Protein AF-A0A8C6KLL0-F1 (afdb_monomer)

Radius of gyration: 36.03 Å; Cα contacts (8 Å, |Δi|>4): 710; chains: 1; bounding box: 84×89×102 Å

Solvent-accessible surface area (backbone atoms only — not comparable to full-atom values): 35780 Å² total; per-residue (Å²): 128,89,76,78,50,71,66,57,52,54,33,51,51,25,44,51,51,16,51,49,31,46,74,73,66,40,34,71,58,14,37,48,30,25,48,52,27,53,49,52,52,57,55,34,52,75,70,72,46,87,74,62,57,70,59,56,31,48,35,25,40,51,34,19,53,29,27,44,74,72,69,41,28,71,64,13,36,50,29,17,50,54,20,34,72,69,35,77,81,44,52,68,22,34,50,52,25,20,53,21,26,44,77,70,68,40,37,69,65,16,38,53,29,32,52,57,41,36,74,80,42,78,80,44,62,70,50,55,51,52,38,50,53,35,34,56,76,68,68,46,83,76,70,73,77,84,73,75,87,70,91,65,88,81,83,88,79,89,77,74,91,55,62,85,50,61,89,50,40,45,77,49,68,32,28,70,82,39,41,35,76,79,52,102,60,94,80,32,52,50,79,40,84,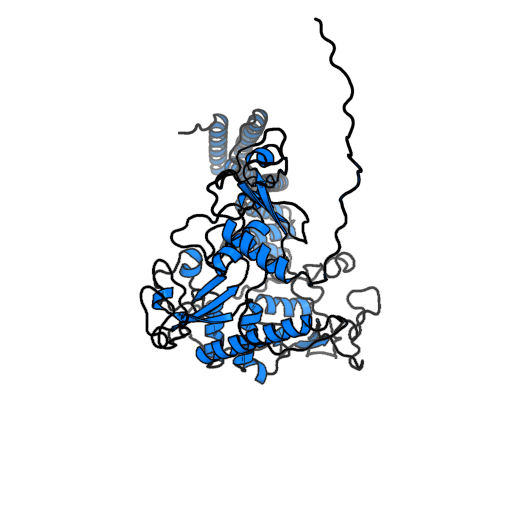86,61,89,68,92,72,76,53,79,36,46,31,38,32,57,68,76,71,77,93,54,72,77,37,80,40,77,77,79,59,92,85,59,92,70,86,67,84,77,50,70,55,87,64,73,73,80,81,51,63,94,72,49,84,48,26,89,48,71,66,35,32,58,51,47,56,36,36,76,69,70,53,41,53,81,82,61,71,80,53,52,76,72,58,75,55,33,51,58,58,55,46,52,50,52,29,66,76,65,55,36,41,47,44,69,31,29,37,68,41,50,71,35,90,77,65,36,95,20,38,68,22,89,91,48,65,61,26,26,56,39,91,89,64,70,46,56,22,83,85,35,53,33,44,30,39,38,30,74,69,100,57,82,46,79,44,75,32,78,84,83,51,94,77,48,47,93,45,74,30,71,48,33,72,75,74,57,47,92,51,63,93,74,48,46,40,23,66,43,73,66,34,37,52,49,44,51,50,32,73,74,46,65,50,49,74,66,58,49,30,54,45,34,48,54,54,51,54,50,52,56,53,48,56,53,50,64,71,62,70,60,92,71,85,78,86,86,90,78,84,92,74,80,93,75,82,85,77,81,79,54,51,75,49,64,28,32,44,68,42,44,75,74,74,37,91,23,43,64,39,98,81,55,53,26,26,68,46,96,82,48,49,69,54,45,85,90,39,45,39,44,32,39,26,42,81,88,74,72,47,82,40,79,42,76,79,74,71,93,48,102,71,73,66,98,66,69,49,71,33,64,48,41,77,76,65,76,51,62,91,53,79,89,75,56,81,41,25,88,43,72,67,36,29,53,50,49,47,50,27,58,77,69,74,47,82,49,72,65,59,56,50,53,50,48,50,53,55,56,56,71,69,51,81,91,72,81,90,77,94,76,83,94,81,78,88,87,80,87,85,81,80,89,85,86,81,81,91,82,86,90,135

Mean predicted aligned error: 23.49 Å

Organism: Nothobranchius furzeri (NCBI:txid105023)

Sequence (595 aa):
PPGISTYDLDMCNLLDEGNAFFREKEWEQAVGEYTEGLKVSCYAEGEEIQIPKALLESLYVNRAAAYHSMGKYDEGVEDCNNALVVCKESRRALYRKALCLKELSRYMEAYDCTSVCLLSNPQDKQVNELERDLAVQLKMKIRKPYVSSKVRTLFCRNTVVFNPLSSTHEFLQACSLCYPREGPGIYSYVHKPDLVHNCKQDILLCRRKAGSPSEWTRVRPIPTNTSFWGPFVLCRVTQRLYGEKCTFAYNQLEIDVWTVERKGKLNRNLLFETTASKLDPVISVIRLLEEHKGMFIFLCQECYDSKPRIISKRFSENPAICSNLDVCHNFDTNKCLAFVVRTHNINYSKVRPLSGSCHLDLCHQAIRYGCQRENSCVFAHSIIELKTWKVQRLTGISSEKIVEASLKHYNKLEQNSKKEKGNRPSSGGGGGKPKGGGGKSLDMKMKFVCAQCWRGGLISEPDKALKYCNAKARHTWTKDRRVLLVKSPERSKWVQVRPLPHAKNPPLYYDMCAQILEKRKCNYTGNCTFAHSQEEREMWMYMKNNDLRDMQQVYDMWLALTAQSRPADGATFSQPSSEEKFIAMPTDCAEVVVG

pLDDT: mean 73.84, std 19.05, range [20.67, 97.0]

Foldseek 3Di:
DPDDPPLQVQLVVLLVVLVVCVVVLVLVVSLVSLVVSVVSVVVCVVVVHDHDLVSLLSSLLSNLVSCVSVLVLVSSLVSLVVSCVSPVLPLSSLQSNLSSCVSVVVLVSSLVSLVSSCVVPVPPPSSVVSNVVSCVSVVNPPPPPPPPPPPDDDDDDDDDLDPPCPVWKDKDFFACVQFPADDPDQPRTAGNPVDDDDTPSPWMWMDTPDDDDDGTHTAAPQQPPDPDPDQAAADPDGCPPQPNNDNGDPDVVNRVQNVCVSVVSDDPVVNPDDPVCSLPLLNLLVVLCVVQVWFKDKFFQCQCPDVVRHTWHQDPVHRQWTPDPPDTDRRVVRIWIWIWHDDVDTDIDTQADQDPLADLAEDPCLVPPRDPCVNNDSYDSDPSNSSVNVSCVRNVDDSVNSNVSRVVSVVVVVVVVVVVVVPDDDDDDDDDDDDDDDDDDPQKDKDKAFQVCVVVVHGWHADPVQQFTPDPVTHGRDPVGIWMWIAHPVHRDTDTADFQQDDPDRDPFAAADPCCVPPVDDPPVPRDNHDNDPSNRVVNNVCVVVVNRDPVVVVVVVVVVVVVVDDDDDDDDDDDDDDDDDDDDDDDDDDDDDD

InterPro domains:
  IPR011990 Tetratricopeptide-like helical domain superfamily [G3DSA:1.25.40.10] (11-137)
  IPR011990 Tetratricopeptide-like helical domain superfamily [SSF48452] (14-128)
  IPR019734 Tetratricopeptide repeat [SM00028] (57-90)
  IPR019734 Tetratricopeptide repeat [SM00028] (91-124)
  IPR036855 Zinc finger, CCCH-type superfamily [SSF90229] (510-540)
  IPR039691 Zinc finger CCCH domain-containing protein A/B [PTHR14928] (165-594)

Nearest PDB structures (foldseek):
  6i57-assembly1_A  TM=9.466E-01  e=4.630E-06  Homo sapiens
  6fd7-assembly1_A  TM=9.644E-01  e=8.380E-06  Homo sapiens
  1p5q-assembly1_A  TM=9.281E-01  e=8.989E-05  Homo sapiens
  8ffw-assembly1_D  TM=7.868E-01  e=2.884E-05  Homo sapiens
  9gaw-assembly1_K  TM=8.577E-01  e=2.024E-03  Homo sapiens

Structure (mmCIF, N/CA/C/O backbone):
data_AF-A0A8C6KLL0-F1
#
_entry.id   AF-A0A8C6KLL0-F1
#
loop_
_atom_site.group_PDB
_atom_site.id
_atom_site.type_symbol
_atom_site.label_atom_id
_atom_site.label_alt_id
_atom_site.label_comp_id
_atom_site.label_asym_id
_atom_site.label_entity_id
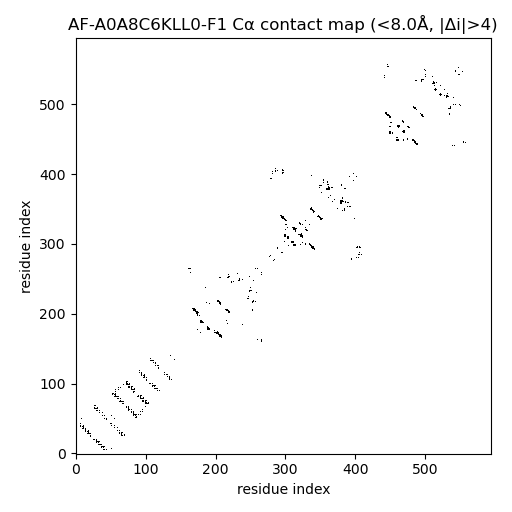_atom_site.label_seq_id
_atom_site.pdbx_PDB_ins_code
_atom_site.Cartn_x
_atom_site.Cartn_y
_atom_site.Cartn_z
_atom_site.occupancy
_atom_site.B_iso_or_equiv
_atom_site.auth_seq_id
_atom_site.auth_comp_id
_atom_site.auth_asym_id
_atom_site.auth_atom_id
_atom_site.pdbx_PDB_model_num
ATOM 1 N N . PRO A 1 1 ? -33.148 4.340 -24.793 1.00 34.62 1 PRO A N 1
ATOM 2 C CA . PRO A 1 1 ? -31.673 4.357 -24.955 1.00 34.62 1 PRO A CA 1
ATOM 3 C C . PRO A 1 1 ? -31.185 5.810 -25.023 1.00 34.62 1 PRO A C 1
ATOM 5 O O . PRO A 1 1 ? -31.678 6.538 -25.880 1.00 34.62 1 PRO A O 1
ATOM 8 N N . PRO A 1 2 ? -30.338 6.278 -24.090 1.00 39.97 2 PRO A N 1
ATOM 9 C CA . PRO A 1 2 ? -29.841 7.650 -24.147 1.00 39.97 2 PRO A CA 1
ATOM 10 C C . PRO A 1 2 ? -29.049 7.820 -25.451 1.00 39.97 2 PRO A C 1
ATOM 12 O O . PRO A 1 2 ? -28.263 6.944 -25.808 1.00 39.97 2 PRO A O 1
ATOM 15 N N . GLY A 1 3 ? -29.389 8.868 -26.200 1.00 44.56 3 GLY A N 1
ATOM 16 C CA . GLY A 1 3 ? -29.061 9.038 -27.612 1.00 44.56 3 GLY A CA 1
ATOM 17 C C . GLY A 1 3 ? -27.563 9.087 -27.889 1.00 44.56 3 GLY A C 1
ATOM 18 O O . GLY A 1 3 ? -26.850 9.892 -27.301 1.00 44.56 3 GLY A O 1
ATOM 19 N N . ILE A 1 4 ? -27.123 8.227 -28.806 1.00 54.47 4 ILE A N 1
ATOM 20 C CA . ILE A 1 4 ? -25.852 8.366 -29.521 1.00 54.47 4 ILE A CA 1
ATOM 21 C C . ILE A 1 4 ? -25.989 9.648 -30.351 1.00 54.47 4 ILE A C 1
ATOM 23 O O . ILE A 1 4 ? -26.961 9.772 -31.101 1.00 54.47 4 ILE A O 1
ATOM 27 N N . SER A 1 5 ? -25.099 10.624 -30.161 1.00 65.81 5 SER A N 1
ATOM 28 C CA . SER A 1 5 ? -25.128 11.839 -30.981 1.00 65.81 5 SER A CA 1
ATOM 29 C C . SER A 1 5 ? -24.810 11.474 -32.436 1.00 65.81 5 SER A C 1
ATOM 31 O O . SER A 1 5 ? -24.113 10.491 -32.687 1.00 65.81 5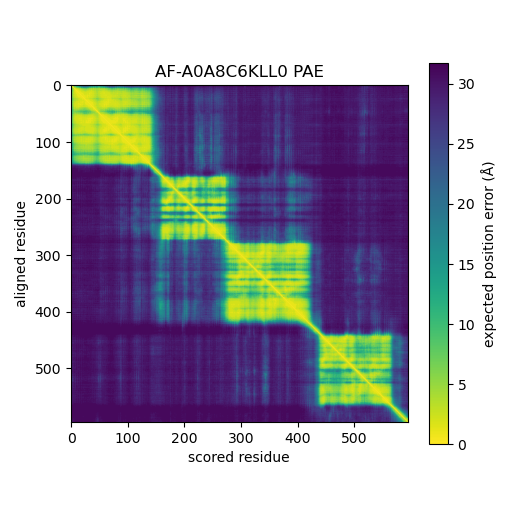 SER A O 1
ATOM 33 N N . THR A 1 6 ? -25.324 12.226 -33.411 1.00 73.50 6 THR A N 1
ATOM 34 C CA . THR A 1 6 ? -25.001 12.000 -34.835 1.00 73.50 6 THR A CA 1
ATOM 35 C C . THR A 1 6 ? -23.486 11.968 -35.055 1.00 73.50 6 THR A C 1
ATOM 37 O O . THR A 1 6 ? -22.983 11.070 -35.718 1.00 73.50 6 THR A O 1
ATOM 40 N N . TYR A 1 7 ? -22.757 12.838 -34.353 1.00 75.94 7 TYR A N 1
ATOM 41 C CA . TYR A 1 7 ? -21.296 12.903 -34.353 1.00 75.94 7 TYR A CA 1
ATOM 42 C C . TYR A 1 7 ? -20.609 11.628 -33.840 1.00 75.94 7 TYR A C 1
ATOM 44 O O . TYR A 1 7 ? -19.604 11.207 -34.409 1.00 75.94 7 TYR A O 1
ATOM 52 N N . ASP A 1 8 ? -21.140 10.978 -32.798 1.00 75.94 8 ASP A N 1
ATOM 53 C CA . ASP A 1 8 ? -20.585 9.711 -32.300 1.00 75.94 8 ASP A CA 1
ATOM 54 C C . ASP A 1 8 ? -20.729 8.591 -33.336 1.00 75.94 8 ASP A C 1
ATOM 56 O O . ASP A 1 8 ? -19.819 7.776 -33.501 1.00 75.94 8 ASP A O 1
ATOM 60 N N . LEU A 1 9 ? -21.877 8.547 -34.023 1.00 79.69 9 LEU A N 1
ATOM 61 C CA . LEU A 1 9 ? -22.156 7.559 -35.062 1.00 79.69 9 LEU A CA 1
ATOM 62 C C . LEU A 1 9 ? -21.262 7.788 -36.285 1.00 79.69 9 LEU A C 1
ATOM 64 O O . LEU A 1 9 ? -20.642 6.839 -36.763 1.00 79.69 9 LEU A O 1
ATOM 68 N N . ASP A 1 10 ? -21.135 9.038 -36.728 1.00 80.38 10 ASP A N 1
ATOM 69 C CA . ASP A 1 10 ? -20.292 9.418 -37.863 1.00 80.38 10 ASP A CA 1
ATOM 70 C C . ASP A 1 10 ? -18.816 9.097 -37.591 1.00 80.38 10 ASP A C 1
ATOM 72 O O . ASP A 1 10 ? -18.144 8.495 -38.428 1.00 80.38 10 ASP A O 1
ATOM 76 N N . MET A 1 11 ? -18.311 9.388 -36.387 1.00 82.56 11 MET A N 1
ATOM 77 C CA . MET A 1 11 ? -16.938 9.025 -36.022 1.00 82.56 11 MET A CA 1
ATOM 78 C C . MET A 1 11 ? -16.712 7.514 -35.912 1.00 82.56 11 MET A C 1
ATOM 80 O O . MET A 1 11 ? -15.612 7.045 -36.207 1.00 82.56 11 MET A O 1
ATOM 84 N N . CYS A 1 12 ? -17.708 6.744 -35.463 1.00 85.62 12 CYS A N 1
ATOM 85 C CA . CYS A 1 12 ? -17.595 5.286 -35.440 1.00 85.62 12 CYS A CA 1
ATOM 86 C C . CYS A 1 12 ? -17.553 4.715 -36.863 1.00 85.62 12 CYS A C 1
ATOM 88 O O . CYS A 1 12 ? -16.713 3.858 -37.129 1.00 85.62 12 CYS A O 1
ATOM 90 N N . ASN A 1 13 ? -18.384 5.230 -37.775 1.00 85.25 13 ASN A N 1
ATOM 91 C CA . ASN A 1 13 ? -18.370 4.827 -39.183 1.00 85.25 13 ASN A CA 1
ATOM 92 C C . ASN A 1 13 ? -17.008 5.125 -39.829 1.00 85.25 13 ASN A C 1
ATOM 94 O O . ASN A 1 13 ? -16.394 4.220 -40.382 1.00 85.25 13 ASN A O 1
ATOM 98 N N . LEU A 1 14 ? -16.478 6.342 -39.653 1.00 87.38 14 LEU A N 1
ATOM 99 C CA . LEU A 1 14 ? -15.159 6.736 -40.173 1.00 87.38 14 LEU A CA 1
ATOM 100 C C . LEU A 1 14 ? -14.014 5.904 -39.569 1.00 87.38 14 LEU A C 1
ATOM 102 O O . LEU A 1 14 ? -13.058 5.540 -40.255 1.00 87.38 14 LEU A O 1
ATOM 106 N N . LEU A 1 15 ? -14.102 5.552 -38.279 1.00 89.75 15 LEU A N 1
ATOM 107 C CA . LEU A 1 15 ? -13.145 4.639 -37.648 1.00 89.75 15 LEU A CA 1
ATOM 108 C C . LEU A 1 15 ? -13.206 3.240 -38.283 1.00 89.75 15 LEU A C 1
ATOM 110 O O . LEU A 1 15 ? -12.159 2.629 -38.506 1.00 89.75 15 LEU A O 1
ATOM 114 N N . ASP A 1 16 ? -14.402 2.723 -38.558 1.00 90.94 16 ASP A N 1
ATOM 115 C CA . ASP A 1 16 ? -14.604 1.396 -39.144 1.00 90.94 16 ASP A CA 1
ATOM 116 C C . ASP A 1 16 ? -14.202 1.333 -40.625 1.00 90.94 16 ASP A C 1
ATOM 118 O O . ASP A 1 16 ? -13.564 0.359 -41.038 1.00 90.94 16 ASP A O 1
ATOM 122 N N . GLU A 1 17 ? -14.483 2.382 -41.397 1.00 87.69 17 GLU A N 1
ATOM 123 C CA . GLU A 1 17 ? -14.027 2.560 -42.781 1.00 87.69 17 GLU A CA 1
ATOM 124 C C . GLU A 1 17 ? -12.499 2.651 -42.842 1.00 87.69 17 GLU A C 1
ATOM 126 O O . GLU A 1 17 ? -11.854 1.875 -43.554 1.00 87.69 17 GLU A O 1
ATOM 131 N N . GLY A 1 18 ? -11.883 3.474 -41.986 1.00 92.75 18 GLY A N 1
ATOM 132 C CA . GLY A 1 18 ? -10.427 3.526 -41.855 1.00 92.75 18 GLY A CA 1
ATOM 133 C C . GLY A 1 18 ? -9.816 2.171 -41.467 1.00 92.75 18 GLY A C 1
ATOM 134 O O . GLY A 1 18 ? -8.772 1.777 -41.995 1.00 92.75 18 GLY A O 1
ATOM 135 N N . ASN A 1 19 ? -10.479 1.400 -40.594 1.00 92.81 19 ASN A N 1
ATOM 136 C CA . ASN A 1 19 ? -10.054 0.040 -40.239 1.00 92.81 19 ASN A CA 1
ATOM 137 C C . ASN A 1 19 ? -10.198 -0.946 -41.413 1.00 92.81 19 ASN A C 1
ATOM 139 O O . ASN A 1 19 ? -9.437 -1.918 -41.494 1.00 92.81 19 ASN A O 1
ATOM 143 N N . ALA A 1 20 ? -11.178 -0.752 -42.300 1.00 92.94 20 ALA A N 1
ATOM 144 C CA . ALA A 1 20 ? -11.345 -1.544 -43.516 1.00 92.94 20 ALA A CA 1
ATOM 145 C C . ALA A 1 20 ? -10.190 -1.286 -44.492 1.00 92.94 20 ALA A C 1
ATOM 147 O O . ALA A 1 20 ? -9.456 -2.230 -44.793 1.00 92.94 20 ALA A O 1
ATOM 148 N N . PHE A 1 21 ? -9.924 -0.022 -44.834 1.00 92.50 21 PHE A N 1
ATOM 149 C CA . PHE A 1 21 ? -8.791 0.358 -45.688 1.00 92.50 21 PHE A CA 1
ATOM 150 C C . PHE A 1 21 ? -7.442 -0.083 -45.106 1.00 92.50 21 PHE A C 1
ATOM 152 O O . PHE A 1 21 ? -6.579 -0.601 -45.815 1.00 92.50 21 PHE A O 1
ATOM 159 N N . PHE A 1 22 ? -7.272 0.008 -43.781 1.00 93.31 22 PHE A N 1
ATOM 160 C CA . PHE A 1 22 ? -6.070 -0.490 -43.108 1.00 93.31 22 PHE A CA 1
ATOM 161 C C . PHE A 1 22 ? -5.890 -2.010 -43.288 1.00 93.31 22 PHE A C 1
ATOM 163 O O . PHE A 1 22 ? -4.772 -2.493 -43.462 1.00 93.31 22 PHE A O 1
ATOM 170 N N . ARG A 1 23 ? -6.970 -2.801 -43.273 1.00 94.56 23 ARG A N 1
ATOM 171 C CA . ARG A 1 23 ? -6.887 -4.253 -43.534 1.00 94.56 23 ARG A CA 1
ATOM 172 C C . ARG A 1 23 ? -6.550 -4.563 -44.991 1.00 94.56 23 ARG A C 1
ATOM 174 O O . ARG A 1 23 ? -5.856 -5.548 -45.244 1.00 94.56 23 ARG A O 1
ATOM 181 N N . GLU A 1 24 ? -6.992 -3.716 -45.912 1.00 94.12 24 GLU A N 1
ATOM 182 C CA . GLU A 1 24 ? -6.698 -3.801 -47.348 1.00 94.12 24 GLU A CA 1
ATOM 183 C C . GLU A 1 24 ? -5.297 -3.278 -47.708 1.00 94.12 24 GLU A C 1
ATOM 185 O O . GLU A 1 24 ? -4.835 -3.473 -48.829 1.00 94.12 24 GLU A O 1
ATOM 190 N N . LYS A 1 25 ? -4.563 -2.739 -46.721 1.00 92.88 25 LYS A N 1
ATOM 191 C CA . LYS A 1 25 ? -3.233 -2.117 -46.857 1.00 92.88 25 LYS A CA 1
ATOM 192 C C . LYS A 1 25 ? -3.238 -0.811 -47.653 1.00 92.88 25 LYS A C 1
ATOM 194 O O . LYS A 1 25 ? -2.180 -0.362 -48.091 1.00 92.88 25 LYS A O 1
ATOM 199 N N . GLU A 1 26 ? -4.399 -0.183 -47.795 1.00 94.94 26 GLU A N 1
ATOM 200 C CA . GLU A 1 26 ? -4.554 1.151 -48.375 1.00 94.94 26 GLU A CA 1
ATOM 201 C C . GLU A 1 26 ? -4.342 2.204 -47.277 1.00 94.94 26 GLU A C 1
ATOM 203 O O . GLU A 1 26 ? -5.275 2.812 -46.749 1.00 94.94 26 GLU A O 1
ATOM 208 N N . TRP A 1 27 ? -3.084 2.366 -46.853 1.00 94.06 27 TRP A N 1
ATOM 209 C CA . TRP A 1 27 ? -2.729 3.160 -45.671 1.00 94.06 27 TRP A CA 1
ATOM 210 C C . TRP A 1 27 ? -3.065 4.644 -45.827 1.00 94.06 27 TRP A C 1
ATOM 212 O O . TRP A 1 27 ? -3.508 5.272 -44.869 1.00 94.06 27 TRP A O 1
ATOM 222 N N . GLU A 1 28 ? -2.884 5.200 -47.024 1.00 93.50 28 GLU A N 1
ATOM 223 C CA . GLU A 1 28 ? -3.185 6.594 -47.346 1.00 93.50 28 GLU A CA 1
ATOM 224 C C . GLU A 1 28 ? -4.678 6.903 -47.189 1.00 93.50 28 GLU A C 1
ATOM 226 O O . GLU A 1 28 ? -5.030 7.924 -46.597 1.00 93.50 28 GLU A O 1
ATOM 231 N N . GLN A 1 29 ? -5.548 6.009 -47.669 1.00 91.94 29 GLN A N 1
ATOM 232 C CA . GLN A 1 29 ? -6.998 6.153 -47.526 1.00 91.94 29 GLN A CA 1
ATOM 233 C C . GLN A 1 29 ? -7.420 5.972 -46.066 1.00 91.94 29 GLN A C 1
ATOM 235 O O . GLN A 1 29 ? -8.162 6.794 -45.538 1.00 91.94 29 GLN A O 1
ATOM 240 N N . ALA A 1 30 ? -6.840 4.992 -45.362 1.00 93.50 30 ALA A N 1
ATOM 241 C CA . ALA A 1 30 ? -7.069 4.814 -43.928 1.00 93.50 30 ALA A CA 1
ATOM 242 C C . ALA A 1 30 ? -6.701 6.071 -43.115 1.00 93.50 30 ALA A C 1
ATOM 244 O O . ALA A 1 30 ? -7.446 6.477 -42.225 1.00 93.50 30 ALA A O 1
ATOM 245 N N . VAL A 1 31 ? -5.571 6.722 -43.427 1.00 95.44 31 VAL A N 1
ATOM 246 C CA . VAL A 1 31 ? -5.186 8.005 -42.811 1.00 95.44 31 VAL A CA 1
ATOM 247 C C . VAL A 1 31 ? -6.208 9.098 -43.117 1.00 95.44 31 VAL A C 1
ATOM 249 O O . VAL A 1 31 ? -6.498 9.897 -42.221 1.00 95.44 31 VAL A O 1
ATOM 252 N N . GLY A 1 32 ? -6.739 9.137 -44.343 1.00 92.50 32 GLY A N 1
ATOM 253 C CA . GLY A 1 32 ? -7.820 10.036 -44.747 1.00 92.50 32 GLY A CA 1
ATOM 254 C C . GLY A 1 32 ? -9.030 9.902 -43.828 1.00 92.50 32 GLY A C 1
ATOM 255 O O . GLY A 1 32 ? -9.365 10.862 -43.134 1.00 92.50 32 GLY A O 1
ATOM 256 N N . GLU A 1 33 ? -9.583 8.694 -43.716 1.00 93.12 33 GLU A N 1
ATOM 257 C CA . GLU A 1 33 ? -10.785 8.440 -42.908 1.00 93.12 33 GLU A CA 1
ATOM 258 C C . GLU A 1 33 ? -10.572 8.715 -41.415 1.00 93.12 33 GLU A C 1
ATOM 260 O O . GLU A 1 33 ? -11.382 9.383 -40.769 1.00 93.12 33 GLU A O 1
ATOM 265 N N . TYR A 1 34 ? -9.431 8.303 -40.846 1.00 94.81 34 TYR A N 1
ATOM 266 C CA . TYR A 1 34 ? -9.127 8.639 -39.451 1.00 94.81 34 TYR A CA 1
ATOM 267 C C . TYR A 1 34 ? -8.969 10.148 -39.232 1.00 94.81 34 TYR A C 1
ATOM 269 O O . TYR A 1 34 ? -9.280 10.656 -38.155 1.00 94.81 34 TYR A O 1
ATOM 277 N N . THR A 1 35 ? -8.464 10.877 -40.229 1.00 94.00 35 THR A N 1
ATOM 278 C CA . THR A 1 35 ? -8.311 12.334 -40.155 1.00 94.00 35 THR A CA 1
ATOM 279 C C . THR A 1 35 ? -9.654 13.040 -40.242 1.00 94.00 35 THR A C 1
ATOM 281 O O . THR A 1 35 ? -9.870 13.979 -39.478 1.00 94.00 35 THR A O 1
ATOM 284 N N . GLU A 1 36 ? -10.560 12.580 -41.105 1.00 90.88 36 GLU A N 1
ATOM 285 C CA . GLU A 1 36 ? -11.937 13.080 -41.141 1.00 90.88 36 GLU A CA 1
ATOM 286 C C . GLU A 1 36 ? -12.654 12.798 -39.819 1.00 90.88 36 GLU A C 1
ATOM 288 O O . GLU A 1 36 ? -13.226 13.718 -39.235 1.00 90.88 36 GLU A O 1
ATOM 293 N N . GLY A 1 37 ? -12.500 11.596 -39.249 1.00 89.94 37 GLY A N 1
ATOM 294 C CA . GLY A 1 37 ? -13.023 11.283 -37.916 1.00 89.94 37 GLY A CA 1
ATOM 295 C C . GLY A 1 37 ? -12.502 12.251 -36.848 1.00 89.94 37 GLY A C 1
ATOM 296 O O . GLY A 1 37 ? -13.265 12.792 -36.054 1.00 89.94 37 GLY A O 1
ATOM 297 N N . LEU A 1 38 ? -11.208 12.572 -36.863 1.00 90.38 38 LEU A N 1
ATOM 298 C CA . LEU A 1 38 ? -10.641 13.554 -35.934 1.00 90.38 38 LEU A CA 1
ATOM 299 C C . LEU A 1 38 ? -11.160 14.981 -36.170 1.00 90.38 38 LEU A C 1
ATOM 301 O O . LEU A 1 38 ? -11.371 15.707 -35.199 1.00 90.38 38 LEU A O 1
ATOM 305 N N . LYS A 1 39 ? -11.431 15.391 -37.414 1.00 88.75 39 LYS A N 1
ATOM 306 C CA . LYS A 1 39 ? -12.063 16.692 -37.701 1.00 88.75 39 LYS A CA 1
ATOM 307 C C . LYS A 1 39 ? -13.488 16.762 -37.156 1.00 88.75 39 LYS A C 1
ATOM 309 O O . LYS A 1 39 ? -13.843 17.780 -36.568 1.00 88.75 39 LYS A O 1
ATOM 314 N N . VAL A 1 40 ? -14.268 15.682 -37.276 1.00 85.25 40 VAL A N 1
ATOM 315 C CA . VAL A 1 40 ? -15.610 15.570 -36.672 1.00 85.25 40 VAL A CA 1
ATOM 316 C C . VAL A 1 40 ? -15.551 15.830 -35.165 1.00 85.25 40 VAL A C 1
ATOM 318 O O . VAL A 1 40 ? -16.389 16.566 -34.643 1.00 85.25 40 VAL A O 1
ATOM 321 N N . SER A 1 41 ? -14.513 15.341 -34.474 1.00 82.56 41 SER A N 1
ATOM 322 C CA . SER A 1 41 ? -14.321 15.641 -33.047 1.00 82.56 41 SER A CA 1
ATOM 323 C C . SER A 1 41 ? -14.105 17.137 -32.760 1.00 82.56 41 SER A C 1
ATOM 325 O O . SER A 1 41 ? -14.663 17.652 -31.795 1.00 82.56 41 SER A O 1
ATOM 327 N N . CYS A 1 42 ? -13.384 17.864 -33.622 1.00 80.25 42 CYS A N 1
ATOM 328 C CA . CYS A 1 42 ? -13.185 19.311 -33.482 1.00 80.25 42 CYS A CA 1
ATOM 329 C C . CYS A 1 42 ? -14.476 20.110 -33.720 1.00 80.25 42 CYS A C 1
ATOM 331 O O . CYS A 1 42 ? -14.704 21.118 -33.053 1.00 80.25 42 CYS A O 1
ATOM 333 N N . TYR A 1 43 ? -15.331 19.665 -34.648 1.00 81.25 43 TYR A N 1
ATOM 334 C CA . TYR A 1 43 ? -16.648 20.274 -34.855 1.00 81.25 43 TYR A CA 1
ATOM 335 C C . TYR A 1 43 ? -17.565 20.043 -33.646 1.00 81.25 43 TYR A C 1
ATOM 337 O O . TYR A 1 43 ? -18.200 20.985 -33.177 1.00 81.25 43 TYR A O 1
ATOM 345 N N . ALA A 1 44 ? -17.558 18.831 -33.081 1.00 78.94 44 ALA A N 1
ATOM 346 C CA . ALA A 1 44 ? -18.323 18.501 -31.880 1.00 78.94 44 ALA A CA 1
ATOM 347 C C . ALA A 1 44 ? -17.875 19.307 -30.644 1.00 78.94 44 ALA A C 1
ATOM 349 O O . ALA A 1 44 ? -18.721 19.758 -29.871 1.00 78.94 44 ALA A O 1
ATOM 350 N N . GLU A 1 45 ? -16.568 19.553 -30.475 1.00 74.56 45 GLU A N 1
ATOM 351 C CA . GLU A 1 45 ? -16.053 20.442 -29.420 1.00 74.56 45 GLU A CA 1
ATOM 352 C C . GLU A 1 45 ? -16.577 21.881 -29.561 1.00 74.56 45 GLU A C 1
ATOM 354 O O . GLU A 1 45 ? -16.899 22.513 -28.554 1.00 74.56 45 GLU A O 1
ATOM 359 N N . GLY A 1 46 ? -16.708 22.382 -30.795 1.00 75.56 46 GLY A N 1
ATOM 360 C CA . GLY A 1 46 ? -17.270 23.706 -31.087 1.00 75.56 46 GLY A CA 1
ATOM 361 C C . GLY A 1 46 ? -18.757 23.847 -30.741 1.00 75.56 46 GLY A C 1
ATOM 362 O O . GLY A 1 46 ? -19.213 24.952 -30.455 1.00 75.56 46 GLY A O 1
ATOM 363 N N . GLU A 1 47 ? -19.493 22.736 -30.711 1.00 78.75 47 GLU A N 1
ATOM 364 C CA . GLU A 1 47 ? -20.902 22.668 -30.298 1.00 78.75 47 GLU A CA 1
ATOM 365 C C . GLU A 1 47 ? -21.078 22.242 -28.824 1.00 78.75 47 GLU A C 1
ATOM 367 O O . GLU A 1 47 ? -22.187 21.933 -28.392 1.00 78.75 47 GLU A O 1
ATOM 372 N N . GLU A 1 48 ? -19.991 22.225 -28.038 1.00 74.75 48 GLU A N 1
ATOM 373 C CA . GLU A 1 48 ? -19.940 21.778 -26.632 1.00 74.75 48 GLU A CA 1
ATOM 374 C C . GLU A 1 48 ? -20.380 20.313 -26.407 1.00 74.75 48 GLU A C 1
ATOM 376 O O . GLU A 1 48 ? -20.709 19.899 -25.288 1.00 74.75 48 GLU A O 1
ATOM 381 N N . ILE A 1 49 ? -20.333 19.484 -27.453 1.00 76.50 49 ILE A N 1
ATOM 382 C CA . ILE A 1 49 ? -20.711 18.071 -27.399 1.00 76.50 49 ILE A CA 1
ATOM 383 C C . ILE A 1 49 ? -19.522 17.239 -26.910 1.00 76.50 49 ILE A C 1
ATOM 385 O O . ILE A 1 49 ? -18.416 17.282 -27.446 1.00 76.50 49 ILE A O 1
ATOM 389 N N . GLN A 1 50 ? -19.748 16.454 -25.856 1.00 74.25 50 GLN A N 1
ATOM 390 C CA . GLN A 1 50 ? -18.710 15.627 -25.244 1.00 74.25 50 GLN A CA 1
ATOM 391 C C . GLN A 1 50 ? -18.555 14.292 -25.974 1.00 74.25 50 GLN A C 1
ATOM 393 O O . GLN A 1 50 ? -19.364 13.383 -25.799 1.00 74.25 50 GLN A O 1
ATOM 398 N N . ILE A 1 51 ? -17.460 14.157 -26.716 1.00 77.75 51 ILE A N 1
ATOM 399 C CA . ILE A 1 51 ? -17.101 12.928 -27.421 1.00 77.75 51 ILE A CA 1
ATOM 400 C C . ILE A 1 51 ? -16.424 11.908 -26.480 1.00 77.75 51 ILE A C 1
ATOM 402 O O . ILE A 1 51 ? -15.575 12.271 -25.652 1.00 77.75 51 ILE A O 1
ATOM 406 N N . PRO A 1 52 ? -16.723 10.601 -26.604 1.00 84.19 52 PRO A N 1
ATOM 407 C CA . PRO A 1 52 ? -16.048 9.560 -25.841 1.00 84.19 52 PRO A CA 1
ATOM 408 C C . PRO A 1 52 ? -14.528 9.535 -26.069 1.00 84.19 52 PRO A C 1
ATOM 410 O O . PRO A 1 52 ? -14.031 9.224 -27.150 1.00 84.19 52 PRO A O 1
ATOM 413 N N . LYS A 1 53 ? -13.759 9.737 -24.993 1.00 85.31 53 LYS A N 1
ATOM 414 C CA . LYS A 1 53 ? -12.280 9.700 -25.009 1.00 85.31 53 LYS A CA 1
ATOM 415 C C . LYS A 1 53 ? -11.684 8.404 -25.572 1.00 85.31 53 LYS A C 1
ATOM 417 O O . LYS A 1 53 ? -10.597 8.426 -26.135 1.00 85.31 53 LYS A O 1
ATOM 422 N N . ALA A 1 54 ? -12.377 7.276 -25.410 1.00 85.69 54 ALA A N 1
ATOM 423 C CA . ALA A 1 54 ? -11.944 5.982 -25.941 1.00 85.69 54 ALA A CA 1
ATOM 424 C C . ALA A 1 54 ? -12.009 5.919 -27.479 1.00 85.69 54 ALA A C 1
ATOM 426 O O . ALA A 1 54 ? -11.173 5.265 -28.103 1.00 85.69 54 ALA A O 1
ATOM 427 N N . LEU A 1 55 ? -12.980 6.615 -28.079 1.00 86.38 55 LEU A N 1
ATOM 428 C CA . LEU A 1 55 ? -13.138 6.698 -29.528 1.00 86.38 55 LEU A CA 1
ATOM 429 C C . LEU A 1 55 ? -12.039 7.583 -30.128 1.00 86.38 55 LEU A C 1
ATOM 431 O O . LEU A 1 55 ? -11.349 7.172 -31.058 1.00 86.38 55 LEU A O 1
ATOM 435 N N . LEU A 1 56 ? -11.790 8.733 -29.494 1.00 88.06 56 LEU A N 1
ATOM 436 C CA . LEU A 1 56 ? -10.703 9.644 -29.850 1.00 88.06 56 LEU A CA 1
ATOM 437 C C . LEU A 1 56 ? -9.316 8.978 -29.724 1.00 88.06 56 LEU A C 1
ATOM 439 O O . LEU A 1 56 ? -8.482 9.095 -30.618 1.00 88.06 56 LEU A O 1
ATOM 443 N N . GLU A 1 57 ? -9.083 8.208 -28.654 1.00 93.62 57 GLU A N 1
ATOM 444 C CA . GLU A 1 57 ? -7.864 7.398 -28.492 1.00 93.62 57 GLU A CA 1
ATOM 445 C C . GLU A 1 57 ? -7.681 6.384 -29.626 1.00 93.62 57 GLU A C 1
ATOM 447 O O . GLU A 1 57 ? -6.570 6.231 -30.134 1.00 93.62 57 GLU A O 1
ATOM 452 N N . SER A 1 58 ? -8.759 5.716 -30.044 1.00 93.44 58 SER A N 1
ATOM 453 C CA . SER A 1 58 ? -8.694 4.699 -31.094 1.00 93.44 58 SER A CA 1
ATOM 454 C C . SER A 1 58 ? -8.377 5.295 -32.464 1.00 93.44 58 SER A C 1
ATOM 456 O O . SER A 1 58 ? -7.554 4.718 -33.173 1.00 93.44 58 SER A O 1
ATOM 458 N N . LEU A 1 59 ? -8.947 6.458 -32.802 1.00 92.88 59 LEU A N 1
ATOM 459 C CA . LEU A 1 59 ? -8.630 7.191 -34.035 1.00 92.88 59 LEU A CA 1
ATOM 460 C C . LEU A 1 59 ? -7.142 7.564 -34.098 1.00 92.88 59 LEU A C 1
ATOM 462 O O . LEU A 1 59 ? -6.462 7.208 -35.060 1.00 92.88 59 LEU A O 1
ATOM 466 N N . TYR A 1 60 ? -6.602 8.189 -33.046 1.00 95.75 60 TYR A N 1
ATOM 467 C CA . TYR A 1 60 ? -5.179 8.548 -32.997 1.00 95.75 60 TYR A CA 1
ATOM 468 C C . TYR A 1 60 ? -4.253 7.323 -33.065 1.00 95.75 60 TYR A C 1
ATOM 470 O O . TYR A 1 60 ? -3.280 7.313 -33.816 1.00 95.75 60 TYR A O 1
ATOM 478 N N . VAL A 1 61 ? -4.547 6.257 -32.312 1.00 96.50 61 VAL A N 1
ATOM 479 C CA . VAL A 1 61 ? -3.717 5.038 -32.299 1.00 96.50 61 VAL A CA 1
ATOM 480 C C . VAL A 1 61 ? -3.730 4.317 -33.646 1.00 96.50 61 VAL A C 1
ATOM 482 O O . VAL A 1 61 ? -2.697 3.786 -34.069 1.00 96.50 61 VAL A O 1
ATOM 485 N N . ASN A 1 62 ? -4.884 4.261 -34.310 1.00 95.75 62 ASN A N 1
ATOM 486 C CA . ASN A 1 62 ? -5.017 3.579 -35.591 1.00 95.75 62 ASN A CA 1
ATOM 487 C C . ASN A 1 62 ? -4.398 4.403 -36.729 1.00 95.75 62 ASN A C 1
ATOM 489 O O . ASN A 1 62 ? -3.698 3.832 -37.568 1.00 95.75 62 ASN A O 1
ATOM 493 N N . ARG A 1 63 ? -4.523 5.737 -36.695 1.00 96.81 63 ARG A N 1
ATOM 494 C CA . ARG A 1 63 ? -3.816 6.626 -37.628 1.00 96.81 63 ARG A CA 1
ATOM 495 C C . ARG A 1 63 ? -2.300 6.559 -37.453 1.00 96.81 63 ARG A C 1
ATOM 497 O O . ARG A 1 63 ? -1.589 6.401 -38.442 1.00 96.81 63 ARG A O 1
ATOM 504 N N . ALA A 1 64 ? -1.804 6.508 -36.214 1.00 97.00 64 ALA A N 1
ATOM 505 C CA . ALA A 1 64 ? -0.386 6.265 -35.940 1.00 97.00 64 ALA A CA 1
ATOM 506 C C . ALA A 1 64 ? 0.111 4.920 -36.505 1.00 97.00 64 ALA A C 1
ATOM 508 O O . ALA A 1 64 ? 1.242 4.820 -36.979 1.00 97.00 64 ALA A O 1
ATOM 509 N N . ALA A 1 65 ? -0.723 3.874 -36.482 1.00 96.62 65 ALA A N 1
ATOM 510 C CA . ALA A 1 65 ? -0.381 2.584 -37.080 1.00 96.62 65 ALA A CA 1
ATOM 511 C C . ALA A 1 65 ? -0.312 2.649 -38.618 1.00 96.62 65 ALA A C 1
ATOM 513 O O . ALA A 1 65 ? 0.550 1.999 -39.219 1.00 96.62 65 ALA A O 1
ATOM 514 N N . ALA A 1 66 ? -1.186 3.435 -39.252 1.00 96.69 66 ALA A N 1
ATOM 515 C CA . ALA A 1 66 ? -1.143 3.681 -40.693 1.00 96.69 66 ALA A CA 1
ATOM 516 C C . ALA A 1 66 ? 0.110 4.482 -41.075 1.00 96.69 66 ALA A C 1
ATOM 518 O O . ALA A 1 66 ? 0.867 4.049 -41.942 1.00 96.69 66 ALA A O 1
ATOM 519 N N . TYR A 1 67 ? 0.425 5.549 -40.335 1.00 96.94 67 TYR A N 1
ATOM 520 C CA . TYR A 1 67 ? 1.654 6.322 -40.524 1.00 96.94 67 TYR A CA 1
ATOM 521 C C . TYR A 1 67 ? 2.927 5.490 -40.357 1.00 96.94 67 TYR A C 1
ATOM 523 O O . TYR A 1 67 ? 3.829 5.579 -41.189 1.00 96.94 67 TYR A O 1
ATOM 531 N N . HIS A 1 68 ? 2.977 4.613 -39.350 1.00 96.38 68 HIS A N 1
ATOM 532 C CA . HIS A 1 68 ? 4.074 3.656 -39.202 1.00 96.38 68 HIS A CA 1
ATOM 533 C C . HIS A 1 68 ? 4.220 2.759 -40.442 1.00 96.38 68 HIS A C 1
ATOM 535 O O . HIS A 1 68 ? 5.333 2.489 -40.881 1.00 96.38 68 HIS A O 1
ATOM 541 N N . SER A 1 69 ? 3.110 2.291 -41.018 1.00 95.00 69 SER A N 1
ATOM 542 C CA . SER A 1 69 ? 3.123 1.421 -42.206 1.00 95.00 69 SER A CA 1
ATOM 543 C C . SER A 1 69 ? 3.558 2.159 -43.480 1.00 95.00 69 SER A C 1
ATOM 545 O O . SER A 1 69 ? 4.112 1.539 -44.382 1.00 95.00 69 SER A O 1
ATOM 547 N N . MET A 1 70 ? 3.378 3.482 -43.520 1.00 94.44 70 MET A N 1
ATOM 548 C CA . MET A 1 70 ? 3.832 4.373 -44.598 1.00 94.44 70 MET A CA 1
ATOM 549 C C . MET A 1 70 ? 5.275 4.879 -44.420 1.00 94.44 70 MET A C 1
ATOM 551 O O . MET A 1 70 ? 5.778 5.605 -45.275 1.00 94.44 70 MET A O 1
ATOM 555 N N . GLY A 1 71 ? 5.939 4.565 -43.302 1.00 93.44 71 GLY A N 1
ATOM 556 C CA . GLY A 1 71 ? 7.267 5.099 -42.972 1.00 93.44 71 GLY A CA 1
ATOM 557 C C . GLY A 1 71 ? 7.275 6.549 -42.461 1.00 93.44 71 GLY A C 1
ATOM 558 O O . GLY A 1 71 ? 8.340 7.144 -42.313 1.00 93.44 71 GLY A O 1
ATOM 559 N N . LYS A 1 72 ? 6.101 7.122 -42.173 1.00 95.50 72 LYS A N 1
ATOM 560 C CA . LYS A 1 72 ? 5.911 8.477 -41.628 1.00 95.50 72 LYS A CA 1
ATOM 561 C C . LYS A 1 72 ? 5.961 8.459 -40.100 1.00 95.50 72 LYS A C 1
ATOM 563 O O . LYS A 1 72 ? 4.951 8.572 -39.407 1.00 95.50 72 LYS A O 1
ATOM 568 N N . TYR A 1 73 ? 7.136 8.170 -39.553 1.00 95.69 73 TYR A N 1
ATOM 569 C CA . TYR A 1 73 ? 7.261 7.842 -38.132 1.00 95.69 73 TYR A CA 1
ATOM 570 C C . TYR A 1 73 ? 7.095 9.045 -37.198 1.00 95.69 73 TYR A C 1
ATOM 572 O O . TYR A 1 73 ? 6.591 8.868 -36.089 1.00 95.69 73 TYR A O 1
ATOM 580 N N . ASP A 1 74 ? 7.491 10.249 -37.617 1.00 94.62 74 ASP A N 1
ATOM 581 C CA . ASP A 1 74 ? 7.353 11.461 -36.800 1.00 94.62 74 ASP A CA 1
ATOM 582 C C . ASP A 1 74 ? 5.874 11.819 -36.586 1.00 94.62 74 ASP A C 1
ATOM 584 O O . ASP A 1 74 ? 5.450 12.060 -35.453 1.00 94.62 74 ASP A O 1
ATOM 588 N N . GLU A 1 75 ? 5.060 11.736 -37.640 1.00 95.00 75 GLU A N 1
ATOM 589 C CA . GLU A 1 75 ? 3.606 11.909 -37.571 1.00 95.00 75 GLU A CA 1
ATOM 590 C C . GLU A 1 75 ? 2.951 10.834 -36.690 1.00 95.00 75 GLU A C 1
ATOM 592 O O . GLU A 1 75 ? 2.070 11.132 -35.881 1.00 95.00 75 GLU A O 1
ATOM 597 N N . GLY A 1 76 ? 3.433 9.588 -36.769 1.00 95.56 76 GLY A N 1
ATOM 598 C CA . GLY A 1 76 ? 2.981 8.501 -35.898 1.00 95.56 76 GLY A CA 1
ATOM 599 C C . GLY A 1 76 ? 3.303 8.726 -34.413 1.00 95.56 76 GLY A C 1
ATOM 600 O O . GLY A 1 76 ? 2.486 8.400 -33.546 1.00 95.56 76 GLY A O 1
ATOM 601 N N . VAL A 1 77 ? 4.466 9.306 -34.091 1.00 95.94 77 VAL A N 1
ATOM 602 C CA . VAL A 1 77 ? 4.825 9.681 -32.710 1.00 95.94 77 VAL A CA 1
ATOM 603 C C . VAL A 1 77 ? 3.909 10.781 -32.188 1.00 95.94 77 VAL A C 1
ATOM 605 O O . VAL A 1 77 ? 3.484 10.707 -31.031 1.00 95.94 77 VAL A O 1
ATOM 608 N N . GLU A 1 78 ? 3.591 11.769 -33.021 1.00 95.50 78 GLU A N 1
ATOM 609 C CA . GLU A 1 78 ? 2.729 12.882 -32.635 1.00 95.50 78 GLU A CA 1
ATOM 610 C C . GLU A 1 78 ? 1.291 12.430 -32.369 1.00 95.50 78 GLU A C 1
ATOM 612 O O . GLU A 1 78 ? 0.719 12.751 -31.326 1.00 95.50 78 GLU A O 1
ATOM 617 N N . ASP A 1 79 ? 0.739 11.566 -33.220 1.00 95.69 79 ASP A N 1
ATOM 618 C CA . ASP A 1 79 ? -0.569 10.954 -32.970 1.00 95.69 79 ASP A CA 1
ATOM 619 C C . ASP A 1 79 ? -0.589 10.121 -31.685 1.00 95.69 79 ASP A C 1
ATOM 621 O O . ASP A 1 79 ? -1.545 10.179 -30.909 1.00 95.69 79 ASP A O 1
ATOM 625 N N . CYS A 1 80 ? 0.493 9.398 -31.385 1.00 95.31 80 CYS A N 1
ATOM 626 C CA . CYS A 1 80 ? 0.593 8.694 -30.112 1.00 95.31 80 CYS A CA 1
ATOM 627 C C . CYS A 1 80 ? 0.689 9.652 -28.912 1.00 95.31 80 CYS A C 1
ATOM 629 O O . CYS A 1 80 ? 0.169 9.328 -27.844 1.00 95.31 80 CYS A O 1
ATOM 631 N N . ASN A 1 81 ? 1.333 10.817 -29.048 1.00 93.56 81 ASN A N 1
ATOM 632 C CA . ASN A 1 81 ? 1.343 11.842 -27.998 1.00 93.56 81 ASN A CA 1
ATOM 633 C C . ASN A 1 81 ? -0.067 12.379 -27.750 1.00 93.56 81 ASN A C 1
ATOM 635 O O . ASN A 1 81 ? -0.494 12.436 -26.596 1.00 93.56 81 ASN A O 1
ATOM 639 N N . ASN A 1 82 ? -0.806 12.690 -28.816 1.00 92.88 82 ASN A N 1
ATOM 640 C CA . ASN A 1 82 ? -2.190 13.154 -28.734 1.00 92.88 82 ASN A CA 1
ATOM 641 C C . ASN A 1 82 ? -3.098 12.105 -28.075 1.00 92.88 82 ASN A C 1
ATOM 643 O O . ASN A 1 82 ? -3.830 12.421 -27.134 1.00 92.88 82 ASN A O 1
ATOM 647 N N . ALA A 1 83 ? -2.953 10.826 -28.439 1.00 91.94 83 ALA A N 1
ATOM 648 C CA . ALA A 1 83 ? -3.647 9.727 -27.765 1.00 91.94 83 ALA A CA 1
ATOM 649 C C . ALA A 1 83 ? -3.342 9.664 -26.254 1.00 91.94 83 ALA A C 1
ATOM 651 O O . ALA A 1 83 ? -4.232 9.374 -25.453 1.00 91.94 83 ALA A O 1
ATOM 652 N N . LEU A 1 84 ? -2.104 9.963 -25.839 1.00 89.56 84 LEU A N 1
ATOM 653 C CA . LEU A 1 84 ? -1.688 9.967 -24.430 1.00 89.56 84 LEU A CA 1
ATOM 654 C C . LEU A 1 84 ? -2.141 11.215 -23.659 1.00 89.56 84 LEU A C 1
ATOM 656 O O . LEU A 1 84 ? -2.305 11.145 -22.439 1.00 89.56 84 LEU A O 1
ATOM 660 N N . VAL A 1 85 ? -2.389 12.339 -24.333 1.00 90.19 85 VAL A N 1
ATOM 661 C CA . VAL A 1 85 ? -3.043 13.508 -23.720 1.00 90.19 85 VAL A CA 1
ATOM 662 C C . VAL A 1 85 ? -4.486 13.162 -23.345 1.00 90.19 85 VAL A C 1
ATOM 664 O O . VAL A 1 85 ? -4.922 13.457 -22.228 1.00 90.19 85 VAL A O 1
ATOM 667 N N . VAL A 1 86 ? -5.197 12.471 -24.242 1.00 84.50 86 VAL A N 1
ATOM 668 C CA . VAL A 1 86 ? -6.585 12.026 -24.040 1.00 84.50 86 VAL A CA 1
ATOM 669 C C . VAL A 1 86 ? -6.663 10.893 -23.006 1.00 84.50 86 VAL A C 1
ATOM 671 O O . VAL A 1 86 ? -7.461 10.954 -22.065 1.00 84.50 86 VAL A O 1
ATOM 674 N N . CYS A 1 87 ? -5.793 9.888 -23.143 1.00 84.62 87 CYS A N 1
ATOM 675 C CA . CYS A 1 87 ? -5.736 8.676 -22.329 1.00 84.62 87 CYS A CA 1
ATOM 676 C C . CYS A 1 87 ? -4.300 8.404 -21.844 1.00 84.62 87 CYS A C 1
ATOM 678 O O . CYS A 1 87 ? -3.558 7.624 -22.441 1.00 84.62 87 CYS A O 1
ATOM 680 N N . LYS A 1 88 ? -3.934 8.998 -20.697 1.00 77.94 88 LYS A N 1
ATOM 681 C CA . LYS A 1 88 ? -2.570 8.970 -20.115 1.00 77.94 88 LYS A CA 1
ATOM 682 C C . LYS A 1 88 ? -1.953 7.584 -19.918 1.00 77.94 88 LYS A C 1
ATOM 684 O O . LYS A 1 88 ? -0.734 7.461 -19.912 1.00 77.94 88 LYS A O 1
ATOM 689 N N . GLU A 1 89 ? -2.776 6.554 -19.745 1.00 77.56 89 GLU A N 1
ATOM 690 C CA . GLU A 1 89 ? -2.334 5.172 -19.516 1.00 77.56 89 GLU A CA 1
ATOM 691 C C . GLU A 1 89 ? -2.637 4.248 -20.712 1.00 77.56 89 GLU A C 1
ATOM 693 O O . GLU A 1 89 ? -2.689 3.024 -20.557 1.00 77.56 89 GLU A O 1
ATOM 698 N N . SER A 1 90 ? -2.848 4.798 -21.920 1.00 85.50 90 SER A N 1
ATOM 699 C CA . SER A 1 90 ? -3.074 3.965 -23.108 1.00 85.50 90 SER A CA 1
ATOM 700 C C . SER A 1 90 ? -1.828 3.146 -23.456 1.00 85.50 90 SER A C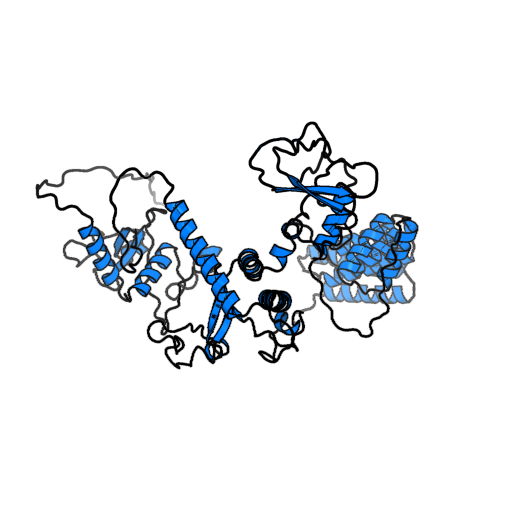 1
ATOM 702 O O . SER A 1 90 ? -0.832 3.634 -23.996 1.00 85.50 90 SER A O 1
ATOM 704 N N . ARG A 1 91 ? -1.922 1.839 -23.198 1.00 88.50 91 ARG A N 1
ATOM 705 C CA . ARG A 1 91 ? -0.894 0.860 -23.571 1.00 88.50 91 ARG A CA 1
ATOM 706 C C . ARG A 1 91 ? -0.732 0.752 -25.088 1.00 88.50 91 ARG A C 1
ATOM 708 O O . ARG A 1 91 ? 0.382 0.553 -25.564 1.00 88.50 91 ARG A O 1
ATOM 715 N N . ARG A 1 92 ? -1.832 0.881 -25.844 1.00 91.31 92 ARG A N 1
ATOM 716 C CA . ARG A 1 92 ? -1.812 0.819 -27.313 1.00 91.31 92 ARG A CA 1
ATOM 717 C C . ARG A 1 92 ? -1.001 1.984 -27.879 1.00 91.31 92 ARG A C 1
ATOM 719 O O . ARG A 1 92 ? -0.105 1.745 -28.684 1.00 91.31 92 ARG A O 1
ATOM 726 N N . ALA A 1 93 ? -1.246 3.202 -27.392 1.00 92.00 93 ALA A N 1
ATOM 727 C CA . ALA A 1 93 ? -0.510 4.397 -27.799 1.00 92.00 93 ALA A CA 1
ATOM 728 C C . ALA A 1 93 ? 0.977 4.327 -27.416 1.00 92.00 93 ALA A C 1
ATOM 730 O O . ALA A 1 93 ? 1.836 4.561 -28.260 1.00 92.00 93 ALA A O 1
ATOM 731 N N . LEU A 1 94 ? 1.306 3.928 -26.180 1.00 90.50 94 LEU A N 1
ATOM 732 C CA . LEU A 1 94 ? 2.701 3.775 -25.738 1.00 90.50 94 LEU A CA 1
ATOM 733 C C . LEU A 1 94 ? 3.474 2.736 -26.565 1.00 90.50 94 LEU A C 1
ATOM 735 O O . LEU A 1 94 ? 4.626 2.967 -26.931 1.00 90.50 94 LEU A O 1
ATOM 739 N N . TYR A 1 95 ? 2.847 1.601 -26.884 1.00 93.56 95 TYR A N 1
ATOM 740 C CA . TYR A 1 95 ? 3.470 0.569 -27.711 1.00 93.56 95 TYR A CA 1
ATOM 741 C C . TYR A 1 95 ? 3.682 1.039 -29.157 1.00 93.56 95 TYR A C 1
ATOM 743 O O . TYR A 1 95 ? 4.769 0.859 -29.705 1.00 93.56 95 TYR A O 1
ATOM 751 N N . ARG A 1 96 ? 2.684 1.694 -29.767 1.00 94.69 96 ARG A N 1
ATOM 752 C CA . ARG A 1 96 ? 2.803 2.258 -31.125 1.00 94.69 96 ARG A CA 1
ATOM 753 C C . ARG A 1 96 ? 3.849 3.369 -31.203 1.00 94.69 96 ARG A C 1
ATOM 755 O O . ARG A 1 96 ? 4.649 3.374 -32.137 1.00 94.69 96 ARG A O 1
ATOM 762 N N . LYS A 1 97 ? 3.926 4.227 -30.183 1.00 95.31 97 LYS A N 1
ATOM 763 C CA . LYS A 1 97 ? 4.973 5.247 -30.049 1.00 95.31 97 LYS A CA 1
ATOM 764 C C . LYS A 1 97 ? 6.363 4.622 -30.003 1.00 95.31 97 LYS A C 1
ATOM 766 O O . LYS A 1 97 ? 7.262 5.088 -30.692 1.00 95.31 97 LYS A O 1
ATOM 771 N N . ALA A 1 98 ? 6.534 3.554 -29.219 1.00 94.12 98 ALA A N 1
ATOM 772 C CA . ALA A 1 98 ? 7.809 2.849 -29.115 1.00 94.12 98 ALA A CA 1
ATOM 773 C C . ALA A 1 98 ? 8.265 2.261 -30.461 1.00 94.12 98 ALA A C 1
ATOM 775 O O . ALA A 1 98 ? 9.453 2.315 -30.767 1.00 94.12 98 ALA A O 1
ATOM 776 N N . LEU A 1 99 ? 7.334 1.741 -31.269 1.00 95.31 99 LEU A N 1
ATOM 777 C CA . LEU A 1 99 ? 7.632 1.250 -32.617 1.00 95.31 99 LEU A CA 1
ATOM 778 C C . LEU A 1 99 ? 8.098 2.383 -33.542 1.00 95.31 99 LEU A C 1
ATOM 780 O O . LEU A 1 99 ? 9.168 2.277 -34.126 1.00 95.31 99 LEU A O 1
ATOM 784 N N . CYS A 1 100 ? 7.373 3.504 -33.599 1.00 95.50 100 CYS A N 1
ATOM 785 C CA . CYS A 1 100 ? 7.769 4.643 -34.438 1.00 95.50 100 CYS A CA 1
ATOM 786 C C . CYS A 1 100 ? 9.127 5.235 -34.007 1.00 95.50 100 CYS A C 1
ATOM 788 O O . CYS A 1 100 ? 9.988 5.512 -34.836 1.00 95.50 100 CYS A O 1
ATOM 790 N N . LEU A 1 101 ? 9.363 5.371 -32.696 1.00 94.38 101 LEU A N 1
ATOM 791 C CA . LEU A 1 101 ? 10.635 5.868 -32.153 1.00 94.38 101 LEU A CA 1
ATOM 792 C C . LEU A 1 101 ? 11.814 4.928 -32.424 1.00 94.38 101 LEU A C 1
ATOM 794 O O . LEU A 1 101 ? 12.944 5.398 -32.569 1.00 94.38 101 LEU A O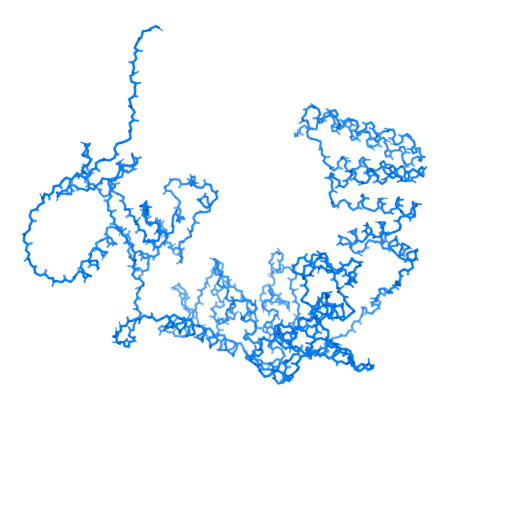 1
ATOM 798 N N . LYS A 1 102 ? 11.567 3.614 -32.476 1.00 94.62 102 LYS A N 1
ATOM 799 C CA . LYS A 1 102 ? 12.583 2.628 -32.852 1.00 94.62 102 LYS A CA 1
ATOM 800 C C . LYS A 1 102 ? 13.059 2.876 -34.283 1.00 94.62 102 LYS A C 1
ATOM 802 O O . LYS A 1 102 ? 14.267 2.945 -34.494 1.00 94.62 102 LYS A O 1
ATOM 807 N N . GLU A 1 103 ? 12.136 3.051 -35.226 1.00 95.19 103 GLU A N 1
ATOM 808 C CA . GLU A 1 103 ? 12.469 3.297 -36.637 1.00 95.19 103 GLU A CA 1
ATOM 809 C C . GLU A 1 103 ? 13.173 4.653 -36.836 1.00 95.19 103 GLU A C 1
ATOM 811 O O . GLU A 1 103 ? 14.101 4.768 -37.633 1.00 95.19 103 GLU A O 1
ATOM 816 N N . LEU A 1 104 ? 12.852 5.654 -36.007 1.00 93.50 104 LEU A N 1
ATOM 817 C CA . LEU A 1 104 ? 13.568 6.940 -35.942 1.00 93.50 104 LEU A CA 1
ATOM 818 C C . LEU A 1 104 ? 14.944 6.869 -35.251 1.00 93.50 104 LEU A C 1
ATOM 820 O O . LEU A 1 104 ? 15.574 7.899 -35.013 1.00 93.50 104 LEU A O 1
ATOM 824 N N . SER A 1 105 ? 15.422 5.680 -34.868 1.00 91.69 105 SER A N 1
ATOM 825 C CA . SER A 1 105 ? 16.665 5.485 -34.102 1.00 91.69 105 SER A CA 1
ATOM 826 C C . SER A 1 105 ? 16.712 6.203 -32.741 1.00 91.69 105 SER A C 1
ATOM 828 O O . SER A 1 105 ? 17.772 6.332 -32.120 1.00 91.69 105 SER A O 1
ATOM 830 N N . ARG A 1 106 ? 15.561 6.625 -32.207 1.00 90.12 106 ARG A N 1
ATOM 831 C CA . ARG A 1 106 ? 15.410 7.234 -30.873 1.00 90.12 106 ARG A CA 1
ATOM 832 C C . ARG A 1 106 ? 15.216 6.143 -29.818 1.00 90.12 106 ARG A C 1
ATOM 834 O O . ARG A 1 106 ? 14.236 6.112 -29.072 1.00 90.12 106 ARG A O 1
ATOM 841 N N . TYR A 1 107 ? 16.182 5.226 -29.748 1.00 85.88 107 TYR A N 1
ATOM 842 C CA . TYR A 1 107 ? 16.068 3.967 -29.003 1.00 85.88 107 TYR A CA 1
ATOM 843 C C . TYR A 1 107 ? 15.824 4.140 -27.496 1.00 85.88 107 TYR A C 1
ATOM 845 O O . TYR A 1 107 ? 15.121 3.330 -26.898 1.00 85.88 107 TYR A O 1
ATOM 853 N N . MET A 1 108 ? 16.377 5.187 -26.872 1.00 78.38 108 MET A N 1
ATOM 854 C CA . MET A 1 108 ? 16.201 5.439 -25.433 1.00 78.38 108 MET A CA 1
ATOM 855 C C . MET A 1 108 ? 14.749 5.810 -25.102 1.00 78.38 108 MET A C 1
ATOM 857 O O . MET A 1 108 ? 14.162 5.254 -24.180 1.00 78.38 108 MET A O 1
ATOM 861 N N . GLU A 1 109 ? 14.140 6.688 -25.899 1.00 82.06 109 GLU A N 1
ATOM 862 C CA . GLU A 1 109 ? 12.745 7.094 -25.709 1.00 82.06 109 GLU A CA 1
ATOM 863 C C . GLU A 1 109 ? 11.777 5.945 -26.023 1.00 82.06 109 GLU A C 1
ATOM 865 O O . GLU A 1 109 ? 10.774 5.762 -25.329 1.00 82.06 109 GLU A O 1
ATOM 870 N N . ALA A 1 110 ? 12.102 5.126 -27.031 1.00 83.12 110 ALA A N 1
ATOM 871 C CA . ALA A 1 110 ? 11.371 3.896 -27.317 1.00 83.12 110 ALA A CA 1
ATOM 872 C C . ALA A 1 110 ? 11.429 2.918 -26.128 1.00 83.12 110 ALA A C 1
ATOM 874 O O . ALA A 1 110 ? 10.406 2.348 -25.739 1.00 83.12 110 ALA A O 1
ATOM 875 N N . TYR A 1 111 ? 12.606 2.761 -25.510 1.00 81.00 111 TYR A N 1
ATOM 876 C CA . TYR A 1 111 ? 12.812 1.873 -24.365 1.00 81.00 111 TYR A CA 1
ATOM 877 C C . TYR A 1 111 ? 11.994 2.325 -23.148 1.00 81.00 111 TYR A C 1
ATOM 879 O O . TYR A 1 111 ? 11.325 1.507 -22.506 1.00 81.00 111 TYR A O 1
ATOM 887 N N . ASP A 1 112 ? 11.958 3.629 -22.876 1.00 80.00 112 ASP A N 1
ATOM 888 C CA . ASP A 1 112 ? 11.137 4.197 -21.804 1.00 80.00 112 ASP A CA 1
ATOM 889 C C . ASP A 1 112 ? 9.641 3.932 -22.045 1.00 80.00 112 ASP A C 1
ATOM 891 O O . ASP A 1 112 ? 8.937 3.488 -21.134 1.00 80.00 112 ASP A O 1
ATOM 895 N N . CYS A 1 113 ? 9.161 4.089 -23.285 1.00 78.44 113 CYS A N 1
ATOM 896 C CA . CYS A 1 113 ? 7.775 3.769 -23.648 1.00 78.44 113 CYS A CA 1
ATOM 897 C C . CYS A 1 113 ? 7.444 2.281 -23.409 1.00 78.44 113 CYS A C 1
ATOM 899 O O . CYS A 1 113 ? 6.410 1.968 -22.811 1.00 78.44 113 CYS A O 1
ATOM 901 N N . THR A 1 114 ? 8.332 1.354 -23.800 1.00 75.75 114 THR A N 1
ATOM 902 C CA . THR A 1 114 ? 8.138 -0.087 -23.530 1.00 75.75 114 THR A CA 1
ATOM 903 C C . THR A 1 114 ? 8.164 -0.423 -22.040 1.00 75.75 114 THR A C 1
ATOM 905 O O . THR A 1 114 ? 7.360 -1.235 -21.579 1.00 75.75 114 THR A O 1
ATOM 908 N N . SER A 1 115 ? 9.014 0.254 -21.265 1.00 74.88 115 SER A N 1
ATOM 909 C CA . SER A 1 115 ? 9.099 0.075 -19.815 1.00 74.88 115 SER A CA 1
ATOM 910 C C . SER A 1 115 ? 7.781 0.446 -19.138 1.00 74.88 115 SER A C 1
ATOM 912 O O . SER A 1 115 ? 7.287 -0.305 -18.297 1.00 74.88 115 SER A O 1
ATOM 914 N N . VAL A 1 116 ? 7.164 1.564 -19.540 1.00 72.94 116 VAL A N 1
ATOM 915 C CA . VAL A 1 116 ? 5.853 1.986 -19.018 1.00 72.94 116 VAL A CA 1
ATOM 916 C C . VAL A 1 116 ? 4.754 0.985 -19.398 1.00 72.94 116 VAL A C 1
ATOM 918 O O . VAL A 1 116 ? 3.955 0.618 -18.538 1.00 72.94 116 VAL A O 1
ATOM 921 N N . CYS A 1 117 ? 4.749 0.453 -20.627 1.00 70.81 117 CYS A N 1
ATOM 922 C CA . CYS A 1 117 ? 3.812 -0.607 -21.030 1.00 70.81 117 CYS A CA 1
ATOM 923 C C . CYS A 1 117 ? 3.904 -1.866 -20.145 1.00 70.81 117 CYS A C 1
ATOM 925 O O . CYS A 1 117 ? 2.876 -2.433 -19.758 1.00 70.81 117 CYS A O 1
ATOM 927 N N . LEU A 1 118 ? 5.124 -2.297 -19.806 1.00 71.19 118 LEU A N 1
ATOM 928 C CA . LEU A 1 118 ? 5.372 -3.501 -19.003 1.00 71.19 118 LEU A CA 1
ATOM 929 C C . LEU A 1 118 ? 5.051 -3.317 -17.515 1.00 71.19 118 LEU A C 1
ATOM 931 O O . LEU A 1 118 ? 4.761 -4.305 -16.839 1.00 71.19 118 LEU A O 1
ATOM 935 N N . LEU A 1 119 ? 5.036 -2.081 -16.997 1.00 67.50 119 LEU A N 1
ATOM 936 C CA . LEU A 1 119 ? 4.563 -1.803 -15.633 1.00 67.50 119 LEU A CA 1
ATOM 937 C C . LEU A 1 119 ? 3.082 -2.171 -15.462 1.00 67.50 119 LEU A C 1
ATOM 939 O O . LEU A 1 119 ? 2.696 -2.689 -14.414 1.00 67.50 119 LEU A O 1
ATOM 943 N N . SER A 1 120 ? 2.265 -1.938 -16.491 1.00 65.06 120 SER A N 1
ATOM 944 C CA . SER A 1 120 ? 0.830 -2.243 -16.470 1.00 65.06 120 SER A CA 1
ATOM 945 C C . SER A 1 120 ? 0.522 -3.701 -16.826 1.00 65.06 120 SER A C 1
ATOM 947 O O . SER A 1 120 ? -0.442 -4.263 -16.306 1.00 65.06 120 SER A O 1
ATOM 949 N N . ASN A 1 121 ? 1.308 -4.328 -17.710 1.00 63.91 121 ASN A N 1
ATOM 950 C CA . ASN A 1 121 ? 1.184 -5.750 -18.044 1.00 63.91 121 ASN A CA 1
ATOM 951 C C . ASN A 1 121 ? 2.561 -6.411 -18.248 1.00 63.91 121 ASN A C 1
ATOM 953 O O . ASN A 1 121 ? 3.076 -6.433 -19.368 1.00 63.91 121 ASN A O 1
ATOM 957 N N . PRO A 1 122 ? 3.134 -7.024 -17.198 1.00 66.44 122 PRO A N 1
ATOM 958 C CA . PRO A 1 122 ? 4.480 -7.600 -17.259 1.00 66.44 122 PRO A CA 1
ATOM 959 C C . PRO A 1 122 ? 4.632 -8.808 -18.197 1.00 66.44 122 PRO A C 1
ATOM 961 O O . PRO A 1 122 ? 5.752 -9.196 -18.524 1.00 66.44 122 PRO A O 1
ATOM 964 N N . GLN A 1 123 ? 3.528 -9.444 -18.604 1.00 68.81 123 GLN A N 1
ATOM 965 C CA . GLN A 1 123 ? 3.541 -10.675 -19.407 1.00 68.81 123 GLN A CA 1
ATOM 966 C C . GLN A 1 123 ? 3.315 -10.436 -20.908 1.00 68.81 123 GLN A C 1
ATOM 968 O O . GLN A 1 123 ? 3.174 -11.397 -21.664 1.00 68.81 123 GLN A O 1
ATOM 973 N N . ASP A 1 124 ? 3.282 -9.179 -21.355 1.00 77.19 124 ASP A N 1
ATOM 974 C CA . ASP A 1 124 ? 3.059 -8.847 -22.761 1.00 77.19 124 ASP A CA 1
ATOM 975 C C . ASP A 1 124 ? 4.255 -9.273 -23.629 1.00 77.19 124 ASP A C 1
ATOM 977 O O . ASP A 1 124 ? 5.343 -8.699 -23.544 1.00 77.19 124 ASP A O 1
ATOM 981 N N . LYS A 1 125 ? 4.078 -10.327 -24.434 1.00 85.06 125 LYS A N 1
ATOM 982 C CA . LYS A 1 125 ? 5.162 -10.917 -25.235 1.00 85.06 125 LYS A CA 1
ATOM 983 C C . LYS A 1 125 ? 5.720 -9.932 -26.262 1.00 85.06 125 LYS A C 1
ATOM 985 O O . LYS A 1 125 ? 6.937 -9.829 -26.376 1.00 85.06 125 LYS A O 1
ATOM 990 N N . GLN A 1 126 ? 4.848 -9.185 -26.940 1.00 86.69 126 GLN A N 1
ATOM 991 C CA . GLN A 1 126 ? 5.233 -8.263 -28.010 1.00 86.69 126 GLN A CA 1
ATOM 992 C C . GLN A 1 126 ? 6.045 -7.084 -27.465 1.00 86.69 126 GLN A C 1
ATOM 994 O O . GLN A 1 126 ? 7.065 -6.704 -28.039 1.00 86.69 126 GLN A O 1
ATOM 999 N N . VAL A 1 127 ? 5.636 -6.533 -26.317 1.00 84.94 127 VAL A N 1
ATOM 1000 C CA . VAL A 1 127 ? 6.365 -5.432 -25.668 1.00 84.94 127 VAL A CA 1
ATOM 1001 C C . VAL A 1 127 ? 7.704 -5.914 -25.104 1.00 84.94 127 VAL A C 1
ATOM 1003 O O . VAL A 1 127 ? 8.711 -5.234 -25.265 1.00 84.94 127 VAL A O 1
ATOM 1006 N N . ASN A 1 128 ? 7.743 -7.104 -24.494 1.00 80.69 128 ASN A N 1
ATOM 1007 C CA . ASN A 1 128 ? 8.982 -7.703 -23.985 1.00 80.69 128 ASN A CA 1
ATOM 1008 C C . ASN A 1 128 ? 9.997 -8.006 -25.106 1.00 80.69 128 ASN A C 1
ATOM 1010 O O . ASN A 1 128 ? 11.205 -7.953 -24.883 1.00 80.69 128 ASN A O 1
ATOM 1014 N N . GLU A 1 129 ? 9.535 -8.391 -26.296 1.00 88.94 129 GLU A N 1
ATOM 1015 C CA . GLU A 1 129 ? 10.400 -8.592 -27.465 1.00 88.94 129 GLU A CA 1
ATOM 1016 C C . GLU A 1 129 ? 10.980 -7.270 -27.967 1.00 88.94 129 GLU A C 1
ATOM 1018 O O . GLU A 1 129 ? 12.196 -7.180 -28.145 1.00 88.94 129 GLU A O 1
ATOM 1023 N N . LEU A 1 130 ? 10.142 -6.238 -28.093 1.00 87.44 130 LEU A N 1
ATOM 1024 C CA . LEU A 1 130 ? 10.575 -4.897 -28.482 1.00 87.44 130 LEU A CA 1
ATOM 1025 C C . LEU A 1 130 ? 11.570 -4.297 -27.475 1.00 87.44 130 LEU A C 1
ATOM 1027 O O . LEU A 1 130 ? 12.606 -3.778 -27.877 1.00 87.44 130 LEU A O 1
ATOM 1031 N N . GLU A 1 131 ? 11.308 -4.420 -26.171 1.00 85.12 131 GLU A N 1
ATOM 1032 C CA . GLU A 1 131 ? 12.211 -3.938 -25.116 1.00 85.12 131 GLU A CA 1
ATOM 1033 C C . GLU A 1 131 ? 13.602 -4.593 -25.219 1.00 85.12 131 GLU A C 1
ATOM 1035 O O . GLU A 1 131 ? 14.628 -3.918 -25.102 1.00 85.12 131 GLU A O 1
ATOM 1040 N N . ARG A 1 132 ? 13.657 -5.911 -25.466 1.00 82.44 132 ARG A N 1
ATOM 1041 C CA . ARG A 1 132 ? 14.929 -6.632 -25.627 1.00 82.44 132 ARG A CA 1
ATOM 1042 C C . ARG A 1 132 ? 15.705 -6.151 -26.844 1.00 82.44 132 ARG A C 1
ATOM 1044 O O . ARG A 1 132 ? 16.910 -5.957 -26.723 1.00 82.44 132 ARG A O 1
ATOM 1051 N N . ASP A 1 133 ? 15.038 -5.970 -27.979 1.00 88.19 133 ASP A N 1
ATOM 1052 C CA . ASP A 1 133 ? 15.667 -5.463 -29.202 1.00 88.19 133 ASP A CA 1
ATOM 1053 C C . ASP A 1 133 ? 16.250 -4.056 -28.982 1.00 88.19 133 ASP A C 1
ATOM 1055 O O . ASP A 1 133 ? 17.437 -3.815 -29.210 1.00 88.19 133 ASP A O 1
ATOM 1059 N N . LEU A 1 134 ? 15.467 -3.158 -28.378 1.00 86.50 134 LEU A N 1
ATOM 1060 C CA . LEU A 1 134 ? 15.914 -1.813 -28.004 1.00 86.50 134 LEU A CA 1
ATOM 1061 C C . LEU A 1 134 ? 17.111 -1.838 -27.040 1.00 86.50 134 LEU A C 1
ATOM 1063 O O . LEU A 1 134 ? 18.060 -1.069 -27.199 1.00 86.50 134 LEU A O 1
ATOM 1067 N N . ALA A 1 135 ? 17.117 -2.750 -26.066 1.00 80.38 135 ALA A N 1
ATOM 1068 C CA . ALA A 1 135 ? 18.230 -2.902 -25.133 1.00 80.38 135 ALA A CA 1
ATOM 1069 C C . ALA A 1 135 ? 19.521 -3.401 -25.812 1.00 80.38 135 ALA A C 1
ATOM 1071 O O . ALA A 1 135 ? 20.615 -2.992 -25.404 1.00 80.38 135 ALA A O 1
ATOM 1072 N N . VAL A 1 136 ? 19.412 -4.244 -26.851 1.00 85.12 136 VAL A N 1
ATOM 1073 C CA . VAL A 1 136 ? 20.555 -4.652 -27.687 1.00 85.12 136 VAL A CA 1
ATOM 1074 C C . VAL A 1 136 ? 21.109 -3.445 -28.442 1.00 85.12 136 VAL A C 1
ATOM 1076 O O . VAL A 1 136 ? 22.314 -3.192 -28.364 1.00 85.12 136 VAL A O 1
ATOM 1079 N N . GLN A 1 137 ? 20.245 -2.665 -29.102 1.00 83.56 137 GLN A N 1
ATOM 1080 C CA . GLN A 1 137 ? 20.644 -1.465 -29.854 1.00 83.56 137 GLN A CA 1
ATOM 1081 C C . GLN A 1 137 ? 21.330 -0.421 -28.962 1.00 83.56 137 GLN A C 1
ATOM 1083 O O . GLN A 1 137 ? 22.356 0.155 -29.326 1.00 83.56 137 GLN A O 1
ATOM 1088 N N . LEU A 1 138 ? 20.840 -0.243 -27.733 1.00 82.56 138 LEU A N 1
ATOM 1089 C CA . LEU A 1 138 ? 21.421 0.671 -26.743 1.00 82.56 138 LEU A CA 1
ATOM 1090 C C . LEU A 1 138 ? 22.716 0.150 -26.091 1.00 82.56 138 LEU A C 1
ATOM 1092 O O . LEU A 1 138 ? 23.256 0.804 -25.194 1.00 82.56 138 LEU A O 1
ATOM 1096 N N . LYS A 1 139 ? 23.219 -1.029 -26.496 1.00 79.25 139 LYS A N 1
ATOM 1097 C CA . LYS A 1 139 ? 24.370 -1.724 -25.881 1.00 79.25 139 LYS A CA 1
ATOM 1098 C C . LYS A 1 139 ? 24.231 -1.849 -24.361 1.00 79.25 139 LYS A C 1
ATOM 1100 O O . LYS A 1 139 ? 25.219 -1.909 -23.620 1.00 79.25 139 LYS A O 1
ATOM 1105 N N . MET A 1 140 ? 22.994 -1.887 -23.875 1.00 68.06 140 MET A N 1
ATOM 1106 C CA . MET A 1 140 ? 22.719 -2.106 -22.469 1.00 68.06 140 MET A CA 1
ATOM 1107 C C . MET A 1 140 ? 23.053 -3.563 -22.191 1.00 68.06 140 MET A C 1
ATOM 1109 O O . MET A 1 140 ? 22.645 -4.463 -22.922 1.00 68.06 140 MET A O 1
ATOM 1113 N N . LYS A 1 141 ? 23.833 -3.826 -21.138 1.00 48.84 141 LYS A N 1
ATOM 1114 C CA . LYS A 1 141 ? 24.074 -5.202 -20.698 1.00 48.84 141 LYS A CA 1
ATOM 1115 C C . LYS A 1 141 ? 22.733 -5.775 -20.249 1.00 48.84 141 LYS A C 1
ATOM 1117 O O . LYS A 1 141 ? 22.356 -5.592 -19.092 1.00 48.84 141 LYS A O 1
ATOM 1122 N N . ILE A 1 142 ? 22.027 -6.453 -21.154 1.00 41.12 142 ILE A N 1
ATOM 1123 C CA . ILE A 1 142 ? 20.835 -7.230 -20.836 1.00 41.12 142 ILE A CA 1
ATOM 1124 C C . ILE A 1 142 ? 21.300 -8.293 -19.849 1.00 41.12 142 ILE A C 1
ATOM 1126 O O . ILE A 1 142 ? 21.864 -9.327 -20.212 1.00 41.12 142 ILE A O 1
ATOM 1130 N N . ARG A 1 143 ? 21.114 -8.029 -18.555 1.00 35.00 143 ARG A N 1
ATOM 1131 C CA . ARG A 1 143 ? 21.153 -9.098 -17.569 1.00 35.00 143 ARG A CA 1
ATOM 1132 C C . ARG A 1 143 ? 19.966 -9.969 -17.928 1.00 35.00 143 ARG A C 1
ATOM 1134 O O . ARG A 1 143 ? 18.833 -9.517 -17.785 1.00 35.00 143 ARG A O 1
ATOM 1141 N N . LYS A 1 144 ? 20.236 -11.175 -18.443 1.00 25.97 144 LYS A N 1
ATOM 1142 C CA . LYS A 1 144 ? 19.201 -12.183 -18.693 1.00 25.97 144 LYS A CA 1
ATOM 1143 C C . LYS A 1 144 ? 18.240 -12.155 -17.500 1.00 25.97 144 LYS A C 1
ATOM 1145 O O . LYS A 1 144 ? 18.731 -12.273 -16.368 1.00 25.97 144 LYS A O 1
ATOM 1150 N N . PRO A 1 145 ? 16.922 -11.975 -17.694 1.00 29.06 145 PRO A N 1
ATOM 1151 C CA . PRO A 1 145 ? 16.005 -12.243 -16.607 1.00 29.06 145 PRO A CA 1
ATOM 1152 C C . PRO A 1 145 ? 16.297 -13.675 -16.177 1.00 29.06 145 PRO A C 1
ATOM 1154 O O . PRO A 1 145 ? 16.371 -14.584 -17.007 1.00 29.06 145 PRO A O 1
ATOM 1157 N N . TYR A 1 146 ? 16.562 -13.865 -14.889 1.00 28.97 146 TYR A N 1
ATOM 1158 C CA . TYR A 1 146 ? 16.607 -15.199 -14.327 1.00 28.97 146 TYR A CA 1
ATOM 1159 C C . TYR A 1 146 ? 15.190 -15.761 -14.455 1.00 28.97 146 TYR A C 1
ATOM 1161 O O . TYR A 1 146 ? 14.348 -15.559 -13.583 1.00 28.97 146 TYR A O 1
ATOM 1169 N N . VAL A 1 147 ? 14.899 -16.410 -15.580 1.00 32.53 147 VAL A N 1
ATOM 1170 C CA . VAL A 1 147 ? 13.740 -17.282 -15.706 1.00 32.53 147 VAL A CA 1
ATOM 1171 C C . VAL A 1 147 ? 14.117 -18.525 -14.917 1.00 32.53 147 VAL A C 1
ATOM 1173 O O . VAL A 1 147 ? 14.860 -19.381 -15.392 1.00 32.53 147 VAL A O 1
ATOM 1176 N N . SER A 1 148 ? 13.658 -18.593 -13.667 1.00 30.77 148 SER A N 1
ATOM 1177 C CA . SER A 1 148 ? 13.671 -19.844 -12.918 1.00 30.77 148 SER A CA 1
ATOM 1178 C C . SER A 1 148 ? 12.710 -20.805 -13.614 1.00 30.77 148 SER A C 1
ATOM 1180 O O . SER A 1 148 ? 11.510 -20.804 -13.356 1.00 30.77 148 SER A O 1
ATOM 1182 N N . SER A 1 149 ? 13.236 -21.629 -14.514 1.00 30.92 149 SER A N 1
ATOM 1183 C CA . SER A 1 149 ? 12.524 -22.739 -15.151 1.00 30.92 149 SER A CA 1
ATOM 1184 C C . SER A 1 149 ? 12.462 -23.991 -14.265 1.00 30.92 149 SER A C 1
ATOM 1186 O O . SER A 1 149 ? 12.259 -25.099 -14.752 1.00 30.92 149 SER A O 1
ATOM 1188 N N . LYS A 1 150 ? 12.560 -23.841 -12.940 1.00 32.16 150 LYS A N 1
ATOM 1189 C CA . LYS A 1 150 ? 12.162 -24.887 -11.989 1.00 32.16 150 LYS A CA 1
ATOM 1190 C C . LYS A 1 150 ? 11.061 -24.376 -11.070 1.00 32.16 150 LYS A C 1
ATOM 1192 O O . LYS A 1 150 ? 11.241 -24.207 -9.870 1.00 32.16 150 LYS A O 1
ATOM 1197 N N . VAL A 1 151 ? 9.874 -24.209 -11.648 1.00 42.81 151 VAL A N 1
ATOM 1198 C CA . VAL A 1 151 ? 8.634 -24.483 -10.917 1.00 42.81 151 VAL A CA 1
ATOM 1199 C C . VAL A 1 151 ? 8.435 -25.995 -10.947 1.00 42.81 151 VAL A C 1
ATOM 1201 O O . VAL A 1 151 ? 7.755 -26.545 -11.805 1.00 42.81 151 VAL A O 1
ATOM 1204 N N . ARG A 1 152 ? 9.090 -26.683 -10.016 1.00 28.34 152 ARG A N 1
ATOM 1205 C CA . ARG A 1 152 ? 8.594 -27.941 -9.464 1.00 28.34 152 ARG A CA 1
ATOM 1206 C C . ARG A 1 152 ? 9.294 -28.164 -8.137 1.00 28.34 152 ARG A C 1
ATOM 1208 O O . ARG A 1 152 ? 10.509 -28.307 -8.106 1.00 28.34 152 ARG A O 1
ATOM 1215 N N . THR A 1 153 ? 8.472 -28.116 -7.090 1.00 34.50 153 THR A N 1
ATOM 1216 C CA . THR A 1 153 ? 8.656 -28.797 -5.806 1.00 34.50 153 THR A CA 1
ATOM 1217 C C . THR A 1 153 ? 10.032 -28.643 -5.159 1.00 34.50 153 THR A C 1
ATOM 1219 O O . THR A 1 153 ? 10.980 -29.300 -5.556 1.00 34.50 153 THR A O 1
ATOM 1222 N N . LEU A 1 154 ? 10.102 -27.862 -4.077 1.00 30.97 154 LEU A N 1
ATOM 1223 C CA . LEU A 1 154 ? 10.574 -28.353 -2.777 1.00 30.97 154 LEU A CA 1
ATOM 1224 C C . LEU A 1 154 ? 10.265 -27.328 -1.675 1.00 30.97 154 LEU A C 1
ATOM 1226 O O . LEU A 1 154 ? 10.484 -26.125 -1.801 1.00 30.97 154 LEU A O 1
ATOM 1230 N N . PHE A 1 155 ? 9.700 -27.862 -0.602 1.00 29.05 155 PHE A N 1
ATOM 1231 C CA . PHE A 1 155 ? 9.346 -27.203 0.641 1.00 29.05 155 PHE A CA 1
ATOM 1232 C C . PHE A 1 155 ? 10.566 -26.623 1.382 1.00 29.05 155 PHE A C 1
ATOM 1234 O O . PHE A 1 155 ? 11.637 -27.216 1.411 1.00 29.05 155 PHE A O 1
ATOM 1241 N N . CYS A 1 156 ? 10.312 -25.494 2.050 1.00 32.50 156 CYS A N 1
ATOM 1242 C CA . CYS A 1 156 ? 10.681 -25.153 3.429 1.00 32.50 156 CYS A CA 1
ATOM 1243 C C . CYS A 1 156 ? 12.069 -25.564 3.965 1.00 32.50 156 CYS A C 1
ATOM 1245 O O . CYS A 1 156 ? 12.291 -26.727 4.287 1.00 32.50 156 CYS A O 1
ATOM 1247 N N . ARG A 1 157 ? 12.915 -24.568 4.278 1.00 28.81 157 ARG A N 1
ATOM 1248 C CA . ARG A 1 157 ? 13.768 -24.552 5.485 1.00 28.81 157 ARG A CA 1
ATOM 1249 C C . ARG A 1 157 ? 14.242 -23.124 5.798 1.00 28.81 157 ARG A C 1
ATOM 1251 O O . ARG A 1 157 ? 14.761 -22.436 4.930 1.00 28.81 157 ARG A O 1
ATOM 1258 N N . ASN A 1 158 ? 13.984 -22.705 7.039 1.00 39.34 158 ASN A N 1
ATOM 1259 C CA . ASN A 1 158 ? 14.557 -21.594 7.810 1.00 39.34 158 ASN A CA 1
ATOM 1260 C C . ASN A 1 158 ? 15.437 -20.582 7.056 1.00 39.34 158 ASN A C 1
ATOM 1262 O O . ASN A 1 158 ? 16.604 -20.851 6.789 1.00 39.34 158 ASN A O 1
ATOM 1266 N N . THR A 1 159 ? 14.952 -19.353 6.879 1.00 34.97 159 THR A N 1
ATOM 1267 C CA . THR A 1 159 ? 15.843 -18.207 6.659 1.00 34.97 159 THR A CA 1
ATOM 1268 C C . THR A 1 159 ? 15.700 -17.231 7.813 1.00 34.97 159 THR A C 1
ATOM 1270 O O . THR A 1 159 ? 14.806 -16.386 7.835 1.00 34.97 159 THR A O 1
ATOM 1273 N N . VAL A 1 160 ? 16.621 -17.363 8.768 1.00 41.50 160 VAL A N 1
ATOM 1274 C CA . VAL A 1 160 ? 17.111 -16.250 9.587 1.00 41.50 160 VAL A CA 1
ATOM 1275 C C . VAL A 1 160 ? 17.315 -15.048 8.656 1.00 41.50 160 VAL A C 1
ATOM 1277 O O . VAL A 1 160 ? 17.826 -15.224 7.548 1.00 41.50 160 VAL A O 1
ATOM 1280 N N . VAL A 1 161 ? 16.899 -13.842 9.062 1.00 44.94 161 VAL A N 1
ATOM 1281 C CA . VAL A 1 161 ? 17.150 -12.607 8.297 1.00 44.94 161 VAL A CA 1
ATOM 1282 C C . VAL A 1 161 ? 18.657 -12.337 8.297 1.00 44.94 161 VAL A C 1
ATOM 1284 O O . VAL A 1 161 ? 19.201 -11.619 9.138 1.00 44.94 161 VAL A O 1
ATOM 1287 N N . PHE A 1 162 ? 19.351 -13.000 7.381 1.00 56.56 162 PHE A N 1
ATOM 1288 C CA . PHE A 1 162 ? 20.767 -12.834 7.129 1.00 56.56 162 PHE A CA 1
ATOM 1289 C C . PHE A 1 162 ? 20.940 -11.599 6.255 1.00 56.56 162 PHE A C 1
ATOM 1291 O O . PHE A 1 162 ? 20.246 -11.466 5.250 1.00 56.56 162 PHE A O 1
ATOM 1298 N N . ASN A 1 163 ? 21.850 -10.697 6.632 1.00 70.12 163 ASN A N 1
ATOM 1299 C CA . ASN A 1 163 ? 22.233 -9.580 5.775 1.00 70.12 163 ASN A CA 1
ATOM 1300 C C . ASN A 1 163 ? 22.873 -10.164 4.499 1.00 70.12 163 ASN A C 1
ATOM 1302 O O . ASN A 1 163 ? 23.998 -10.671 4.583 1.00 70.12 163 ASN A O 1
ATOM 1306 N N . PRO A 1 164 ? 22.217 -10.090 3.323 1.00 75.19 164 PRO A N 1
ATOM 1307 C CA . PRO A 1 164 ? 22.723 -10.711 2.098 1.00 75.19 164 PRO A CA 1
ATOM 1308 C C . PRO A 1 164 ? 24.011 -10.057 1.589 1.00 75.19 164 PRO A C 1
ATOM 1310 O O . PRO A 1 164 ? 24.707 -10.634 0.760 1.00 75.19 164 PRO A O 1
ATOM 1313 N N . LEU A 1 165 ? 24.323 -8.855 2.081 1.00 82.38 165 LEU A N 1
ATOM 1314 C CA . LEU A 1 165 ? 25.524 -8.102 1.749 1.00 82.38 165 LEU A CA 1
ATOM 1315 C C . LEU A 1 165 ? 26.651 -8.307 2.772 1.00 82.38 165 LEU A C 1
ATOM 1317 O O . LEU A 1 165 ? 27.735 -7.781 2.571 1.00 82.38 165 LEU A O 1
ATOM 1321 N N . SER A 1 166 ? 26.450 -9.083 3.842 1.00 78.44 166 SER A N 1
ATOM 1322 C CA . SER A 1 166 ? 27.445 -9.246 4.921 1.00 78.44 166 SER A CA 1
ATOM 1323 C C . SER A 1 166 ? 28.792 -9.823 4.470 1.00 78.44 166 SER A C 1
ATOM 1325 O O . SER A 1 166 ? 29.813 -9.535 5.093 1.00 78.44 166 SER A O 1
ATOM 1327 N N . SER A 1 167 ? 28.822 -10.612 3.394 1.00 77.56 167 SER A N 1
ATOM 1328 C CA . SER A 1 167 ? 30.054 -11.167 2.821 1.00 77.56 167 SER A CA 1
ATOM 1329 C C . SER A 1 167 ? 30.835 -10.165 1.965 1.00 77.56 167 SER A C 1
ATOM 1331 O O . SER A 1 167 ? 32.032 -10.334 1.772 1.00 77.56 167 SER A O 1
ATOM 1333 N N . THR A 1 168 ? 30.181 -9.115 1.463 1.00 81.12 168 THR A N 1
ATOM 1334 C CA . THR A 1 168 ? 30.746 -8.186 0.466 1.00 81.12 168 THR A CA 1
ATOM 1335 C C . THR A 1 168 ? 30.873 -6.752 0.975 1.00 81.12 168 THR A C 1
ATOM 1337 O O . THR A 1 168 ? 31.746 -6.013 0.521 1.00 81.12 168 THR A O 1
ATOM 1340 N N . HIS A 1 169 ? 30.035 -6.366 1.933 1.00 84.88 169 HIS A N 1
ATOM 1341 C CA . HIS A 1 169 ? 29.899 -5.011 2.442 1.00 84.88 169 HIS A CA 1
ATOM 1342 C C . HIS A 1 169 ? 30.046 -4.982 3.961 1.00 84.88 169 HIS A C 1
ATOM 1344 O O . HIS A 1 169 ? 29.644 -5.903 4.678 1.00 84.88 169 HIS A O 1
ATOM 1350 N N . GLU A 1 170 ? 30.611 -3.886 4.442 1.00 86.56 170 GLU A N 1
ATOM 1351 C CA . GLU A 1 170 ? 30.680 -3.523 5.847 1.00 86.56 170 GLU A CA 1
ATOM 1352 C C . GLU A 1 170 ? 29.817 -2.281 6.079 1.00 86.56 170 GLU A C 1
ATOM 1354 O O . GLU A 1 170 ? 29.729 -1.406 5.214 1.00 86.56 170 GLU A O 1
ATOM 1359 N N . PHE A 1 171 ? 29.151 -2.232 7.230 1.00 86.75 171 PHE A N 1
ATOM 1360 C CA . PHE A 1 171 ? 28.207 -1.179 7.585 1.00 86.75 171 PHE A CA 1
ATOM 1361 C C . PHE A 1 171 ? 28.620 -0.542 8.905 1.00 86.75 171 PHE A C 1
ATOM 1363 O O . PHE A 1 171 ? 29.109 -1.236 9.794 1.00 86.75 171 PHE A O 1
ATOM 1370 N N . LEU A 1 172 ? 28.369 0.757 9.039 1.00 85.50 172 LEU A N 1
ATOM 1371 C CA . LEU A 1 172 ? 28.613 1.522 10.259 1.00 85.50 172 LEU A CA 1
ATOM 1372 C C . LEU A 1 172 ? 27.522 2.588 10.432 1.00 85.50 172 LEU A C 1
ATOM 1374 O O . LEU A 1 172 ? 27.002 3.102 9.440 1.00 85.50 172 LEU A O 1
ATOM 1378 N N . GLN A 1 173 ? 27.167 2.919 11.675 1.00 84.75 173 GLN A N 1
ATOM 1379 C CA . GLN A 1 173 ? 26.304 4.065 11.976 1.00 84.75 173 GLN A CA 1
ATOM 1380 C C . GLN A 1 173 ? 27.142 5.263 12.414 1.00 84.75 173 GLN A C 1
ATOM 1382 O O . GLN A 1 173 ? 28.070 5.124 13.205 1.00 84.75 173 GLN A O 1
ATOM 1387 N N . ALA A 1 174 ? 26.773 6.442 11.928 1.00 85.62 174 ALA A N 1
ATOM 1388 C CA . ALA A 1 174 ? 27.385 7.715 12.280 1.00 85.62 174 ALA A CA 1
ATOM 1389 C C . ALA A 1 174 ? 26.305 8.784 12.507 1.00 85.62 174 ALA A C 1
ATOM 1391 O O . ALA A 1 174 ? 25.112 8.523 12.358 1.00 85.62 174 ALA A O 1
ATOM 1392 N N . CYS A 1 175 ? 26.724 9.996 12.856 1.00 84.06 175 CYS A N 1
ATOM 1393 C CA . CYS A 1 175 ? 25.874 11.181 12.868 1.00 84.06 175 CYS A CA 1
ATOM 1394 C C . CYS A 1 175 ? 26.618 12.363 12.242 1.00 84.06 175 CYS A C 1
ATOM 1396 O O . CYS A 1 175 ? 27.794 12.256 11.895 1.00 84.06 175 CYS A O 1
ATOM 1398 N N . SER A 1 176 ? 25.959 13.513 12.123 1.00 84.62 176 SER A N 1
ATOM 1399 C CA . SER A 1 176 ? 26.565 14.716 11.539 1.00 84.62 176 SER A CA 1
ATOM 1400 C C . SER A 1 176 ? 27.825 15.213 12.267 1.00 84.62 176 SER A C 1
ATOM 1402 O O . SER A 1 176 ? 28.594 15.961 11.674 1.00 84.62 176 SER A O 1
ATOM 1404 N N . LEU A 1 177 ? 28.039 14.822 13.533 1.00 81.38 177 LEU A N 1
ATOM 1405 C CA . LEU A 1 177 ? 29.214 15.214 14.323 1.00 81.38 177 LEU A CA 1
ATOM 1406 C C . LEU A 1 177 ? 30.451 14.365 14.001 1.00 81.38 177 LEU A C 1
ATOM 1408 O O . LEU A 1 177 ? 31.527 14.921 13.817 1.00 81.38 177 LEU A O 1
ATOM 1412 N N . CYS A 1 178 ? 30.308 13.039 13.896 1.00 85.44 178 CYS A N 1
ATOM 1413 C CA . CYS A 1 178 ? 31.411 12.131 13.541 1.00 85.44 178 CYS A CA 1
ATOM 1414 C C . CYS A 1 178 ? 31.525 11.843 12.039 1.00 85.44 178 CYS A C 1
ATOM 1416 O O . CYS A 1 178 ? 32.435 11.138 11.612 1.00 85.44 178 CYS A O 1
ATOM 1418 N N . TYR A 1 179 ? 30.628 12.398 11.228 1.00 85.50 179 TYR A N 1
ATOM 1419 C CA . TYR A 1 179 ? 30.724 12.401 9.772 1.00 85.50 179 TYR A CA 1
ATOM 1420 C C . TYR A 1 179 ? 30.427 13.809 9.217 1.00 85.50 179 TYR A C 1
ATOM 1422 O O . TYR A 1 179 ? 29.409 14.007 8.542 1.00 85.50 179 TYR A O 1
ATOM 1430 N N . PRO A 1 180 ? 31.249 14.823 9.564 1.00 79.06 180 PRO A N 1
ATOM 1431 C CA . PRO A 1 180 ? 31.059 16.197 9.113 1.00 79.06 180 PRO A CA 1
ATOM 1432 C C . PRO A 1 180 ? 31.395 16.371 7.628 1.00 79.06 180 PRO A C 1
ATOM 1434 O O . PRO A 1 180 ? 32.143 15.594 7.035 1.00 79.06 180 PRO A O 1
ATOM 1437 N N . ARG A 1 181 ? 30.849 17.435 7.036 1.00 78.12 181 ARG A N 1
ATOM 1438 C CA . ARG A 1 181 ? 31.114 17.850 5.654 1.00 78.12 181 ARG A CA 1
ATOM 1439 C C . ARG A 1 181 ? 32.238 18.890 5.631 1.00 78.12 181 ARG A C 1
ATOM 1441 O O . ARG A 1 181 ? 32.075 19.950 6.223 1.00 78.12 181 ARG A O 1
ATOM 1448 N N . GLU A 1 182 ? 33.324 18.624 4.913 1.00 72.44 182 GLU A N 1
ATOM 1449 C CA . GLU A 1 182 ? 34.523 19.478 4.838 1.00 72.44 182 GLU A CA 1
ATOM 1450 C C . GLU A 1 182 ? 34.669 20.246 3.504 1.00 72.44 182 GLU A C 1
ATOM 1452 O O . GLU A 1 182 ? 35.644 20.962 3.309 1.00 72.44 182 GLU A O 1
ATOM 1457 N N . GLY A 1 183 ? 33.697 20.182 2.579 1.00 62.31 183 GLY A N 1
ATOM 1458 C CA . GLY A 1 183 ? 33.785 20.947 1.321 1.00 62.31 183 GLY A CA 1
ATOM 1459 C C . GLY A 1 183 ? 32.550 20.929 0.403 1.00 62.31 183 GLY A C 1
ATOM 1460 O O . GLY A 1 183 ? 31.548 20.266 0.702 1.00 62.31 183 GLY A O 1
ATOM 1461 N N . PRO A 1 184 ? 32.590 21.637 -0.744 1.00 48.06 184 PRO A N 1
ATOM 1462 C CA . PRO A 1 184 ? 31.487 21.711 -1.703 1.00 48.06 184 PRO A CA 1
ATOM 1463 C C . PRO A 1 184 ? 31.428 20.482 -2.637 1.00 48.06 184 PRO A C 1
ATOM 1465 O O . PRO A 1 184 ? 31.875 20.517 -3.780 1.00 48.06 184 PRO A O 1
ATOM 1468 N N . GLY A 1 185 ? 30.809 19.397 -2.165 1.00 52.97 185 GLY A N 1
ATOM 1469 C CA . GLY A 1 185 ? 30.533 18.160 -2.920 1.00 52.97 185 GLY A CA 1
ATOM 1470 C C . GLY A 1 185 ? 29.635 17.196 -2.128 1.00 52.97 185 GLY A C 1
ATOM 1471 O O . GLY A 1 185 ? 29.299 17.506 -0.984 1.00 52.97 185 GLY A O 1
ATOM 1472 N N . ILE A 1 186 ? 29.199 16.070 -2.717 1.00 51.75 186 ILE A N 1
ATOM 1473 C CA . ILE A 1 186 ? 28.476 14.988 -1.998 1.00 51.75 186 ILE A CA 1
ATOM 1474 C C . ILE A 1 186 ? 29.455 14.001 -1.332 1.00 51.75 186 ILE A C 1
ATOM 1476 O O . ILE A 1 186 ? 29.087 13.351 -0.361 1.00 51.75 186 ILE A O 1
ATOM 1480 N N . TYR A 1 187 ? 30.710 13.942 -1.791 1.00 56.41 187 TYR A N 1
ATOM 1481 C CA . TYR A 1 187 ? 31.768 13.084 -1.231 1.00 56.41 187 TYR A CA 1
ATOM 1482 C C . TYR A 1 187 ? 32.760 13.835 -0.334 1.00 56.41 187 TYR A C 1
ATOM 1484 O O . TYR A 1 187 ? 33.821 13.320 -0.025 1.00 56.41 187 TYR A O 1
ATOM 1492 N N . SER A 1 188 ? 32.441 15.057 0.091 1.00 59.75 188 SER A N 1
ATOM 1493 C CA . SER A 1 188 ? 33.323 15.863 0.945 1.00 59.75 188 SER A CA 1
ATOM 1494 C C . SER A 1 188 ? 33.165 15.548 2.435 1.00 59.75 188 SER A C 1
ATOM 1496 O O . SER A 1 188 ? 33.340 16.427 3.272 1.00 59.75 188 SER A O 1
ATOM 1498 N N . TYR A 1 189 ? 32.753 14.331 2.776 1.00 73.31 189 TYR A N 1
ATOM 1499 C CA . TYR A 1 189 ? 32.514 13.936 4.157 1.00 73.31 189 TYR A CA 1
ATOM 1500 C C . TYR A 1 189 ? 33.679 13.110 4.677 1.00 73.31 189 TYR A C 1
ATOM 1502 O O . TYR A 1 189 ? 34.142 12.198 3.996 1.00 73.31 189 TYR A O 1
ATOM 1510 N N . VAL A 1 190 ? 34.101 13.393 5.905 1.00 77.88 190 VAL A N 1
ATOM 1511 C CA . VAL A 1 190 ? 35.209 12.689 6.553 1.00 77.88 190 VAL A CA 1
ATOM 1512 C C . VAL A 1 190 ? 34.682 12.005 7.800 1.00 77.88 190 VAL A C 1
ATOM 1514 O O . VAL A 1 190 ? 34.069 12.641 8.652 1.00 77.88 190 VAL A O 1
ATOM 1517 N N . HIS A 1 191 ? 34.909 10.699 7.920 1.00 80.31 191 HIS A N 1
ATOM 1518 C CA . HIS A 1 191 ? 34.563 9.972 9.135 1.00 80.31 191 HIS A CA 1
ATOM 1519 C C . HIS A 1 191 ? 35.624 10.217 10.211 1.00 80.31 191 HIS A C 1
ATOM 1521 O O . HIS A 1 191 ? 36.792 9.899 10.005 1.00 80.31 191 HIS A O 1
ATOM 1527 N N . LYS A 1 192 ? 35.207 10.765 11.356 1.00 81.62 192 LYS A N 1
ATOM 1528 C CA . LYS A 1 192 ? 36.037 11.040 12.537 1.00 81.62 192 LYS A CA 1
ATOM 1529 C C . LYS A 1 192 ? 35.655 10.058 13.658 1.00 81.62 192 LYS A C 1
ATOM 1531 O O . LYS A 1 192 ? 34.859 10.426 14.525 1.00 81.62 192 LYS A O 1
ATOM 1536 N N . PRO A 1 193 ? 36.148 8.802 13.620 1.00 71.38 193 PRO A N 1
ATOM 1537 C CA . PRO A 1 193 ? 35.762 7.755 14.572 1.00 71.38 193 PRO A CA 1
ATOM 1538 C C . PRO A 1 193 ? 36.177 8.069 16.013 1.00 71.38 193 PRO A C 1
ATOM 1540 O O . PRO A 1 193 ? 35.464 7.700 16.940 1.00 71.38 193 PRO A O 1
ATOM 1543 N N . ASP A 1 194 ? 37.283 8.791 16.195 1.00 75.69 194 ASP A N 1
ATOM 1544 C CA . ASP A 1 194 ? 37.874 9.070 17.510 1.00 75.69 194 ASP A CA 1
ATOM 1545 C C . ASP A 1 194 ? 37.213 10.257 18.238 1.00 75.69 194 ASP A C 1
ATOM 1547 O O . ASP A 1 194 ? 37.643 10.673 19.314 1.00 75.69 194 ASP A O 1
ATOM 1551 N N . LEU A 1 195 ? 36.144 10.825 17.666 1.00 79.12 195 LEU A N 1
ATOM 1552 C CA . LEU A 1 195 ? 35.398 11.921 18.273 1.00 79.12 195 LEU A CA 1
ATOM 1553 C C . LEU A 1 195 ? 34.498 11.406 19.407 1.00 79.12 195 LEU A C 1
ATOM 1555 O O . LEU A 1 195 ? 33.437 10.823 19.164 1.00 79.12 195 LEU A O 1
ATOM 1559 N N . VAL A 1 196 ? 34.868 11.696 20.653 1.00 77.81 196 VAL A N 1
ATOM 1560 C CA . VAL A 1 196 ? 34.070 11.346 21.838 1.00 77.81 196 VAL A CA 1
ATOM 1561 C C . VAL A 1 196 ? 32.808 12.212 21.913 1.00 77.81 196 VAL A C 1
ATOM 1563 O O . VAL A 1 196 ? 32.872 13.407 22.192 1.00 77.81 196 VAL A O 1
ATOM 1566 N N . HIS A 1 197 ? 31.643 11.611 21.658 1.00 78.44 197 HIS A N 1
ATOM 1567 C CA . HIS A 1 197 ? 30.334 12.261 21.771 1.00 78.44 197 HIS A CA 1
ATOM 1568 C C . HIS A 1 197 ? 29.205 11.223 21.888 1.00 78.44 197 HIS A C 1
ATOM 1570 O O . HIS A 1 197 ? 29.363 10.061 21.513 1.00 78.44 197 HIS A O 1
ATOM 1576 N N . ASN A 1 198 ? 28.025 11.657 22.337 1.00 75.81 198 ASN A N 1
ATOM 1577 C CA . ASN A 1 198 ? 26.815 10.834 22.280 1.00 75.81 198 ASN A CA 1
ATOM 1578 C C . ASN A 1 198 ? 26.273 10.807 20.841 1.00 75.81 198 ASN A C 1
ATOM 1580 O O . ASN A 1 198 ? 25.584 11.732 20.403 1.00 75.81 198 ASN A O 1
ATOM 1584 N N . CYS A 1 199 ? 26.623 9.761 20.092 1.00 75.06 199 CYS A N 1
ATOM 1585 C CA . CYS A 1 199 ? 26.283 9.630 18.676 1.00 75.06 199 CYS A CA 1
ATOM 1586 C C . CYS A 1 199 ? 24.795 9.327 18.459 1.00 75.06 199 CYS A C 1
ATOM 1588 O O . CYS A 1 199 ? 24.250 8.396 19.047 1.00 75.06 199 CYS A O 1
ATOM 1590 N N . LYS A 1 200 ? 24.148 10.072 17.552 1.00 75.38 200 LYS A N 1
ATOM 1591 C CA . LYS A 1 200 ? 22.737 9.857 17.178 1.00 75.38 200 LYS A CA 1
ATOM 1592 C C . LYS A 1 200 ? 22.504 8.644 16.273 1.00 75.38 200 LYS A C 1
ATOM 1594 O O . LYS A 1 200 ? 21.365 8.202 16.167 1.00 75.38 200 LYS A O 1
ATOM 1599 N N . GLN A 1 201 ? 23.556 8.116 15.638 1.00 80.75 201 GLN A N 1
ATOM 1600 C CA . GLN A 1 201 ? 23.512 6.912 14.791 1.00 80.75 201 GLN A CA 1
ATOM 1601 C C . GLN A 1 201 ? 22.476 6.965 13.640 1.00 80.75 201 GLN A C 1
ATOM 1603 O O . GLN A 1 201 ? 21.984 5.934 13.175 1.00 80.75 201 GLN A O 1
ATOM 1608 N N . ASP A 1 202 ? 22.150 8.168 13.166 1.00 78.81 202 ASP A N 1
ATOM 1609 C CA . ASP A 1 202 ? 21.113 8.473 12.175 1.00 78.81 202 ASP A CA 1
ATOM 1610 C C . ASP A 1 202 ? 21.612 8.445 10.716 1.00 78.81 202 ASP A C 1
ATOM 1612 O O . ASP A 1 202 ? 20.818 8.527 9.775 1.00 78.81 202 ASP A O 1
ATOM 1616 N N . ILE A 1 203 ? 22.921 8.279 10.504 1.00 84.31 203 ILE A N 1
ATOM 1617 C CA . ILE A 1 203 ? 23.557 8.167 9.188 1.00 84.31 203 ILE A CA 1
ATOM 1618 C C . ILE A 1 203 ? 24.088 6.743 8.990 1.00 84.31 203 ILE A C 1
ATOM 1620 O O . ILE A 1 203 ? 24.898 6.262 9.777 1.00 84.31 203 ILE A O 1
ATOM 1624 N N . LEU A 1 204 ? 23.673 6.081 7.903 1.00 87.62 204 LEU A N 1
ATOM 1625 C CA . LEU A 1 204 ? 24.208 4.777 7.501 1.00 87.62 204 LEU A CA 1
ATOM 1626 C C . LEU A 1 204 ? 25.423 4.959 6.586 1.00 87.62 204 LEU A C 1
ATOM 1628 O O . LEU A 1 204 ? 25.303 5.540 5.504 1.00 87.62 204 LEU A O 1
ATOM 1632 N N . LEU A 1 205 ? 26.567 4.426 7.000 1.00 87.38 205 LEU A N 1
ATOM 1633 C CA . LEU A 1 205 ? 27.790 4.349 6.209 1.00 87.38 205 LEU A CA 1
ATOM 1634 C C . LEU A 1 205 ? 28.002 2.915 5.715 1.00 87.38 205 LEU A C 1
ATOM 1636 O O . LEU A 1 205 ? 27.694 1.945 6.412 1.00 87.38 205 LEU A O 1
ATOM 1640 N N . CYS A 1 206 ? 28.528 2.781 4.501 1.00 88.06 206 CYS A N 1
ATOM 1641 C CA . CYS A 1 206 ? 28.839 1.502 3.881 1.00 88.06 206 CYS A CA 1
ATOM 1642 C C . CYS A 1 206 ? 30.182 1.570 3.148 1.00 88.06 206 CYS A C 1
ATOM 1644 O O . CYS A 1 206 ? 30.531 2.603 2.572 1.00 88.06 206 CYS A O 1
ATOM 1646 N N . ARG A 1 207 ? 30.919 0.457 3.150 1.00 86.88 207 ARG A N 1
ATOM 1647 C CA . ARG A 1 207 ? 32.110 0.241 2.317 1.00 86.88 207 ARG A CA 1
ATOM 1648 C C . ARG A 1 207 ? 32.194 -1.216 1.860 1.00 86.88 207 ARG A C 1
ATOM 1650 O O . ARG A 1 207 ? 31.541 -2.090 2.431 1.00 86.88 207 ARG A O 1
ATOM 1657 N N . ARG A 1 208 ? 33.000 -1.495 0.834 1.00 85.44 208 ARG A N 1
ATOM 1658 C CA . ARG A 1 208 ? 33.275 -2.869 0.379 1.00 85.44 208 ARG A CA 1
ATOM 1659 C C . ARG A 1 208 ? 34.370 -3.508 1.224 1.00 85.44 208 ARG A C 1
ATOM 1661 O O . ARG A 1 208 ? 35.318 -2.837 1.613 1.00 85.44 208 ARG A O 1
ATOM 1668 N N . LYS A 1 209 ? 34.235 -4.812 1.476 1.00 82.62 209 LYS A N 1
ATOM 1669 C CA . LYS A 1 209 ? 35.232 -5.614 2.207 1.00 82.62 209 LYS A CA 1
ATOM 1670 C C . LYS A 1 209 ? 36.424 -6.041 1.345 1.00 82.62 209 LYS A C 1
ATOM 1672 O O . LYS A 1 209 ? 37.472 -6.358 1.888 1.00 82.62 209 LYS A O 1
ATOM 1677 N N . ALA A 1 210 ? 36.252 -6.094 0.023 1.00 68.94 210 ALA A N 1
ATOM 1678 C CA . ALA A 1 210 ? 37.276 -6.545 -0.917 1.00 68.94 210 ALA A CA 1
ATOM 1679 C C . ALA A 1 210 ? 37.925 -5.354 -1.643 1.00 68.94 210 ALA A C 1
ATOM 1681 O O . ALA A 1 210 ? 37.211 -4.554 -2.251 1.00 68.94 210 ALA A O 1
ATOM 1682 N N . GLY A 1 211 ? 39.260 -5.282 -1.606 1.00 61.88 211 GLY A N 1
ATOM 1683 C CA . GLY A 1 211 ? 40.075 -4.201 -2.178 1.00 61.88 211 GLY A CA 1
ATOM 1684 C C . GLY A 1 211 ? 40.829 -3.398 -1.113 1.00 61.88 211 GLY A C 1
ATOM 1685 O O . GLY A 1 211 ? 40.659 -3.641 0.081 1.00 61.88 211 GLY A O 1
ATOM 1686 N N . SER A 1 212 ? 41.671 -2.451 -1.545 1.00 50.88 212 SER A N 1
ATOM 1687 C CA . SER A 1 212 ? 42.286 -1.449 -0.661 1.00 50.88 212 SER A CA 1
ATOM 1688 C C . SER A 1 212 ? 41.222 -0.790 0.233 1.00 50.88 212 SER A C 1
ATOM 1690 O O . SER A 1 212 ? 40.063 -0.685 -0.192 1.00 50.88 212 SER A O 1
ATOM 1692 N N . PRO A 1 213 ? 41.570 -0.379 1.471 1.00 58.28 213 PRO A N 1
ATOM 1693 C CA . PRO A 1 213 ? 40.604 0.158 2.425 1.00 58.28 213 PRO A CA 1
ATOM 1694 C C . PRO A 1 213 ? 39.816 1.301 1.783 1.00 58.28 213 PRO A C 1
ATOM 1696 O O . PRO A 1 213 ? 40.339 2.381 1.531 1.00 58.28 213 PRO A O 1
ATOM 1699 N N . SER A 1 214 ? 38.556 1.014 1.460 1.00 65.06 214 SER A N 1
ATOM 1700 C CA . SER A 1 214 ? 37.666 1.967 0.809 1.00 65.06 214 SER A CA 1
ATOM 1701 C C . SER A 1 214 ? 37.112 2.933 1.849 1.00 65.06 214 SER A C 1
ATOM 1703 O O . SER A 1 214 ? 36.769 2.523 2.964 1.00 65.06 214 SER A O 1
ATOM 1705 N N . GLU A 1 215 ? 37.000 4.206 1.479 1.00 77.06 215 GLU A N 1
ATOM 1706 C CA . GLU A 1 215 ? 36.445 5.239 2.350 1.00 77.06 215 GLU A CA 1
ATOM 1707 C C . GLU A 1 215 ? 34.982 4.951 2.716 1.00 77.06 215 GLU A C 1
ATOM 1709 O O . GLU A 1 215 ? 34.192 4.419 1.925 1.00 77.06 215 GLU A O 1
ATOM 1714 N N . TRP A 1 216 ? 34.608 5.316 3.944 1.00 84.94 216 TRP A N 1
ATOM 1715 C CA . TRP A 1 216 ? 33.231 5.199 4.407 1.00 84.94 216 TRP A CA 1
ATOM 1716 C C . TRP A 1 216 ? 32.325 6.125 3.609 1.00 84.94 216 TRP A C 1
ATOM 1718 O O . TRP A 1 216 ? 32.451 7.348 3.671 1.00 84.94 216 TRP A O 1
ATOM 1728 N N . THR A 1 217 ? 31.367 5.537 2.898 1.00 85.19 217 THR A N 1
ATOM 1729 C CA . THR A 1 217 ? 30.446 6.280 2.042 1.00 85.19 217 THR A CA 1
ATOM 1730 C C . THR A 1 217 ? 29.043 6.262 2.631 1.00 85.19 217 THR A C 1
ATOM 1732 O O . THR A 1 217 ? 28.519 5.206 2.991 1.00 85.19 217 THR A O 1
ATOM 1735 N N . ARG A 1 218 ? 28.402 7.430 2.707 1.00 86.50 218 ARG A N 1
ATOM 1736 C CA . ARG A 1 218 ? 27.003 7.548 3.139 1.00 86.50 218 ARG A CA 1
ATOM 1737 C C . ARG A 1 218 ? 26.052 6.852 2.162 1.00 86.50 218 ARG A C 1
ATOM 1739 O O . ARG A 1 218 ? 26.134 7.051 0.952 1.00 86.50 218 ARG A O 1
ATOM 1746 N N . VAL A 1 219 ? 25.107 6.091 2.714 1.00 87.50 219 VAL A N 1
ATOM 1747 C CA . VAL A 1 219 ? 24.015 5.432 1.988 1.00 87.50 219 VAL A CA 1
ATOM 1748 C C . VAL A 1 219 ? 22.675 5.999 2.454 1.00 87.50 219 VAL A C 1
ATOM 1750 O O . VAL A 1 219 ? 22.181 5.687 3.545 1.00 87.50 219 VAL A O 1
ATOM 1753 N N . ARG A 1 220 ? 22.051 6.841 1.626 1.00 85.56 220 ARG A N 1
ATOM 1754 C CA . ARG A 1 220 ? 20.757 7.469 1.955 1.00 85.56 220 ARG A CA 1
ATOM 1755 C C . ARG A 1 220 ? 19.624 6.441 2.048 1.00 85.56 220 ARG A C 1
ATOM 1757 O O . ARG A 1 220 ? 19.778 5.348 1.512 1.00 85.56 220 ARG A O 1
ATOM 1764 N N . PRO A 1 221 ? 18.502 6.727 2.730 1.00 81.44 221 PRO A N 1
ATOM 1765 C CA . PRO A 1 221 ? 17.276 5.926 2.633 1.00 81.44 221 PRO A CA 1
ATOM 1766 C C . PRO A 1 221 ? 16.704 5.907 1.213 1.00 81.44 221 PRO A C 1
ATOM 1768 O O . PRO A 1 221 ? 16.922 6.856 0.460 1.00 81.44 221 PRO A O 1
ATOM 1771 N N . ILE A 1 222 ? 15.943 4.861 0.862 1.00 75.50 222 ILE A N 1
ATOM 1772 C CA . ILE A 1 222 ? 15.164 4.860 -0.386 1.00 75.50 222 ILE A CA 1
ATOM 1773 C C . ILE A 1 222 ? 14.193 6.055 -0.337 1.00 75.50 222 ILE A C 1
ATOM 1775 O O . ILE A 1 222 ? 13.420 6.159 0.620 1.00 75.50 222 ILE A O 1
ATOM 1779 N N . PRO A 1 223 ? 14.205 6.954 -1.336 1.00 70.06 223 PRO A N 1
ATOM 1780 C CA . PRO A 1 223 ? 13.320 8.114 -1.364 1.00 70.06 223 PRO A CA 1
ATOM 1781 C C . PRO A 1 223 ? 11.839 7.705 -1.323 1.00 70.06 223 PRO A C 1
ATOM 1783 O O . PRO A 1 223 ? 11.387 6.871 -2.112 1.00 70.06 223 PRO A O 1
ATOM 1786 N N . THR A 1 224 ? 11.076 8.314 -0.409 1.00 52.28 224 THR A N 1
ATOM 1787 C CA . THR A 1 224 ? 9.692 7.940 -0.042 1.00 52.28 224 THR A CA 1
ATOM 1788 C C . THR A 1 224 ? 8.647 8.172 -1.137 1.00 52.28 224 THR A C 1
ATOM 1790 O O . THR A 1 224 ? 7.507 7.751 -0.981 1.00 52.28 224 THR A O 1
ATOM 1793 N N . ASN A 1 225 ? 9.027 8.793 -2.256 1.00 48.69 225 ASN A N 1
ATOM 1794 C CA . ASN A 1 225 ? 8.133 9.146 -3.361 1.00 48.69 225 ASN A CA 1
ATOM 1795 C C . ASN A 1 225 ? 8.456 8.378 -4.657 1.00 48.69 225 ASN A C 1
ATOM 1797 O O . ASN A 1 225 ? 8.396 8.929 -5.753 1.00 48.69 225 ASN A O 1
ATOM 1801 N N . THR A 1 226 ? 8.884 7.117 -4.535 1.00 47.81 226 THR A N 1
ATOM 1802 C CA . THR A 1 226 ? 9.223 6.274 -5.689 1.00 47.81 226 THR A CA 1
ATOM 1803 C C . THR A 1 226 ? 8.164 5.190 -5.893 1.00 47.81 226 THR A C 1
ATOM 1805 O O . THR A 1 226 ? 8.250 4.096 -5.351 1.00 47.81 226 THR A O 1
ATOM 1808 N N . SER A 1 227 ? 7.168 5.473 -6.737 1.00 42.75 227 SER A N 1
ATOM 1809 C CA . SER A 1 227 ? 6.270 4.466 -7.339 1.00 42.75 227 SER A CA 1
ATOM 1810 C C . SER A 1 227 ? 6.988 3.562 -8.363 1.00 42.75 227 SER A C 1
ATOM 1812 O O . SER A 1 227 ? 6.391 2.660 -8.942 1.00 42.75 227 SER A O 1
ATOM 1814 N N . PHE A 1 228 ? 8.289 3.787 -8.570 1.00 46.81 228 PHE A N 1
ATOM 1815 C CA . PHE A 1 228 ? 9.177 3.070 -9.477 1.00 46.81 228 PHE A CA 1
ATOM 1816 C C . PHE A 1 228 ? 9.640 1.721 -8.903 1.00 46.81 228 PHE A C 1
ATOM 1818 O O . PHE A 1 228 ? 10.332 1.666 -7.884 1.00 46.81 228 PHE A O 1
ATOM 1825 N N . TRP A 1 229 ? 9.334 0.632 -9.609 1.00 51.12 229 TRP A N 1
ATOM 1826 C CA . TRP A 1 229 ? 9.722 -0.738 -9.243 1.00 51.12 229 TRP A CA 1
ATOM 1827 C C . TRP A 1 229 ? 10.937 -1.285 -10.023 1.00 51.12 229 TRP A C 1
ATOM 1829 O O . TRP A 1 229 ? 11.391 -2.393 -9.735 1.00 51.12 229 TRP A O 1
ATOM 1839 N N . GLY A 1 230 ? 11.512 -0.510 -10.954 1.00 54.16 230 GLY A N 1
ATOM 1840 C CA . GLY A 1 230 ? 12.665 -0.903 -11.785 1.00 54.16 230 GLY A CA 1
ATOM 1841 C C . GLY A 1 230 ? 14.029 -0.838 -11.072 1.00 54.16 230 GLY A C 1
ATOM 1842 O O . GLY A 1 230 ? 14.112 -0.375 -9.936 1.00 54.16 230 GLY A O 1
ATOM 1843 N N . PRO A 1 231 ? 15.132 -1.310 -11.681 1.00 63.25 231 PRO A N 1
ATOM 1844 C CA . PRO A 1 231 ? 16.445 -1.319 -11.034 1.00 63.25 231 PRO A CA 1
ATOM 1845 C C . PRO A 1 231 ? 16.908 0.098 -10.676 1.00 63.25 231 PRO A C 1
ATOM 1847 O O . PRO A 1 231 ? 16.705 1.040 -11.437 1.00 63.25 231 PRO A O 1
ATOM 1850 N N . PHE A 1 232 ? 17.551 0.257 -9.519 1.00 73.69 232 PHE A N 1
ATOM 1851 C CA . PHE A 1 232 ? 18.154 1.537 -9.159 1.00 73.69 232 PHE A CA 1
ATOM 1852 C C . PHE A 1 232 ? 19.324 1.847 -10.096 1.00 73.69 232 PHE A C 1
ATOM 1854 O O . PHE A 1 232 ? 20.175 0.989 -10.337 1.00 73.69 232 PHE A O 1
ATOM 1861 N N . VAL A 1 233 ? 19.363 3.075 -10.606 1.00 76.00 233 VAL A N 1
ATOM 1862 C CA . VAL A 1 233 ? 20.404 3.557 -11.519 1.00 76.00 233 VAL A CA 1
ATOM 1863 C C . VAL A 1 233 ? 21.125 4.767 -10.932 1.00 76.00 233 VAL A C 1
ATOM 1865 O O . VAL A 1 233 ? 20.595 5.463 -10.060 1.00 76.00 233 VAL A O 1
ATOM 1868 N N . LEU A 1 234 ? 22.351 4.991 -11.410 1.00 77.06 234 LEU A N 1
ATOM 1869 C CA . LEU A 1 234 ? 23.180 6.114 -10.988 1.00 77.06 234 LEU A CA 1
ATOM 1870 C C . LEU A 1 234 ? 22.609 7.439 -11.505 1.00 77.06 234 LEU A C 1
ATOM 1872 O O . LEU A 1 234 ? 22.215 7.549 -12.667 1.00 77.06 234 LEU A O 1
ATOM 1876 N N . CYS A 1 235 ? 22.611 8.455 -10.647 1.00 71.62 235 CYS A N 1
ATOM 1877 C CA . CYS A 1 235 ? 22.275 9.825 -11.003 1.00 71.62 235 CYS A CA 1
ATOM 1878 C C . CYS A 1 235 ? 23.267 10.346 -12.054 1.00 71.62 235 CYS A C 1
ATOM 1880 O O . CYS A 1 235 ? 24.464 10.416 -11.783 1.00 71.62 235 CYS A O 1
ATOM 1882 N N . ARG A 1 236 ? 22.770 10.730 -13.238 1.00 61.03 236 ARG A N 1
ATOM 1883 C CA . ARG A 1 236 ? 23.589 11.269 -14.345 1.00 61.03 236 ARG A CA 1
ATOM 1884 C C . ARG A 1 236 ? 23.706 12.798 -14.350 1.00 61.03 236 ARG A C 1
ATOM 1886 O O . ARG A 1 236 ? 24.519 13.338 -15.089 1.00 61.03 236 ARG A O 1
ATOM 1893 N N . VAL A 1 237 ? 22.907 13.495 -13.540 1.00 51.41 237 VAL A N 1
ATOM 1894 C CA . VAL A 1 237 ? 22.929 14.963 -13.433 1.00 51.41 237 VAL A CA 1
ATOM 1895 C C . VAL A 1 237 ? 23.942 15.391 -12.373 1.00 51.41 237 VAL A C 1
ATOM 1897 O O . VAL A 1 237 ? 24.085 14.719 -11.346 1.00 51.41 237 VAL A O 1
ATOM 1900 N N . THR A 1 238 ? 24.632 16.513 -12.608 1.00 47.50 238 THR A N 1
ATOM 1901 C CA . THR A 1 238 ? 25.557 17.117 -11.644 1.00 47.50 238 THR A CA 1
ATOM 1902 C C . THR A 1 238 ? 24.876 17.247 -10.282 1.00 47.50 238 THR A C 1
ATOM 1904 O O . THR A 1 238 ? 23.876 17.939 -10.092 1.00 47.50 238 THR A O 1
ATOM 1907 N N . GLN A 1 239 ? 25.455 16.548 -9.310 1.00 49.84 239 GLN A N 1
ATOM 1908 C CA . GLN A 1 239 ? 24.994 16.332 -7.936 1.00 49.84 239 GLN A CA 1
ATOM 1909 C C . GLN A 1 239 ? 24.634 17.610 -7.136 1.00 49.84 239 GLN A C 1
ATOM 1911 O O . GLN A 1 239 ? 24.102 17.526 -6.031 1.00 49.84 239 GLN A O 1
ATOM 1916 N N . ARG A 1 240 ? 24.905 18.802 -7.683 1.00 45.75 240 ARG A N 1
ATOM 1917 C CA . ARG A 1 240 ? 24.624 20.111 -7.077 1.00 45.75 240 ARG A CA 1
ATOM 1918 C C . ARG A 1 240 ? 23.157 20.549 -7.172 1.00 45.75 240 ARG A C 1
ATOM 1920 O O . ARG A 1 240 ? 22.734 21.318 -6.320 1.00 45.75 240 ARG A O 1
ATOM 1927 N N . LEU A 1 241 ? 22.384 20.064 -8.150 1.00 42.91 241 LEU A N 1
ATOM 1928 C CA . LEU A 1 241 ? 21.027 20.575 -8.419 1.00 42.91 241 LEU A CA 1
ATOM 1929 C C . LEU A 1 241 ? 19.925 20.006 -7.504 1.00 42.91 241 LEU A C 1
ATOM 1931 O O . LEU A 1 241 ? 18.978 20.719 -7.192 1.00 42.91 241 LEU A O 1
ATOM 1935 N N . TYR A 1 242 ? 20.041 18.752 -7.046 1.00 50.81 242 TYR A N 1
ATOM 1936 C CA . TYR A 1 242 ? 18.943 18.058 -6.338 1.00 50.81 242 TYR A CA 1
ATOM 1937 C C . TYR A 1 242 ? 19.233 17.681 -4.872 1.00 50.81 242 TYR A C 1
ATOM 1939 O O . TYR A 1 242 ? 18.302 17.365 -4.126 1.00 50.81 242 TYR A O 1
ATOM 1947 N N . GLY A 1 243 ? 20.494 17.726 -4.421 1.00 64.50 243 GLY A N 1
ATOM 1948 C CA . GLY A 1 243 ? 20.864 17.521 -3.011 1.00 64.50 243 GLY A CA 1
ATOM 1949 C C . GLY A 1 243 ? 20.329 16.215 -2.399 1.00 64.50 243 GLY A C 1
ATOM 1950 O O . GLY A 1 243 ? 20.455 15.141 -2.980 1.00 64.50 243 GLY A O 1
ATOM 1951 N N . GLU A 1 244 ? 19.712 16.269 -1.217 1.00 64.25 244 GLU A N 1
ATOM 1952 C CA . GLU A 1 244 ? 19.160 15.069 -0.558 1.00 64.25 244 GLU A CA 1
ATOM 1953 C C . GLU A 1 244 ? 17.873 14.528 -1.211 1.00 64.25 244 GLU A C 1
ATOM 1955 O O . GLU A 1 244 ? 17.476 13.398 -0.930 1.00 64.25 244 GLU A O 1
ATOM 1960 N N . LYS A 1 245 ? 17.248 15.291 -2.119 1.00 62.00 245 LYS A N 1
ATOM 1961 C CA . LYS A 1 245 ? 15.950 14.966 -2.738 1.00 62.00 245 LYS A CA 1
ATOM 1962 C C . LYS A 1 245 ? 16.060 14.162 -4.038 1.00 62.00 245 LYS A C 1
ATOM 1964 O O . LYS A 1 245 ? 15.038 13.844 -4.639 1.00 62.00 245 LYS A O 1
ATOM 1969 N N . CYS A 1 246 ? 17.272 13.832 -4.488 1.00 69.12 246 CYS A N 1
ATOM 1970 C CA . CYS A 1 246 ? 17.457 13.043 -5.703 1.00 69.12 246 CYS A CA 1
ATOM 1971 C C . CYS A 1 246 ? 16.911 11.618 -5.532 1.00 69.12 246 CYS A C 1
ATOM 1973 O O . CYS A 1 246 ? 17.278 10.914 -4.586 1.00 69.12 246 CYS A O 1
ATOM 1975 N N . THR A 1 247 ? 16.064 11.194 -6.470 1.00 67.94 247 THR A N 1
ATOM 1976 C CA . THR A 1 247 ? 15.456 9.856 -6.508 1.00 67.94 247 THR A CA 1
ATOM 1977 C C . THR A 1 247 ? 16.392 8.776 -7.057 1.00 67.94 247 THR A C 1
ATOM 1979 O O . THR A 1 247 ? 16.130 7.587 -6.879 1.00 67.94 247 THR A O 1
ATOM 1982 N N . PHE A 1 248 ? 17.499 9.178 -7.684 1.00 73.25 248 PHE A N 1
ATOM 1983 C CA . PHE A 1 248 ? 18.534 8.296 -8.221 1.00 73.25 248 PHE A CA 1
ATOM 1984 C C . PHE A 1 248 ? 19.656 8.059 -7.205 1.00 73.25 248 PHE A C 1
ATOM 1986 O O . PHE A 1 248 ? 19.902 8.885 -6.320 1.00 73.25 248 PHE A O 1
ATOM 1993 N N . ALA A 1 249 ? 20.346 6.927 -7.337 1.00 76.81 249 ALA A N 1
ATOM 1994 C CA . ALA A 1 249 ? 21.462 6.576 -6.466 1.00 76.81 249 ALA A CA 1
ATOM 1995 C C . ALA A 1 249 ? 22.720 7.365 -6.858 1.00 76.81 249 ALA A C 1
ATOM 1997 O O . ALA A 1 249 ? 22.998 7.555 -8.039 1.00 76.81 249 ALA A O 1
ATOM 1998 N N . TYR A 1 250 ? 23.514 7.807 -5.890 1.00 75.31 250 TYR A N 1
ATOM 1999 C CA . TYR A 1 250 ? 24.749 8.544 -6.165 1.00 75.31 250 TYR A CA 1
ATOM 2000 C C . TYR A 1 250 ? 25.951 7.642 -6.407 1.00 75.31 250 TYR A C 1
ATOM 2002 O O . TYR A 1 250 ? 26.914 8.058 -7.039 1.00 75.31 250 TYR A O 1
ATOM 2010 N N . ASN A 1 251 ? 25.918 6.409 -5.917 1.00 79.25 251 ASN A N 1
ATOM 2011 C CA . ASN A 1 251 ? 27.020 5.469 -6.055 1.00 79.25 251 ASN A CA 1
ATOM 2012 C C . ASN A 1 251 ? 26.504 4.024 -6.098 1.00 79.25 251 ASN A C 1
ATOM 2014 O O . ASN A 1 251 ? 25.328 3.746 -5.852 1.00 79.25 251 ASN A O 1
ATOM 2018 N N . GLN A 1 252 ? 27.406 3.094 -6.412 1.00 81.69 252 GLN A N 1
ATOM 2019 C CA . GLN A 1 252 ? 27.068 1.677 -6.507 1.00 81.69 252 GLN A CA 1
ATOM 2020 C C . GLN A 1 252 ? 26.652 1.076 -5.152 1.00 81.69 252 GLN A C 1
ATOM 2022 O O . GLN A 1 252 ? 25.830 0.169 -5.131 1.00 81.69 252 GLN A O 1
ATOM 2027 N N . LEU A 1 253 ? 27.154 1.603 -4.029 1.00 84.94 253 LEU A N 1
ATOM 2028 C CA . LEU A 1 253 ? 26.798 1.130 -2.685 1.00 84.94 253 LEU A CA 1
ATOM 2029 C C . LEU A 1 253 ? 25.336 1.454 -2.347 1.00 84.94 253 LEU A C 1
ATOM 2031 O O . LEU A 1 253 ? 24.636 0.610 -1.794 1.00 84.94 253 LEU A O 1
ATOM 2035 N N . GLU A 1 254 ? 24.844 2.635 -2.735 1.00 86.50 254 GLU A N 1
ATOM 2036 C CA . GLU A 1 254 ? 23.424 2.991 -2.630 1.00 86.50 254 GLU A CA 1
ATOM 2037 C C . GLU A 1 254 ? 22.564 2.033 -3.460 1.00 86.50 254 GLU A C 1
ATOM 2039 O O . GLU A 1 254 ? 21.585 1.507 -2.941 1.00 86.50 254 GLU A O 1
ATOM 2044 N N . ILE A 1 255 ? 22.955 1.727 -4.703 1.00 80.38 255 ILE A N 1
ATOM 2045 C CA . ILE A 1 255 ? 22.238 0.755 -5.548 1.00 80.38 255 ILE A CA 1
ATOM 2046 C C . ILE A 1 255 ? 22.201 -0.623 -4.885 1.00 80.38 255 ILE A C 1
ATOM 2048 O O . ILE A 1 255 ? 21.133 -1.238 -4.812 1.00 80.38 255 ILE A O 1
ATOM 2052 N N . ASP A 1 256 ? 23.347 -1.107 -4.406 1.00 84.25 256 ASP A N 1
ATOM 2053 C CA . ASP A 1 256 ? 23.490 -2.435 -3.811 1.00 84.25 256 ASP A CA 1
ATOM 2054 C C . ASP A 1 256 ? 22.595 -2.557 -2.562 1.00 84.25 256 ASP A C 1
ATOM 2056 O O . ASP A 1 256 ? 21.808 -3.501 -2.450 1.00 84.25 256 ASP A O 1
ATOM 2060 N N . VAL A 1 257 ? 22.622 -1.559 -1.672 1.00 83.56 257 VAL A N 1
ATOM 2061 C CA . VAL A 1 257 ? 21.804 -1.521 -0.448 1.00 83.56 257 VAL A CA 1
ATOM 2062 C C . VAL A 1 257 ? 20.319 -1.343 -0.766 1.00 83.56 257 VAL A C 1
ATOM 2064 O O . VAL A 1 257 ? 19.504 -2.162 -0.336 1.00 83.56 257 VAL A O 1
ATOM 2067 N N . TRP A 1 258 ? 19.947 -0.342 -1.569 1.00 83.62 258 TRP A N 1
ATOM 2068 C CA . TRP A 1 258 ? 18.549 -0.061 -1.918 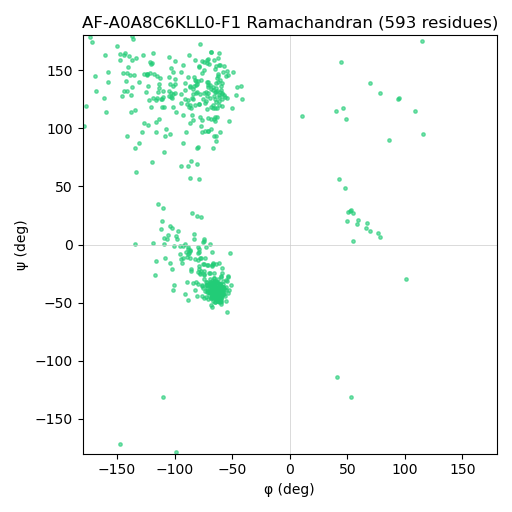1.00 83.62 258 TRP A CA 1
ATOM 2069 C C . TRP A 1 258 ? 17.883 -1.245 -2.618 1.00 83.62 258 TRP A C 1
ATOM 2071 O O . TRP A 1 258 ? 16.720 -1.558 -2.358 1.00 83.62 258 TRP A O 1
ATOM 2081 N N . THR A 1 259 ? 18.621 -1.956 -3.476 1.00 79.06 259 THR A N 1
ATOM 2082 C CA . THR A 1 259 ? 18.114 -3.145 -4.175 1.00 79.06 259 THR A CA 1
ATOM 2083 C C . THR A 1 259 ? 17.704 -4.243 -3.198 1.00 79.06 259 THR A C 1
ATOM 2085 O O . THR A 1 259 ? 16.687 -4.910 -3.403 1.00 79.06 259 THR A O 1
ATOM 2088 N N . VAL A 1 260 ? 18.489 -4.465 -2.144 1.00 79.50 260 VAL A N 1
ATOM 2089 C CA . VAL A 1 260 ? 18.207 -5.512 -1.153 1.00 79.50 260 VAL A CA 1
ATOM 2090 C C . VAL A 1 260 ? 17.132 -5.054 -0.158 1.00 79.50 260 VAL A C 1
ATOM 2092 O O . VAL A 1 260 ? 16.289 -5.865 0.238 1.00 79.50 260 VAL A O 1
ATOM 2095 N N . GLU A 1 261 ? 17.094 -3.762 0.173 1.00 78.81 261 GLU A N 1
ATOM 2096 C CA . GLU A 1 261 ? 16.041 -3.140 0.989 1.00 78.81 261 GLU A CA 1
ATOM 2097 C C . GLU A 1 261 ? 14.670 -3.214 0.321 1.00 78.81 261 GLU A C 1
ATOM 2099 O O . GLU A 1 261 ? 13.714 -3.687 0.934 1.00 78.81 261 GLU A O 1
ATOM 2104 N N . ARG A 1 262 ? 14.570 -2.855 -0.966 1.00 74.25 262 ARG A N 1
ATOM 2105 C CA . ARG A 1 262 ? 13.314 -2.954 -1.727 1.00 74.25 262 ARG A CA 1
ATOM 2106 C C . ARG A 1 262 ? 12.800 -4.393 -1.814 1.00 74.25 262 ARG A C 1
ATOM 2108 O O . ARG A 1 262 ? 11.598 -4.622 -1.789 1.00 74.25 262 ARG A O 1
ATOM 2115 N N . LYS A 1 263 ? 13.702 -5.378 -1.876 1.00 71.75 263 LYS A N 1
ATOM 2116 C CA . LYS A 1 263 ? 13.354 -6.812 -1.850 1.00 71.75 263 LYS A CA 1
ATOM 2117 C C . LYS A 1 263 ? 12.899 -7.301 -0.467 1.00 71.75 263 LYS A C 1
ATOM 2119 O O . LYS A 1 263 ? 12.620 -8.489 -0.321 1.00 71.75 263 LYS A O 1
ATOM 2124 N N . GLY A 1 264 ? 12.895 -6.436 0.550 1.00 65.31 264 GLY A N 1
ATOM 2125 C CA . GLY A 1 264 ? 12.569 -6.784 1.934 1.00 65.31 264 GLY A CA 1
ATOM 2126 C C . GLY A 1 264 ? 13.588 -7.721 2.589 1.00 65.31 264 GLY A C 1
ATOM 2127 O O . GLY A 1 264 ? 13.291 -8.323 3.617 1.00 65.31 264 GLY A O 1
ATOM 2128 N N . LYS A 1 265 ? 14.776 -7.883 1.987 1.00 70.62 265 LYS A N 1
ATOM 2129 C CA . LYS A 1 265 ? 15.828 -8.795 2.469 1.00 70.62 265 LYS A CA 1
ATOM 2130 C C . LYS A 1 265 ? 16.839 -8.106 3.384 1.00 70.62 265 LYS A C 1
ATOM 2132 O O . LYS A 1 265 ? 17.594 -8.786 4.070 1.00 70.62 265 LYS A O 1
ATOM 2137 N N . LEU A 1 266 ? 16.861 -6.776 3.387 1.00 75.31 266 LEU A N 1
ATOM 2138 C CA . LEU A 1 266 ? 17.681 -5.963 4.276 1.00 75.31 266 LEU A CA 1
ATOM 2139 C C . LEU A 1 266 ? 16.780 -4.985 5.019 1.00 75.31 266 LEU A C 1
ATOM 2141 O O . LEU A 1 266 ? 15.965 -4.301 4.408 1.00 75.31 266 LEU A O 1
ATOM 2145 N N . ASN A 1 267 ? 16.942 -4.913 6.334 1.00 70.88 267 ASN A N 1
ATOM 2146 C CA . ASN A 1 267 ? 16.319 -3.893 7.163 1.00 70.88 267 ASN A CA 1
ATOM 2147 C C . ASN A 1 267 ? 17.445 -3.165 7.898 1.00 70.88 267 ASN A C 1
ATOM 2149 O O . ASN A 1 267 ? 18.247 -3.814 8.571 1.00 70.88 267 ASN A O 1
ATOM 2153 N N . ARG A 1 268 ? 17.513 -1.836 7.761 1.00 76.75 268 ARG A N 1
ATOM 2154 C CA . ARG A 1 268 ? 18.581 -1.017 8.358 1.00 76.75 268 ARG A CA 1
ATOM 2155 C C . ARG A 1 268 ? 18.670 -1.185 9.868 1.00 76.75 268 ARG A C 1
ATOM 2157 O O . ARG A 1 268 ? 19.766 -1.286 10.401 1.00 76.75 268 ARG A O 1
ATOM 2164 N N . ASN A 1 269 ? 17.525 -1.322 10.531 1.00 67.19 269 ASN A N 1
ATOM 2165 C CA . ASN A 1 269 ? 17.456 -1.501 11.979 1.00 67.19 269 ASN A CA 1
ATOM 2166 C C . ASN A 1 269 ? 17.997 -2.881 12.399 1.00 67.19 269 ASN A C 1
ATOM 2168 O O . ASN A 1 269 ? 18.467 -3.047 13.513 1.00 67.19 269 ASN A O 1
ATOM 2172 N N . LEU A 1 270 ? 17.975 -3.870 11.494 1.00 66.19 270 LEU A N 1
ATOM 2173 C CA . LEU A 1 270 ? 18.495 -5.229 11.706 1.00 66.19 270 LEU A CA 1
ATOM 2174 C C . LEU A 1 270 ? 19.989 -5.396 11.386 1.00 66.19 270 LEU A C 1
ATOM 2176 O O . LEU A 1 270 ? 20.528 -6.488 11.605 1.00 66.19 270 LEU A O 1
ATOM 2180 N N . LEU A 1 271 ? 20.648 -4.384 10.811 1.00 70.25 271 LEU A N 1
ATOM 2181 C CA . LEU A 1 271 ? 22.048 -4.478 10.375 1.00 70.25 271 LEU A CA 1
ATOM 2182 C C . LEU A 1 271 ? 23.022 -4.586 11.550 1.00 70.25 271 LEU A C 1
ATOM 2184 O O . LEU A 1 271 ? 24.006 -5.315 11.448 1.00 70.25 271 LEU A O 1
ATOM 2188 N N . PHE A 1 272 ? 22.712 -3.896 12.646 1.00 67.12 272 PHE A N 1
ATOM 2189 C CA . PHE A 1 272 ? 23.585 -3.736 13.811 1.00 67.12 272 PHE A CA 1
ATOM 2190 C C . PHE A 1 272 ? 23.087 -4.510 15.041 1.00 67.12 272 PHE A C 1
ATOM 2192 O O . PHE A 1 272 ? 23.728 -4.497 16.087 1.00 67.12 272 PHE A O 1
ATOM 2199 N N . GLU A 1 273 ? 21.959 -5.219 14.916 1.00 56.88 273 GLU A N 1
ATOM 2200 C CA . GLU A 1 273 ? 21.460 -6.118 15.956 1.00 56.88 273 GLU A CA 1
ATOM 2201 C C . GLU A 1 273 ? 22.322 -7.388 16.013 1.00 56.88 273 GLU A C 1
ATOM 2203 O O . GLU A 1 273 ? 22.417 -8.142 15.036 1.00 56.88 273 GLU A O 1
ATOM 2208 N N . THR A 1 274 ? 22.914 -7.651 17.178 1.00 53.06 274 THR A N 1
ATOM 2209 C CA . THR A 1 274 ? 23.573 -8.918 17.511 1.00 53.06 274 THR A CA 1
ATOM 2210 C C . THR A 1 274 ? 22.615 -10.091 17.274 1.00 53.06 274 THR A C 1
ATOM 2212 O O . THR A 1 274 ? 21.405 -9.980 17.473 1.00 53.06 274 THR A O 1
ATOM 2215 N N . THR A 1 275 ? 23.130 -11.248 16.848 1.00 48.84 275 THR A N 1
ATOM 2216 C CA . THR A 1 275 ? 22.335 -12.476 16.618 1.00 48.84 275 THR A CA 1
ATOM 2217 C C . THR A 1 275 ? 21.495 -12.885 17.835 1.00 48.84 275 THR A C 1
ATOM 2219 O O . THR A 1 275 ? 20.411 -13.435 17.655 1.00 48.84 275 THR A O 1
ATOM 2222 N N . ALA A 1 276 ? 21.938 -12.535 19.047 1.00 45.81 276 ALA A N 1
ATOM 2223 C CA . ALA A 1 276 ? 21.181 -12.678 20.290 1.00 45.81 276 ALA A CA 1
ATOM 2224 C C . ALA A 1 276 ? 19.892 -11.825 20.325 1.00 45.81 276 ALA A C 1
ATOM 2226 O O . ALA A 1 276 ? 18.844 -12.315 20.729 1.00 45.81 276 ALA A O 1
ATOM 2227 N N . SER A 1 277 ? 19.931 -10.586 19.825 1.00 50.44 277 SER A N 1
ATOM 2228 C CA . SER A 1 277 ? 18.786 -9.661 19.798 1.00 50.44 277 SER A CA 1
ATOM 2229 C C . SER A 1 277 ? 17.745 -10.021 18.729 1.00 50.44 277 SER A C 1
ATOM 2231 O O . SER A 1 277 ? 16.565 -9.721 18.890 1.00 50.44 277 SER A O 1
ATOM 2233 N N . LYS A 1 278 ? 18.158 -10.701 17.645 1.00 51.69 278 LYS A N 1
ATOM 2234 C CA . LYS A 1 278 ? 17.269 -11.154 16.551 1.00 51.69 278 LYS A CA 1
ATOM 2235 C C . LYS A 1 278 ? 16.397 -12.354 16.918 1.00 51.69 278 LYS A C 1
ATOM 2237 O O . LYS A 1 278 ? 15.362 -12.562 16.290 1.00 51.69 278 LYS A O 1
ATOM 2242 N N . LEU A 1 279 ? 16.840 -13.156 17.883 1.00 56.44 279 LEU A N 1
ATOM 2243 C CA . LEU A 1 279 ? 16.100 -14.307 18.401 1.00 56.44 279 LEU A CA 1
ATOM 2244 C C . LEU A 1 279 ? 15.302 -13.963 19.659 1.00 56.44 279 LEU A C 1
ATOM 2246 O O . LEU A 1 279 ? 14.497 -14.787 20.087 1.00 56.44 279 LEU A O 1
ATOM 2250 N N . ASP A 1 280 ? 15.487 -12.766 20.230 1.00 74.81 280 ASP A N 1
ATOM 2251 C CA . ASP A 1 280 ? 14.744 -12.377 21.418 1.00 74.81 280 ASP A CA 1
ATOM 2252 C C . ASP A 1 280 ? 13.243 -12.226 21.080 1.00 74.81 280 ASP A C 1
ATOM 2254 O O . ASP A 1 280 ? 12.847 -11.387 20.249 1.00 74.81 280 ASP A O 1
ATOM 2258 N N . PRO A 1 281 ? 12.383 -13.055 21.698 1.00 78.00 281 PRO A N 1
ATOM 2259 C CA . PRO A 1 281 ? 10.959 -13.078 21.402 1.00 78.00 281 PRO A CA 1
ATOM 2260 C C . PRO A 1 281 ? 10.265 -11.769 21.797 1.00 78.00 281 PRO A C 1
ATOM 2262 O O . PRO A 1 281 ? 9.336 -11.337 21.115 1.00 78.00 281 PRO A O 1
ATOM 2265 N N . VAL A 1 282 ? 10.720 -11.108 22.864 1.00 82.44 282 VAL A N 1
ATOM 2266 C CA . VAL A 1 282 ? 10.104 -9.892 23.409 1.00 82.44 282 VAL A CA 1
ATOM 2267 C C . VAL A 1 282 ? 10.447 -8.682 22.544 1.00 82.44 282 VAL A C 1
ATOM 2269 O O . VAL A 1 282 ? 9.548 -7.918 22.189 1.00 82.44 282 VAL A O 1
ATOM 2272 N N . ILE A 1 283 ? 11.708 -8.537 22.133 1.00 79.56 283 ILE A N 1
ATOM 2273 C CA . ILE A 1 283 ? 12.163 -7.485 21.213 1.00 79.56 283 ILE A CA 1
ATOM 2274 C C . ILE A 1 283 ? 11.428 -7.608 19.876 1.00 79.56 283 ILE A C 1
ATOM 2276 O O . ILE A 1 283 ? 10.935 -6.614 19.342 1.00 79.56 283 ILE A O 1
ATOM 2280 N N . SER A 1 284 ? 11.284 -8.831 19.359 1.00 81.25 284 SER A N 1
ATOM 2281 C CA . SER A 1 284 ? 10.547 -9.087 18.116 1.00 81.25 284 SER A CA 1
ATOM 2282 C C . SER A 1 284 ? 9.087 -8.634 18.201 1.00 81.25 284 SER A C 1
ATOM 2284 O O . SER A 1 284 ? 8.577 -8.029 17.259 1.00 81.25 284 SER A O 1
ATOM 2286 N N . VAL A 1 285 ? 8.421 -8.870 19.339 1.00 86.50 285 VAL A N 1
ATOM 2287 C CA . VAL A 1 285 ? 7.056 -8.378 19.576 1.00 86.50 285 VAL A CA 1
ATOM 2288 C C . VAL A 1 285 ? 7.027 -6.859 19.666 1.00 86.50 285 VAL A C 1
ATOM 2290 O O . VAL A 1 285 ? 6.217 -6.258 18.971 1.00 86.50 285 VAL A O 1
ATOM 2293 N N . ILE A 1 286 ? 7.908 -6.231 20.455 1.00 83.38 286 ILE A N 1
ATOM 2294 C CA . ILE A 1 286 ? 7.954 -4.764 20.619 1.00 83.38 286 ILE A CA 1
ATOM 2295 C C . ILE A 1 286 ? 8.052 -4.065 19.261 1.00 83.38 286 ILE A C 1
ATOM 2297 O O . ILE A 1 286 ? 7.307 -3.125 18.994 1.00 83.38 286 ILE A O 1
ATOM 2301 N N . ARG A 1 287 ? 8.872 -4.592 18.352 1.00 80.56 287 ARG A N 1
ATOM 2302 C CA . ARG A 1 287 ? 9.015 -4.040 17.000 1.00 80.56 287 ARG A CA 1
ATOM 2303 C C . ARG A 1 287 ? 7.734 -4.130 16.179 1.00 80.56 287 ARG A C 1
ATOM 2305 O O . ARG A 1 287 ? 7.435 -3.201 15.436 1.00 80.56 287 ARG A O 1
ATOM 2312 N N . LEU A 1 288 ? 6.947 -5.202 16.329 1.00 84.62 288 LEU A N 1
ATOM 2313 C CA . LEU A 1 288 ? 5.616 -5.274 15.712 1.00 84.62 288 LEU A CA 1
ATOM 2314 C C . LEU A 1 288 ? 4.675 -4.198 16.268 1.00 84.62 288 LEU A C 1
ATOM 2316 O O . LEU A 1 288 ? 3.890 -3.630 15.509 1.00 84.62 288 LEU A O 1
ATOM 2320 N N . LEU A 1 289 ? 4.754 -3.898 17.568 1.00 86.81 289 LEU A N 1
ATOM 2321 C CA . LEU A 1 289 ? 3.934 -2.855 18.199 1.00 86.81 289 LEU A CA 1
ATOM 2322 C C . LEU A 1 289 ? 4.285 -1.466 17.666 1.00 86.81 289 LEU A C 1
ATOM 2324 O O . LEU A 1 289 ? 3.385 -0.687 17.357 1.00 86.81 289 LEU A O 1
ATOM 2328 N N . GLU A 1 290 ? 5.581 -1.167 17.552 1.00 82.44 290 GLU A N 1
ATOM 2329 C CA . GLU A 1 290 ? 6.095 0.112 17.054 1.00 82.44 290 GLU A CA 1
ATOM 2330 C C . GLU A 1 290 ? 5.795 0.304 15.563 1.00 82.44 290 GLU A C 1
ATOM 2332 O O . GLU A 1 290 ? 5.303 1.361 15.163 1.00 82.44 290 GLU A O 1
ATOM 2337 N N . GLU A 1 291 ? 6.028 -0.728 14.745 1.00 82.19 291 GLU A N 1
ATOM 2338 C CA . GLU A 1 291 ? 5.812 -0.678 13.297 1.00 82.19 291 GLU A CA 1
ATOM 2339 C C . GLU A 1 291 ? 4.333 -0.457 12.947 1.00 82.19 291 GLU A C 1
ATOM 2341 O O . GLU A 1 291 ? 4.014 0.372 12.093 1.00 82.19 291 GLU A O 1
ATOM 2346 N N . HIS A 1 292 ? 3.420 -1.170 13.618 1.00 81.38 292 HIS A N 1
ATOM 2347 C CA . HIS A 1 292 ? 1.979 -1.106 13.329 1.00 81.38 292 HIS A CA 1
ATOM 2348 C C . HIS A 1 292 ? 1.208 -0.176 14.269 1.00 81.38 292 HIS A C 1
ATOM 2350 O O . HIS A 1 292 ? -0.016 -0.090 14.172 1.00 81.38 292 HIS A O 1
ATOM 2356 N N . LYS A 1 293 ? 1.911 0.532 15.165 1.00 85.06 293 LYS A N 1
ATOM 2357 C CA . LYS A 1 293 ? 1.359 1.514 16.116 1.00 85.06 293 LYS A CA 1
ATOM 2358 C C . LYS A 1 293 ? 0.137 0.984 16.877 1.00 85.06 293 LYS A C 1
ATOM 2360 O O . LYS A 1 293 ? -0.907 1.634 16.948 1.00 85.06 293 LYS A O 1
ATOM 2365 N N . GLY A 1 294 ? 0.259 -0.221 17.425 1.00 88.88 294 GLY A N 1
ATOM 2366 C CA . GLY A 1 294 ? -0.854 -0.923 18.062 1.00 88.88 294 GLY A CA 1
ATOM 2367 C C . GLY A 1 294 ? -0.435 -1.807 19.229 1.00 88.88 294 GLY A C 1
ATOM 2368 O O . GLY A 1 294 ? 0.706 -1.766 19.686 1.00 88.88 294 GLY A O 1
ATOM 2369 N N . MET A 1 295 ? -1.381 -2.595 19.736 1.00 92.25 295 MET A N 1
ATOM 2370 C CA . MET A 1 295 ? -1.160 -3.516 20.852 1.00 92.25 295 MET A CA 1
ATOM 2371 C C . MET A 1 295 ? -1.901 -4.840 20.670 1.00 92.25 295 MET A C 1
ATOM 2373 O O . MET A 1 295 ? -3.000 -4.871 20.117 1.00 92.25 295 MET A O 1
ATOM 2377 N N . PHE A 1 296 ? -1.320 -5.926 21.177 1.00 94.94 296 PHE A N 1
ATOM 2378 C CA . PHE A 1 296 ? -1.976 -7.230 21.251 1.00 94.94 296 PHE A CA 1
ATOM 2379 C C . PHE A 1 296 ? -2.801 -7.351 22.531 1.00 94.94 296 PHE A C 1
ATOM 2381 O O . PHE A 1 296 ? -2.331 -7.016 23.618 1.00 94.94 296 PHE A O 1
ATOM 2388 N N . ILE A 1 297 ? -4.021 -7.868 22.404 1.00 93.12 297 ILE A N 1
ATOM 2389 C CA . ILE A 1 297 ? -4.913 -8.193 23.521 1.00 93.12 297 ILE A CA 1
ATOM 2390 C C . ILE A 1 297 ? -5.630 -9.519 23.257 1.00 93.12 297 ILE A C 1
ATOM 2392 O O . ILE A 1 297 ? -5.741 -9.956 22.111 1.00 93.12 297 ILE A O 1
ATOM 2396 N N . PHE A 1 298 ? -6.179 -10.119 24.311 1.00 94.62 298 PHE A N 1
ATOM 2397 C CA . PHE A 1 298 ? -7.154 -11.197 24.174 1.00 94.62 298 PHE A CA 1
ATOM 2398 C C . PHE A 1 298 ? -8.580 -10.646 24.148 1.00 94.62 298 PHE A C 1
ATOM 2400 O O . PHE A 1 298 ? -8.923 -9.747 24.921 1.00 94.62 298 PHE A O 1
ATOM 2407 N N . LEU A 1 299 ? -9.404 -11.215 23.272 1.00 92.25 299 LEU A N 1
ATOM 2408 C CA . LEU A 1 299 ? -10.847 -10.993 23.179 1.00 92.25 299 LEU A CA 1
ATOM 2409 C C . LEU A 1 299 ? -11.579 -12.336 23.194 1.00 92.25 299 LEU A C 1
ATOM 2411 O O . LEU A 1 299 ? -10.970 -13.368 22.928 1.00 92.25 299 LEU A O 1
ATOM 2415 N N . CYS A 1 300 ? -12.882 -12.326 23.465 1.00 90.88 300 CYS A N 1
ATOM 2416 C CA . CYS A 1 300 ? -13.716 -13.513 23.297 1.00 90.88 300 CYS A CA 1
ATOM 2417 C C . CYS A 1 300 ? -13.950 -13.799 21.803 1.00 90.88 300 CYS A C 1
ATOM 2419 O O . CYS A 1 300 ? -14.446 -12.941 21.071 1.00 90.88 300 CYS A O 1
ATOM 2421 N N . GLN A 1 301 ? -13.598 -15.006 21.366 1.00 90.12 301 GLN A N 1
ATOM 2422 C CA . GLN A 1 301 ? -13.706 -15.495 19.999 1.00 90.12 301 GLN A CA 1
ATOM 2423 C C . GLN A 1 301 ? -15.155 -15.557 19.526 1.00 90.12 301 GLN A C 1
ATOM 2425 O O . GLN A 1 301 ? -15.442 -15.035 18.457 1.00 90.12 301 GLN A O 1
ATOM 2430 N N . GLU A 1 302 ? -16.058 -16.138 20.316 1.00 88.00 302 GLU A N 1
ATOM 2431 C CA . GLU A 1 302 ? -17.473 -16.277 19.941 1.00 88.00 302 GLU A CA 1
ATOM 2432 C C . GLU A 1 302 ? -18.137 -14.906 19.769 1.00 88.00 302 GLU A C 1
ATOM 2434 O O . GLU A 1 302 ? -18.788 -14.646 18.760 1.00 88.00 302 GLU A O 1
ATOM 2439 N N . CYS A 1 303 ? -17.863 -13.969 20.682 1.00 87.81 303 CYS A N 1
ATOM 2440 C CA . CYS A 1 303 ? -18.305 -12.582 20.536 1.00 87.81 303 CYS A CA 1
ATOM 2441 C C . CYS A 1 303 ? -17.700 -11.922 19.285 1.00 87.81 303 CYS A C 1
ATOM 2443 O O . CYS A 1 303 ? -18.403 -11.240 18.540 1.00 87.81 303 CYS A O 1
ATOM 2445 N N . TYR A 1 304 ? -16.408 -12.129 19.019 1.00 88.38 304 TYR A N 1
ATOM 2446 C CA . TYR A 1 304 ? -15.731 -11.508 17.878 1.00 88.38 304 TYR A CA 1
ATOM 2447 C C . TYR A 1 304 ? -16.200 -12.062 16.518 1.00 88.38 304 TYR A C 1
ATOM 2449 O O . TYR A 1 304 ? -16.247 -11.323 15.528 1.00 88.38 304 TYR A O 1
ATOM 2457 N N . ASP A 1 305 ? -16.531 -13.351 16.468 1.00 86.06 305 ASP A N 1
ATOM 2458 C CA . ASP A 1 305 ? -16.980 -14.052 15.262 1.00 86.06 305 ASP A CA 1
ATOM 2459 C C . ASP A 1 305 ? -18.506 -13.924 15.047 1.00 86.06 305 ASP A C 1
ATOM 2461 O O . ASP A 1 305 ? -18.998 -14.211 13.954 1.00 86.06 305 ASP A O 1
ATOM 2465 N N . SER A 1 306 ? -19.256 -13.439 16.047 1.00 84.50 306 SER A N 1
ATOM 2466 C CA . SER A 1 306 ? -20.698 -13.184 15.930 1.00 84.50 306 SER A CA 1
ATOM 2467 C C . SER A 1 306 ? -21.042 -12.146 14.848 1.00 84.50 306 SER A C 1
ATOM 2469 O O . SER A 1 306 ? -20.230 -11.299 14.462 1.00 84.50 306 SER A O 1
ATOM 2471 N N . LYS A 1 307 ? -22.266 -12.231 14.315 1.00 82.69 307 LYS A N 1
ATOM 2472 C CA . LYS A 1 307 ? -22.814 -11.317 13.301 1.00 82.69 307 LYS A CA 1
ATOM 2473 C C . LYS A 1 307 ? -24.106 -10.713 13.876 1.00 82.69 307 LYS A C 1
ATOM 2475 O O . LYS A 1 307 ? -25.111 -11.418 13.897 1.00 82.69 307 LYS A O 1
ATOM 2480 N N . PRO A 1 308 ? -24.105 -9.451 14.353 1.00 80.12 308 PRO A N 1
ATOM 2481 C CA . PRO A 1 308 ? -23.026 -8.456 14.287 1.00 80.12 308 PRO A CA 1
ATOM 2482 C C . PRO A 1 308 ? -21.874 -8.732 15.267 1.00 80.12 308 PRO A C 1
ATOM 2484 O O . PRO A 1 308 ? -22.095 -9.264 16.344 1.00 80.12 308 PRO A O 1
ATOM 2487 N N . ARG A 1 309 ? -20.650 -8.319 14.906 1.00 82.69 309 ARG A N 1
ATOM 2488 C CA . ARG A 1 309 ? -19.437 -8.534 15.715 1.00 82.69 309 ARG A CA 1
ATOM 2489 C C . ARG A 1 309 ? -19.496 -7.781 17.043 1.00 82.69 309 ARG A C 1
ATOM 2491 O O . ARG A 1 309 ? -19.675 -6.564 17.050 1.00 82.69 309 ARG A O 1
ATOM 2498 N N . ILE A 1 310 ? -19.189 -8.474 18.139 1.00 85.56 310 ILE A N 1
ATOM 2499 C CA . ILE A 1 310 ? -19.144 -7.921 19.497 1.00 85.56 310 ILE A CA 1
ATOM 2500 C C . ILE A 1 310 ? -17.711 -7.983 20.042 1.00 85.56 310 ILE A C 1
ATOM 2502 O O . ILE A 1 310 ? -17.073 -9.033 20.090 1.00 85.56 310 ILE A O 1
ATOM 2506 N N . ILE A 1 311 ? -17.183 -6.845 20.500 1.00 87.88 311 ILE A N 1
ATOM 2507 C CA . ILE A 1 311 ? -15.863 -6.785 21.142 1.00 87.88 311 ILE A CA 1
ATOM 2508 C C . ILE A 1 311 ? -16.032 -7.001 22.644 1.00 87.88 311 ILE A C 1
ATOM 2510 O O . ILE A 1 311 ? -16.305 -6.062 23.387 1.00 87.88 311 ILE A O 1
ATOM 2514 N N . SER A 1 312 ? -15.834 -8.239 23.087 1.00 87.12 312 SER A N 1
ATOM 2515 C CA . SER A 1 312 ? -15.919 -8.607 24.500 1.00 87.12 312 SER A CA 1
ATOM 2516 C C . SER A 1 312 ? -14.539 -8.950 25.065 1.00 87.12 312 SER A C 1
ATOM 2518 O O . SER A 1 312 ? -13.799 -9.757 24.493 1.00 87.12 312 SER A O 1
ATOM 2520 N N . LYS A 1 313 ? -14.175 -8.294 26.170 1.00 88.88 313 LYS A N 1
ATOM 2521 C CA . LYS A 1 313 ? -12.920 -8.511 26.906 1.00 88.88 313 LYS A CA 1
ATOM 2522 C C . LYS A 1 313 ? -13.182 -9.414 28.107 1.00 88.88 313 LYS A C 1
ATOM 2524 O O . LYS A 1 313 ? -14.301 -9.852 28.332 1.00 88.88 313 LYS A O 1
ATOM 2529 N N . ARG A 1 314 ? -12.148 -9.687 28.895 1.00 85.50 314 ARG A N 1
ATOM 2530 C CA . ARG A 1 314 ? -12.310 -10.330 30.197 1.00 85.50 314 ARG A CA 1
ATOM 2531 C C . ARG A 1 314 ? -13.121 -9.422 31.127 1.00 85.50 314 ARG A C 1
ATOM 2533 O O . ARG A 1 314 ? -12.837 -8.223 31.192 1.00 85.50 314 ARG A O 1
ATOM 2540 N N . PHE A 1 315 ? -14.123 -9.976 31.804 1.00 81.19 315 PHE A N 1
ATOM 2541 C CA . PHE A 1 315 ? -14.926 -9.224 32.762 1.00 81.19 315 PHE A CA 1
ATOM 2542 C C . PHE A 1 315 ? -14.104 -8.909 34.021 1.00 81.19 315 PHE A C 1
ATOM 2544 O O . PHE A 1 315 ? -13.295 -9.724 34.466 1.00 81.19 315 PHE A O 1
ATOM 2551 N N . SER A 1 316 ? -14.258 -7.697 34.558 1.00 77.06 316 SER A N 1
ATOM 2552 C CA . SER A 1 316 ? -13.418 -7.192 35.652 1.00 77.06 316 SER A CA 1
ATOM 2553 C C . SER A 1 316 ? -13.712 -7.856 36.994 1.00 77.06 316 SER A C 1
ATOM 2555 O O . SER A 1 316 ? -12.785 -8.055 37.770 1.00 77.06 316 SER A O 1
ATOM 2557 N N . GLU A 1 317 ? -14.973 -8.200 37.263 1.00 77.75 317 GLU A N 1
ATOM 2558 C CA . GLU A 1 317 ? -15.388 -8.775 38.552 1.00 77.75 317 GLU A CA 1
ATOM 2559 C C . GLU A 1 317 ? -15.281 -10.303 38.563 1.00 77.75 317 GLU A C 1
ATOM 2561 O O . GLU A 1 317 ? -14.937 -10.894 39.582 1.00 77.75 317 GLU A O 1
ATOM 2566 N N . ASN A 1 318 ? -15.502 -10.947 37.412 1.00 81.56 318 ASN A N 1
ATOM 2567 C CA . ASN A 1 318 ? -15.302 -12.383 37.236 1.00 81.56 318 ASN A CA 1
ATOM 2568 C C . ASN A 1 318 ? -14.419 -12.664 36.003 1.00 81.56 318 ASN A C 1
ATOM 2570 O O . ASN A 1 318 ? -14.925 -12.743 34.881 1.00 81.56 318 ASN A O 1
ATOM 2574 N N . PRO A 1 319 ? -13.102 -12.864 36.193 1.00 83.19 319 PRO A N 1
ATOM 2575 C CA . PRO A 1 319 ? -12.155 -13.104 35.105 1.00 83.19 319 PRO A CA 1
ATOM 2576 C C . PRO A 1 319 ? -12.410 -14.370 34.275 1.00 83.19 319 PRO A C 1
ATOM 2578 O O . PRO A 1 319 ? -11.835 -14.499 33.190 1.00 83.19 319 PRO A O 1
ATOM 2581 N N . ALA A 1 320 ? -13.227 -15.308 34.766 1.00 85.69 320 ALA A N 1
ATOM 2582 C CA . ALA A 1 320 ? -13.533 -16.550 34.061 1.00 85.69 320 ALA A CA 1
ATOM 2583 C C . ALA A 1 320 ? -14.495 -16.342 32.881 1.00 85.69 320 ALA A C 1
ATOM 2585 O O . ALA A 1 320 ? -14.585 -17.207 32.011 1.00 85.69 320 ALA A O 1
ATOM 2586 N N . ILE A 1 321 ? -15.196 -15.204 32.826 1.00 88.31 321 ILE A N 1
ATOM 2587 C CA . ILE A 1 321 ? -16.210 -14.914 31.808 1.00 88.31 321 ILE A CA 1
ATOM 2588 C C . ILE A 1 321 ? -15.873 -13.669 30.980 1.00 88.31 321 ILE A C 1
ATOM 2590 O O . ILE A 1 321 ? -15.112 -12.784 31.387 1.00 88.31 321 ILE A O 1
ATOM 2594 N N . CYS A 1 322 ? -16.423 -13.612 29.770 1.00 86.25 322 CYS A N 1
ATOM 2595 C CA . CYS A 1 322 ? -16.311 -12.448 28.900 1.00 86.25 322 CYS A CA 1
ATOM 2596 C C . CYS A 1 322 ? -17.293 -11.335 29.312 1.00 86.25 322 CYS A C 1
ATOM 2598 O O . CYS A 1 322 ? -18.367 -11.610 29.830 1.00 86.25 322 CYS A O 1
ATOM 2600 N N . SER A 1 323 ? -16.959 -10.077 29.026 1.00 85.38 323 SER A N 1
ATOM 2601 C CA . SER A 1 323 ? -17.725 -8.871 29.366 1.00 85.38 323 SER A CA 1
ATOM 2602 C C . SER A 1 323 ? -18.950 -8.627 28.467 1.00 85.38 323 SER A C 1
ATOM 2604 O O . SER A 1 323 ? -19.328 -7.474 28.261 1.00 85.38 323 SER A O 1
ATOM 2606 N N . ASN A 1 324 ? -19.495 -9.670 27.837 1.00 81.69 324 ASN A N 1
ATOM 2607 C CA . ASN A 1 324 ? -20.709 -9.549 27.035 1.00 81.69 324 ASN A CA 1
ATOM 2608 C C . ASN A 1 324 ? -21.913 -9.644 27.977 1.00 81.69 324 ASN A C 1
ATOM 2610 O O . ASN A 1 324 ? -21.999 -10.598 28.741 1.00 81.69 324 ASN A O 1
ATOM 2614 N N . LEU A 1 325 ? -22.799 -8.649 27.935 1.00 72.25 325 LEU A N 1
ATOM 2615 C CA . LEU A 1 325 ? -23.936 -8.538 28.852 1.00 72.25 325 LEU A CA 1
ATOM 2616 C C . LEU A 1 325 ? -25.078 -9.498 28.494 1.00 72.25 325 LEU A C 1
ATOM 2618 O O . LEU A 1 325 ? -25.856 -9.850 29.374 1.00 72.25 325 LEU A O 1
ATOM 2622 N N . ASP A 1 326 ? -25.152 -9.933 27.232 1.00 73.75 326 ASP A N 1
ATOM 2623 C CA . ASP A 1 326 ? -26.236 -10.796 26.751 1.00 73.75 326 ASP A CA 1
ATOM 2624 C C . ASP A 1 326 ? -25.920 -12.284 26.958 1.00 73.75 326 ASP A C 1
ATOM 2626 O O . ASP A 1 326 ? -26.747 -13.044 27.456 1.00 73.75 326 ASP A O 1
ATOM 2630 N N . VAL A 1 327 ? -24.708 -12.711 26.578 1.00 76.38 327 VAL A N 1
ATOM 2631 C CA . VAL A 1 327 ? -24.260 -14.108 26.686 1.00 76.38 327 VAL A CA 1
ATOM 2632 C C . VAL A 1 327 ? -22.826 -14.154 27.198 1.00 76.38 327 VAL A C 1
ATOM 2634 O O . VAL A 1 327 ? -21.886 -13.729 26.519 1.00 76.38 327 VAL A O 1
ATOM 2637 N N . CYS A 1 328 ? -22.660 -14.694 28.403 1.00 79.19 328 CYS A N 1
ATOM 2638 C CA . CYS A 1 328 ? -21.367 -14.856 29.053 1.00 79.19 328 CYS A CA 1
ATOM 2639 C C . CYS A 1 328 ? -20.697 -16.157 28.604 1.00 79.19 328 CYS A C 1
ATOM 2641 O O . CYS A 1 328 ? -21.112 -17.247 28.987 1.00 79.19 328 CYS A O 1
ATOM 2643 N N . HIS A 1 329 ? -19.612 -16.040 27.846 1.00 85.38 329 HIS A N 1
ATOM 2644 C CA . HIS A 1 329 ? -18.778 -17.177 27.464 1.00 85.38 329 HIS A CA 1
ATOM 2645 C C . HIS A 1 329 ? -17.605 -17.334 28.432 1.00 85.38 329 HIS A C 1
ATOM 2647 O O . HIS A 1 329 ? -17.072 -16.337 28.934 1.00 85.38 329 HIS A O 1
ATOM 2653 N N . ASN A 1 330 ? -17.159 -18.572 28.650 1.00 88.31 330 ASN A N 1
ATOM 2654 C CA . ASN A 1 330 ? -15.925 -18.837 29.384 1.00 88.31 330 ASN A CA 1
ATOM 2655 C C . ASN A 1 330 ? -14.737 -18.233 28.613 1.00 88.31 330 ASN A C 1
ATOM 2657 O O . ASN A 1 330 ? -14.464 -18.597 27.469 1.00 88.31 330 ASN A O 1
ATOM 2661 N N . PHE A 1 331 ? -14.040 -17.277 29.225 1.00 88.06 331 PHE A N 1
ATOM 2662 C CA . PHE A 1 331 ? -13.055 -16.468 28.516 1.00 88.06 331 PHE A CA 1
ATOM 2663 C C . PHE A 1 331 ? -11.795 -17.260 28.159 1.00 88.06 331 PHE A C 1
ATOM 2665 O O . PHE A 1 331 ? -11.273 -17.096 27.063 1.00 88.06 331 PHE A O 1
ATOM 2672 N N . ASP A 1 332 ? -11.295 -18.109 29.057 1.00 85.19 332 ASP A N 1
ATOM 2673 C CA . ASP A 1 332 ? -10.020 -18.807 28.854 1.00 85.19 332 ASP A CA 1
ATOM 2674 C C . ASP A 1 332 ? -10.092 -19.877 27.763 1.00 85.19 332 ASP A C 1
ATOM 2676 O O . ASP A 1 332 ? -9.127 -20.055 27.018 1.00 85.19 332 ASP A O 1
ATOM 2680 N N . THR A 1 333 ? -11.244 -20.535 27.635 1.00 86.00 333 THR A N 1
ATOM 2681 C CA . THR A 1 333 ? -11.509 -21.523 26.577 1.00 86.00 333 THR A CA 1
ATOM 2682 C C . THR A 1 333 ? -11.792 -20.866 25.226 1.00 86.00 333 THR A C 1
ATOM 2684 O O . THR A 1 333 ? -11.342 -21.367 24.199 1.00 86.00 333 THR A O 1
ATOM 2687 N N . ASN A 1 334 ? -12.445 -19.699 25.228 1.00 87.75 334 ASN A N 1
ATOM 2688 C CA . ASN A 1 334 ? -12.863 -18.990 24.019 1.00 87.75 334 ASN A CA 1
ATOM 2689 C C . ASN A 1 334 ? -12.070 -17.701 23.762 1.00 87.75 334 ASN A C 1
ATOM 2691 O O . ASN A 1 334 ? -12.617 -16.755 23.200 1.00 87.75 334 ASN A O 1
ATOM 2695 N N . LYS A 1 335 ? -10.792 -17.604 24.148 1.00 91.06 335 LYS A N 1
ATOM 2696 C CA . LYS A 1 335 ? -9.971 -16.414 23.851 1.00 91.06 335 LYS A CA 1
ATOM 2697 C C . LYS A 1 335 ? -9.364 -16.471 22.447 1.00 91.06 335 LYS A C 1
ATOM 2699 O O . LYS A 1 335 ? -8.771 -17.468 22.050 1.00 91.06 335 LYS A O 1
ATOM 2704 N N . CYS A 1 336 ? -9.407 -15.357 21.723 1.00 92.69 336 CYS A N 1
ATOM 2705 C CA . CYS A 1 336 ? -8.650 -15.146 20.493 1.00 92.69 336 CYS A CA 1
ATOM 2706 C C . CYS A 1 336 ? -7.667 -13.981 20.647 1.00 92.69 336 CYS A C 1
ATOM 2708 O O . CYS A 1 336 ? -7.918 -13.009 21.368 1.00 92.69 336 CYS A O 1
ATOM 2710 N N . LEU A 1 337 ? -6.521 -14.085 19.971 1.00 95.12 337 LEU A N 1
ATOM 2711 C CA . LEU A 1 337 ? -5.540 -13.009 19.919 1.00 95.12 337 LEU A CA 1
ATOM 2712 C C . LEU A 1 337 ? -6.019 -11.949 18.923 1.00 95.12 337 LEU A C 1
ATOM 2714 O O . LEU A 1 337 ? -6.357 -12.262 17.782 1.00 95.12 337 LEU A O 1
ATOM 2718 N N . ALA A 1 338 ? -6.029 -10.688 19.339 1.00 94.25 338 ALA A N 1
ATOM 2719 C CA . ALA A 1 338 ? -6.399 -9.569 18.487 1.00 94.25 338 ALA A CA 1
ATOM 2720 C C . ALA A 1 338 ? -5.357 -8.457 18.576 1.00 94.25 338 ALA A C 1
ATOM 2722 O O . ALA A 1 338 ? -4.851 -8.137 19.652 1.00 94.25 338 ALA A O 1
ATOM 2723 N N . PHE A 1 339 ? -5.061 -7.845 17.435 1.00 94.38 339 PHE A N 1
ATOM 2724 C CA . PHE A 1 339 ? -4.247 -6.644 17.355 1.00 94.38 339 PHE A CA 1
ATOM 2725 C C . PHE A 1 339 ? -5.138 -5.414 17.222 1.00 94.38 339 PHE A C 1
ATOM 2727 O O . PHE A 1 339 ? -6.039 -5.377 16.380 1.00 94.38 339 PHE A O 1
ATOM 2734 N N . VAL A 1 340 ? -4.880 -4.415 18.059 1.00 91.50 340 VAL A N 1
ATOM 2735 C CA . VAL A 1 340 ? -5.678 -3.195 18.160 1.00 91.50 340 VAL A CA 1
ATOM 2736 C C . VAL A 1 340 ? -4.841 -2.006 17.753 1.00 91.50 340 VAL A C 1
ATOM 2738 O O . VAL A 1 340 ? -3.807 -1.735 18.362 1.00 91.50 340 VAL A O 1
ATOM 2741 N N . VAL A 1 341 ? -5.335 -1.262 16.771 1.00 88.00 341 VAL A N 1
ATOM 2742 C CA . VAL A 1 341 ? -4.754 0.013 16.353 1.00 88.00 341 VAL A CA 1
ATOM 2743 C C . VAL A 1 341 ? -5.723 1.122 16.740 1.00 88.00 341 VAL A C 1
ATOM 2745 O O . VAL A 1 341 ? -6.903 1.073 16.387 1.00 88.00 341 VAL A O 1
ATOM 2748 N N . ARG A 1 342 ? -5.230 2.111 17.491 1.00 75.38 342 ARG A N 1
ATOM 2749 C CA . ARG A 1 342 ? -5.995 3.295 17.899 1.00 75.38 342 ARG A CA 1
ATOM 2750 C C . ARG A 1 342 ? -5.554 4.484 17.050 1.00 75.38 342 ARG A C 1
ATOM 2752 O O . ARG A 1 342 ? -4.552 5.120 17.363 1.00 75.38 342 ARG A O 1
ATOM 2759 N N . THR A 1 343 ? -6.283 4.756 15.971 1.00 68.62 343 THR A N 1
ATOM 2760 C CA . THR A 1 343 ? -6.151 6.004 15.200 1.00 68.62 343 THR A CA 1
ATOM 2761 C C . THR A 1 343 ? -7.402 6.862 15.420 1.00 68.62 343 THR A C 1
ATOM 2763 O O . THR A 1 343 ? -7.803 7.050 16.566 1.00 68.62 343 THR A O 1
ATOM 2766 N N . HIS A 1 344 ? -8.029 7.377 14.357 1.00 51.03 344 HIS A N 1
ATOM 2767 C CA . HIS A 1 344 ? -9.326 8.058 14.416 1.00 51.03 344 HIS A CA 1
ATOM 2768 C C . HIS A 1 344 ? -10.471 7.079 14.730 1.00 51.03 344 HIS A C 1
ATOM 2770 O O . HIS A 1 344 ? -11.410 7.458 15.416 1.00 51.03 344 HIS A O 1
ATOM 2776 N N . ASN A 1 345 ? -10.318 5.811 14.320 1.00 64.25 345 ASN A N 1
ATOM 2777 C CA . ASN A 1 345 ? -11.196 4.688 14.657 1.00 64.25 345 ASN A CA 1
ATOM 2778 C C . ASN A 1 345 ? -10.384 3.603 15.388 1.00 64.25 345 ASN A C 1
ATOM 2780 O O . ASN A 1 345 ? -9.165 3.498 15.208 1.00 64.25 345 ASN A O 1
ATOM 2784 N N . ILE A 1 346 ? -11.046 2.770 16.199 1.00 80.00 346 ILE A N 1
ATOM 2785 C CA . ILE A 1 346 ? -10.407 1.597 16.815 1.00 80.00 346 ILE A CA 1
ATOM 2786 C C . ILE A 1 346 ? -10.627 0.385 15.912 1.00 80.00 346 ILE A C 1
ATOM 2788 O O . ILE A 1 346 ? -11.741 -0.126 15.809 1.00 80.00 346 ILE A O 1
ATOM 2792 N N . ASN A 1 347 ? -9.549 -0.098 15.299 1.00 82.81 347 ASN A N 1
ATOM 2793 C CA . ASN A 1 347 ? -9.586 -1.273 14.435 1.00 82.81 347 ASN A CA 1
ATOM 2794 C C . ASN A 1 347 ? -9.054 -2.497 15.178 1.00 82.81 347 ASN A C 1
ATOM 2796 O O . ASN A 1 347 ? -7.957 -2.464 15.737 1.00 82.81 347 ASN A O 1
ATOM 2800 N N . TYR A 1 348 ? -9.821 -3.587 15.138 1.00 87.56 348 TYR A N 1
ATOM 2801 C CA . TYR A 1 348 ? -9.458 -4.874 15.726 1.00 87.56 348 TYR A CA 1
ATOM 2802 C C . TYR A 1 348 ? -9.208 -5.893 14.621 1.00 87.56 348 TYR A C 1
ATOM 2804 O O . TYR A 1 348 ? -10.133 -6.240 13.886 1.00 87.56 348 TYR A O 1
ATOM 2812 N N . SER A 1 349 ? -7.988 -6.415 14.540 1.00 89.31 349 SER A N 1
ATOM 2813 C CA . SER A 1 349 ? -7.615 -7.481 13.604 1.00 89.31 349 SER A CA 1
ATOM 2814 C C . SER A 1 349 ? -7.377 -8.778 14.366 1.00 89.31 349 SER A C 1
ATOM 2816 O O . SER A 1 349 ? -6.485 -8.834 15.210 1.00 89.31 349 SER A O 1
ATOM 2818 N N . LYS A 1 350 ? -8.162 -9.822 14.083 1.00 91.88 350 LYS A N 1
ATOM 2819 C CA . LYS A 1 350 ? -7.944 -11.158 14.655 1.00 91.88 350 LYS A CA 1
ATOM 2820 C C . LYS A 1 350 ? -6.635 -11.747 14.125 1.00 91.88 350 LYS A C 1
ATOM 2822 O O . LYS A 1 350 ? -6.359 -11.676 12.929 1.00 91.88 350 LYS A O 1
ATOM 2827 N N . VAL A 1 351 ? -5.857 -12.340 15.021 1.00 93.44 351 VAL A N 1
ATOM 2828 C CA . VAL A 1 351 ? -4.675 -13.144 14.714 1.00 93.44 351 VAL A CA 1
ATOM 2829 C C . VAL A 1 351 ? -4.993 -14.571 15.123 1.00 93.44 351 VAL A C 1
ATOM 2831 O O . VAL A 1 351 ? -5.113 -14.877 16.310 1.00 93.44 351 VAL A O 1
ATOM 2834 N N . ARG A 1 352 ? -5.197 -15.445 14.139 1.00 91.12 352 ARG A N 1
ATOM 2835 C CA . ARG A 1 352 ? -5.537 -16.843 14.398 1.00 91.12 352 ARG A CA 1
ATOM 2836 C C . ARG A 1 352 ? -4.318 -17.600 14.934 1.00 91.12 352 ARG A C 1
ATOM 2838 O O . ARG A 1 352 ? -3.184 -17.183 14.684 1.00 91.12 352 ARG A O 1
ATOM 2845 N N . PRO A 1 353 ? -4.524 -18.703 15.669 1.00 88.75 353 PRO A N 1
ATOM 2846 C CA . PRO A 1 353 ? -3.425 -19.527 16.157 1.00 88.75 353 PRO A CA 1
ATOM 2847 C C . PRO A 1 353 ? -2.556 -20.065 15.014 1.00 88.75 353 PRO A C 1
ATOM 2849 O O . PRO A 1 353 ? -3.070 -20.495 13.980 1.00 88.75 353 PRO A O 1
ATOM 2852 N N . LEU A 1 354 ? -1.236 -20.066 15.211 1.00 86.38 354 LEU A N 1
ATOM 2853 C CA . LEU A 1 354 ? -0.305 -20.685 14.274 1.00 86.38 354 LEU A CA 1
ATOM 2854 C C . LEU A 1 354 ? -0.421 -22.214 14.368 1.00 86.38 354 LEU A C 1
ATOM 2856 O O . LEU A 1 354 ? -0.089 -22.799 15.396 1.00 86.38 354 LEU A O 1
ATOM 2860 N N . SER A 1 355 ? -0.846 -22.857 13.280 1.00 82.19 355 SER A N 1
ATOM 2861 C CA . SER A 1 355 ? -0.829 -24.319 13.128 1.00 82.19 355 SER A CA 1
ATOM 2862 C C . SER A 1 355 ? 0.298 -24.766 12.191 1.00 82.19 355 SER A C 1
ATOM 2864 O O . SER A 1 355 ? 0.809 -23.979 11.388 1.00 82.19 355 SER A O 1
ATOM 2866 N N . GLY A 1 356 ? 0.686 -26.045 12.250 1.00 73.06 356 GLY A N 1
ATOM 2867 C CA . GLY A 1 356 ? 1.714 -26.605 11.359 1.00 73.06 356 GLY A CA 1
ATOM 2868 C C . GLY A 1 356 ? 1.375 -26.466 9.868 1.00 73.06 356 GLY A C 1
ATOM 2869 O O . GLY A 1 356 ? 2.277 -26.254 9.056 1.00 73.06 356 GLY A O 1
ATOM 2870 N N . SER A 1 357 ? 0.079 -26.493 9.538 1.00 75.62 357 SER A N 1
ATOM 2871 C CA . SER A 1 357 ? -0.493 -26.337 8.194 1.00 75.62 357 SER A CA 1
ATOM 2872 C C . SER A 1 357 ? -0.593 -24.891 7.697 1.00 75.62 357 SER A C 1
ATOM 2874 O O . SER A 1 357 ? -0.943 -24.676 6.539 1.00 75.62 357 SER A O 1
ATOM 2876 N N . CYS A 1 358 ? -0.306 -23.886 8.532 1.00 78.75 358 CYS A N 1
ATOM 2877 C CA . CYS A 1 358 ? -0.347 -22.487 8.106 1.00 78.75 358 CYS A CA 1
ATOM 2878 C C . CYS A 1 358 ? 0.789 -22.172 7.116 1.00 78.75 358 CYS A C 1
ATOM 2880 O O . CYS A 1 358 ? 1.980 -22.337 7.422 1.00 78.75 358 CYS A O 1
ATOM 2882 N N . HIS A 1 359 ? 0.418 -21.632 5.955 1.00 71.69 359 HIS A N 1
ATOM 2883 C CA . HIS A 1 359 ? 1.333 -21.037 4.992 1.00 71.69 359 HIS A CA 1
ATOM 2884 C C . HIS A 1 359 ? 1.615 -19.584 5.383 1.00 71.69 359 HIS A C 1
ATOM 2886 O O . HIS A 1 359 ? 0.702 -18.794 5.621 1.00 71.69 359 HIS A O 1
ATOM 2892 N N . LEU A 1 360 ? 2.900 -19.220 5.440 1.00 74.31 360 LEU A N 1
ATOM 2893 C CA . LEU A 1 360 ? 3.355 -17.870 5.785 1.00 74.31 360 LEU A CA 1
ATOM 2894 C C . LEU A 1 360 ? 3.235 -16.910 4.589 1.00 74.31 360 LEU A C 1
ATOM 2896 O O . LEU A 1 360 ? 4.219 -16.279 4.195 1.00 74.31 360 LEU A O 1
ATOM 2900 N N . ASP A 1 361 ? 2.027 -16.801 4.043 1.00 67.44 361 ASP A N 1
ATOM 2901 C CA . ASP A 1 361 ? 1.665 -15.886 2.962 1.00 67.44 361 ASP A CA 1
ATOM 2902 C C . ASP A 1 361 ? 0.240 -15.336 3.152 1.00 67.44 361 ASP A C 1
ATOM 2904 O O . ASP A 1 361 ? -0.533 -15.853 3.966 1.00 67.44 361 ASP A O 1
ATOM 2908 N N . LEU A 1 362 ? -0.100 -14.267 2.433 1.00 69.06 362 LEU A N 1
ATOM 2909 C CA . LEU A 1 362 ? -1.391 -13.592 2.527 1.00 69.06 362 LEU A CA 1
ATOM 2910 C C . LEU A 1 362 ? -2.475 -14.284 1.688 1.00 69.06 362 LEU A C 1
ATOM 2912 O O . LEU A 1 362 ? -2.266 -14.698 0.552 1.00 69.06 362 LEU A O 1
ATOM 2916 N N . CYS A 1 363 ? -3.690 -14.341 2.225 1.00 73.00 363 CYS A N 1
ATOM 2917 C CA . CYS A 1 363 ? -4.871 -14.820 1.524 1.00 73.00 363 CYS A CA 1
ATOM 2918 C C . CYS A 1 363 ? -5.388 -13.735 0.570 1.00 73.00 363 CYS A C 1
ATOM 2920 O O . CYS A 1 363 ? -5.967 -12.737 1.003 1.00 73.00 363 CYS A O 1
ATOM 2922 N N . HIS A 1 364 ? -5.250 -13.956 -0.739 1.00 70.31 364 HIS A N 1
ATOM 2923 C CA . HIS A 1 364 ? -5.715 -13.013 -1.766 1.00 70.31 364 HIS A CA 1
ATOM 2924 C C . HIS A 1 364 ? -7.223 -12.719 -1.663 1.00 70.31 364 HIS A C 1
ATOM 2926 O O . HIS A 1 364 ? -7.652 -11.584 -1.862 1.00 70.31 364 HIS A O 1
ATOM 2932 N N . GLN A 1 365 ? -8.025 -13.729 -1.303 1.00 62.81 365 GLN A N 1
ATOM 2933 C CA . GLN A 1 365 ? -9.477 -13.592 -1.144 1.00 62.81 365 GLN A CA 1
ATOM 2934 C C . GLN A 1 365 ? -9.851 -12.789 0.108 1.00 62.81 365 GLN A C 1
ATOM 2936 O O . GLN A 1 365 ? -10.769 -11.975 0.062 1.00 62.81 365 GLN A O 1
ATOM 2941 N N . ALA A 1 366 ? -9.109 -12.953 1.210 1.00 71.94 366 ALA A N 1
ATOM 2942 C CA . ALA A 1 366 ? -9.339 -12.178 2.430 1.00 71.94 366 ALA A CA 1
ATOM 2943 C C . ALA A 1 366 ? -9.102 -10.677 2.211 1.00 71.94 366 ALA A C 1
ATOM 2945 O O . ALA A 1 366 ? -9.845 -9.867 2.753 1.00 71.94 366 ALA A O 1
ATOM 2946 N N . ILE A 1 367 ? -8.101 -10.320 1.399 1.00 62.59 367 ILE A N 1
ATOM 2947 C CA . ILE A 1 367 ? -7.719 -8.924 1.141 1.00 62.59 367 ILE A CA 1
ATOM 2948 C C . ILE A 1 367 ? -8.741 -8.194 0.258 1.00 62.59 367 ILE A C 1
ATOM 2950 O O . ILE A 1 367 ? -8.942 -6.998 0.447 1.00 62.59 367 ILE A O 1
ATOM 2954 N N . ARG A 1 368 ? -9.371 -8.883 -0.706 1.00 48.75 368 ARG A N 1
ATOM 2955 C CA . ARG A 1 368 ? -10.275 -8.242 -1.681 1.00 48.75 368 ARG A CA 1
ATOM 2956 C C . ARG A 1 368 ? -11.765 -8.406 -1.387 1.00 48.75 368 ARG A C 1
ATOM 2958 O O . ARG A 1 368 ? -12.508 -7.459 -1.611 1.00 48.75 368 ARG A O 1
ATOM 2965 N N . TYR A 1 369 ? -12.204 -9.579 -0.925 1.00 62.41 369 TYR A N 1
ATOM 2966 C CA . TYR A 1 369 ? -13.634 -9.936 -0.910 1.00 62.41 369 TYR A CA 1
ATOM 2967 C C . TYR A 1 369 ? -14.116 -10.569 0.405 1.00 62.41 369 TYR A C 1
ATOM 2969 O O . TYR A 1 369 ? -15.291 -10.899 0.533 1.00 62.41 369 TYR A O 1
ATOM 2977 N N . GLY A 1 370 ? -13.229 -10.735 1.392 1.00 65.50 370 GLY A N 1
ATOM 2978 C CA . GLY A 1 370 ? -13.507 -11.517 2.596 1.00 65.50 370 GLY A CA 1
ATOM 2979 C C . GLY A 1 370 ? -13.400 -13.023 2.328 1.00 65.50 370 GLY A C 1
ATOM 2980 O O . GLY A 1 370 ? -13.931 -13.559 1.357 1.00 65.50 370 GLY A O 1
ATOM 2981 N N . CYS A 1 371 ? -12.662 -13.739 3.178 1.00 75.94 371 CYS A N 1
ATOM 2982 C CA . CYS A 1 371 ? -12.415 -15.162 2.966 1.00 75.94 371 CYS A CA 1
ATOM 2983 C C . CYS A 1 371 ? -13.546 -16.020 3.544 1.00 75.94 371 CYS A C 1
ATOM 2985 O O . CYS A 1 371 ? -13.702 -16.091 4.760 1.00 75.94 371 CYS A O 1
ATOM 2987 N N . GLN A 1 372 ? -14.241 -16.758 2.675 1.00 74.69 372 GLN A N 1
ATOM 2988 C CA . GLN A 1 372 ? -15.322 -17.688 3.043 1.00 74.69 372 GLN A CA 1
ATOM 2989 C C . GLN A 1 372 ? -14.861 -18.868 3.917 1.00 74.69 372 GLN A C 1
ATOM 2991 O O . GLN A 1 372 ? -15.670 -19.537 4.544 1.00 74.69 372 GLN A O 1
ATOM 2996 N N . ARG A 1 373 ? -13.550 -19.139 3.964 1.00 74.25 373 ARG A N 1
ATOM 2997 C CA . ARG A 1 373 ? -12.972 -20.208 4.792 1.00 74.25 373 ARG A CA 1
ATOM 2998 C C . ARG A 1 373 ? -12.768 -19.778 6.252 1.00 74.25 373 ARG A C 1
ATOM 3000 O O . ARG A 1 373 ? -12.498 -20.637 7.086 1.00 74.25 373 ARG A O 1
ATOM 3007 N N . GLU A 1 374 ? -12.868 -18.483 6.568 1.00 79.56 374 GLU A N 1
ATOM 3008 C CA . GLU A 1 374 ? -12.731 -17.914 7.920 1.00 79.56 374 GLU A CA 1
ATOM 3009 C C . GLU A 1 374 ? -11.582 -18.557 8.741 1.00 79.56 374 GLU A C 1
ATOM 3011 O O . GLU A 1 374 ? -10.406 -18.439 8.378 1.00 79.56 374 GLU A O 1
ATOM 3016 N N . ASN A 1 375 ? -11.890 -19.269 9.830 1.00 80.06 375 ASN A N 1
ATOM 3017 C CA . ASN A 1 375 ? -10.894 -19.894 10.707 1.00 80.06 375 ASN A CA 1
ATOM 3018 C C . ASN A 1 375 ? -10.178 -21.109 10.072 1.00 80.06 375 ASN A C 1
ATOM 3020 O O . ASN A 1 375 ? -9.087 -21.453 10.514 1.00 80.06 375 ASN A O 1
ATOM 3024 N N . SER A 1 376 ? -10.723 -21.711 9.008 1.00 79.81 376 SER A N 1
ATOM 3025 C CA . SER A 1 376 ? -10.132 -22.869 8.305 1.00 79.81 376 SER A CA 1
ATOM 3026 C C . SER A 1 376 ? -9.114 -22.497 7.216 1.00 79.81 376 SER A C 1
ATOM 3028 O O . SER A 1 376 ? -8.479 -23.364 6.616 1.00 79.81 376 SER A O 1
ATOM 3030 N N . CYS A 1 377 ? -8.934 -21.204 6.925 1.00 79.81 377 CYS A N 1
ATOM 3031 C CA . CYS A 1 377 ? -7.991 -20.768 5.901 1.00 79.81 377 CYS A CA 1
ATOM 3032 C C . CYS A 1 377 ? -6.529 -20.934 6.353 1.00 79.81 377 CYS A C 1
ATOM 3034 O O . CYS A 1 377 ? -6.119 -20.391 7.377 1.00 79.81 377 CYS A O 1
ATOM 3036 N N . VAL A 1 378 ? -5.713 -21.600 5.536 1.00 81.31 378 VAL A N 1
ATOM 3037 C CA . VAL A 1 378 ? -4.284 -21.838 5.811 1.00 81.31 378 VAL A CA 1
ATOM 3038 C C . VAL A 1 378 ? -3.378 -20.624 5.560 1.00 81.31 378 VAL A C 1
ATOM 3040 O O . VAL A 1 378 ? -2.217 -20.645 5.956 1.00 81.31 378 VAL A O 1
ATOM 3043 N N . PHE A 1 379 ? -3.884 -19.569 4.917 1.00 79.19 379 PHE A N 1
ATOM 3044 C CA . PHE A 1 379 ? -3.151 -18.333 4.614 1.00 79.19 379 PHE A CA 1
ATOM 3045 C C . PHE A 1 379 ? -3.562 -17.206 5.564 1.00 79.19 379 PHE A C 1
ATOM 3047 O O . PHE A 1 379 ? -4.703 -17.172 6.026 1.00 79.19 379 PHE A O 1
ATOM 3054 N N . ALA A 1 380 ? -2.671 -16.250 5.822 1.00 78.56 380 ALA A N 1
ATOM 3055 C CA . ALA A 1 380 ? -2.939 -15.115 6.702 1.00 78.56 380 ALA A CA 1
ATOM 3056 C C . ALA A 1 380 ? -3.937 -14.121 6.074 1.00 78.56 380 ALA A C 1
ATOM 3058 O O . ALA A 1 380 ? -3.836 -13.754 4.909 1.00 78.56 380 ALA A O 1
ATOM 3059 N N . HIS A 1 381 ? -4.908 -13.654 6.845 1.00 81.81 381 HIS A N 1
ATOM 3060 C CA . HIS A 1 381 ? -5.961 -12.713 6.463 1.00 81.81 381 HIS A CA 1
ATOM 3061 C C . HIS A 1 381 ? -5.564 -11.251 6.674 1.00 81.81 381 HIS A C 1
ATOM 3063 O O . HIS A 1 381 ? -6.262 -10.353 6.212 1.00 81.81 381 HIS A O 1
ATOM 3069 N N . SER A 1 382 ? -4.447 -10.992 7.353 1.00 82.69 382 SER A N 1
ATOM 3070 C CA . SER A 1 382 ? -3.910 -9.645 7.525 1.00 82.69 382 SER A CA 1
ATOM 3071 C C . SER A 1 382 ? -2.383 -9.643 7.585 1.00 82.69 382 SER A C 1
ATOM 3073 O O . SER A 1 382 ? -1.748 -10.649 7.909 1.00 82.69 382 SER A O 1
ATOM 3075 N N . ILE A 1 383 ? -1.787 -8.481 7.303 1.00 78.31 383 ILE A N 1
ATOM 3076 C CA . ILE A 1 383 ? -0.335 -8.271 7.407 1.00 78.31 383 ILE A CA 1
ATOM 3077 C C . ILE A 1 383 ? 0.141 -8.514 8.842 1.00 78.31 383 ILE A C 1
ATOM 3079 O O . ILE A 1 383 ? 1.200 -9.112 9.040 1.00 78.31 383 ILE A O 1
ATOM 3083 N N . ILE A 1 384 ? -0.642 -8.080 9.836 1.00 87.69 384 ILE A N 1
ATOM 3084 C CA . ILE A 1 384 ? -0.293 -8.283 11.240 1.00 87.69 384 ILE A CA 1
ATOM 3085 C C . ILE A 1 384 ? -0.346 -9.763 11.617 1.00 87.69 384 ILE A C 1
ATOM 3087 O O . ILE A 1 384 ? 0.595 -10.253 12.227 1.00 87.69 384 ILE A O 1
ATOM 3091 N N . GLU A 1 385 ? -1.363 -10.505 11.170 1.00 89.19 385 GLU A N 1
ATOM 3092 C CA . GLU A 1 385 ? -1.446 -11.950 11.402 1.00 89.19 385 GLU A CA 1
ATOM 3093 C C . GLU A 1 385 ? -0.242 -12.686 10.804 1.00 89.19 385 GLU A C 1
ATOM 3095 O O . GLU A 1 385 ? 0.409 -13.468 11.495 1.00 89.19 385 GLU A O 1
ATOM 3100 N N . LEU A 1 386 ? 0.126 -12.366 9.559 1.00 81.25 386 LEU A N 1
ATOM 3101 C CA . LEU A 1 386 ? 1.295 -12.952 8.906 1.00 81.25 386 LEU A CA 1
ATOM 3102 C C . LEU A 1 386 ? 2.591 -12.674 9.680 1.00 81.25 386 LEU A C 1
ATOM 3104 O O . LEU A 1 386 ? 3.422 -13.567 9.865 1.00 81.25 386 LEU A O 1
ATOM 3108 N N . LYS A 1 387 ? 2.797 -11.423 10.102 1.00 83.06 387 LYS A N 1
ATOM 3109 C CA . LYS A 1 387 ? 4.002 -11.027 10.836 1.00 83.06 387 LYS A CA 1
ATOM 3110 C C . LYS A 1 387 ? 4.058 -11.677 12.217 1.00 83.06 387 LYS A C 1
ATOM 3112 O O . LYS A 1 387 ? 5.123 -12.157 12.600 1.00 83.06 387 LYS A O 1
ATOM 3117 N N . THR A 1 388 ? 2.928 -11.785 12.912 1.00 86.38 388 THR A N 1
ATOM 3118 C CA . THR A 1 388 ? 2.848 -12.502 14.188 1.00 86.38 388 THR A CA 1
ATOM 3119 C C . THR A 1 388 ? 3.164 -13.985 14.014 1.00 86.38 388 THR A C 1
ATOM 3121 O O . THR A 1 388 ? 4.005 -14.500 14.744 1.00 86.38 388 THR A O 1
ATOM 3124 N N . TRP A 1 389 ? 2.611 -14.657 12.998 1.00 86.44 389 TRP A N 1
ATOM 3125 C CA . TRP A 1 389 ? 2.943 -16.056 12.693 1.00 86.44 389 TRP A CA 1
ATOM 3126 C C . TRP A 1 389 ? 4.429 -16.266 12.408 1.00 86.44 389 TRP A C 1
ATOM 3128 O O . TRP A 1 389 ? 5.010 -17.256 12.851 1.00 86.44 389 TRP A O 1
ATOM 3138 N N . LYS A 1 390 ? 5.071 -15.332 11.699 1.00 79.06 390 LYS A N 1
ATOM 3139 C CA . LYS A 1 390 ? 6.521 -15.377 11.465 1.00 79.06 390 LYS A CA 1
ATOM 3140 C C . LYS A 1 390 ? 7.301 -15.283 12.772 1.00 79.06 390 LYS A C 1
ATOM 3142 O O . LYS A 1 390 ? 8.197 -16.093 12.979 1.00 79.06 390 LYS A O 1
ATOM 3147 N N . VAL A 1 391 ? 6.943 -14.350 13.655 1.00 83.06 391 VAL A N 1
ATOM 3148 C CA . VAL A 1 391 ? 7.590 -14.226 14.971 1.00 83.06 391 VAL A CA 1
ATOM 3149 C C . VAL A 1 391 ? 7.387 -15.501 15.790 1.00 83.06 391 VAL A C 1
ATOM 3151 O O . VAL A 1 391 ? 8.367 -16.071 16.253 1.00 83.06 391 VAL A O 1
ATOM 3154 N N . GLN A 1 392 ? 6.160 -16.016 15.881 1.00 85.19 392 GLN A N 1
ATOM 3155 C CA . GLN A 1 392 ? 5.857 -17.257 16.605 1.00 85.19 392 GLN A CA 1
ATOM 3156 C C . GLN A 1 392 ? 6.635 -18.463 16.067 1.00 85.19 392 GLN A C 1
ATOM 3158 O O . GLN A 1 392 ? 7.156 -19.250 16.851 1.00 85.19 392 GLN A O 1
ATOM 3163 N N . ARG A 1 393 ? 6.777 -18.594 14.742 1.00 79.19 393 ARG A N 1
ATOM 3164 C CA . ARG A 1 393 ? 7.522 -19.706 14.131 1.00 79.19 393 ARG A CA 1
ATOM 3165 C C . ARG A 1 393 ? 9.034 -19.598 14.329 1.00 79.19 393 ARG A C 1
ATOM 3167 O O . ARG A 1 393 ? 9.699 -20.624 14.400 1.00 79.19 393 ARG A O 1
ATOM 3174 N N . LEU A 1 394 ? 9.569 -18.378 14.373 1.00 73.75 394 LEU A N 1
ATOM 3175 C CA . LEU A 1 394 ? 11.006 -18.128 14.508 1.00 73.75 394 LEU A CA 1
ATOM 3176 C C . LEU A 1 394 ? 11.488 -18.207 15.957 1.00 73.75 394 LEU A C 1
ATOM 3178 O O . LEU A 1 394 ? 12.580 -18.711 16.195 1.00 73.75 394 LEU A O 1
ATOM 3182 N N . THR A 1 395 ? 10.702 -17.701 16.906 1.00 77.75 395 THR A N 1
ATOM 3183 C CA . THR A 1 395 ? 11.119 -17.575 18.312 1.00 77.75 395 THR A CA 1
ATOM 3184 C C . THR A 1 395 ? 10.420 -18.563 19.242 1.00 77.75 395 THR A C 1
ATOM 3186 O O . THR A 1 395 ? 10.808 -18.686 20.399 1.00 77.75 395 THR A O 1
ATOM 3189 N N . GLY A 1 396 ? 9.375 -19.252 18.771 1.00 80.62 396 GLY A N 1
ATOM 3190 C CA . GLY A 1 396 ? 8.555 -20.138 19.600 1.00 80.62 396 GLY A CA 1
ATOM 3191 C C . GLY A 1 396 ? 7.684 -19.400 20.622 1.00 80.62 396 GLY A C 1
ATOM 3192 O O . GLY A 1 396 ? 7.142 -20.032 21.527 1.00 80.62 396 GLY A O 1
ATOM 3193 N N . ILE A 1 397 ? 7.550 -18.070 20.521 1.00 87.62 397 ILE A N 1
ATOM 3194 C CA . ILE A 1 397 ? 6.797 -17.282 21.501 1.00 87.62 397 ILE A CA 1
ATOM 3195 C C . ILE A 1 397 ? 5.305 -17.656 21.501 1.00 87.62 397 ILE A C 1
ATOM 3197 O O . ILE A 1 397 ? 4.649 -17.698 20.456 1.00 87.62 397 ILE A O 1
ATOM 3201 N N . SER A 1 398 ? 4.744 -17.895 22.688 1.00 90.75 398 SER A N 1
ATOM 3202 C CA . SER A 1 398 ? 3.312 -18.158 22.843 1.00 90.75 398 SER A CA 1
ATOM 3203 C C . SER A 1 398 ? 2.478 -16.879 22.734 1.00 90.75 398 SER A C 1
ATOM 3205 O O . SER A 1 398 ? 2.959 -15.768 22.979 1.00 90.75 398 SER A O 1
ATOM 3207 N N . SER A 1 399 ? 1.194 -17.026 22.404 1.00 91.81 399 SER A N 1
ATOM 3208 C CA . SER A 1 399 ? 0.246 -15.905 22.355 1.00 91.81 399 SER A CA 1
ATOM 3209 C C . SER A 1 399 ? 0.145 -15.173 23.701 1.00 91.81 399 SER A C 1
ATOM 3211 O O . SER A 1 399 ? 0.016 -13.951 23.734 1.00 91.81 399 SER A O 1
ATOM 3213 N N . GLU A 1 400 ? 0.276 -15.893 24.817 1.00 91.50 400 GLU A N 1
ATOM 3214 C CA . GLU A 1 400 ? 0.314 -15.335 26.173 1.00 91.50 400 GLU A CA 1
ATOM 3215 C C . GLU A 1 400 ? 1.507 -14.396 26.352 1.00 91.50 400 GLU A C 1
ATOM 3217 O O . GLU A 1 400 ? 1.346 -13.264 26.810 1.00 91.50 400 GLU A O 1
ATOM 3222 N N . LYS A 1 401 ? 2.699 -14.840 25.936 1.00 91.75 401 LYS A N 1
ATOM 3223 C CA . LYS A 1 401 ? 3.933 -14.053 26.027 1.00 91.75 401 LYS A CA 1
ATOM 3224 C C . LYS A 1 401 ? 3.905 -12.830 25.112 1.00 91.75 401 LYS A C 1
ATOM 3226 O O . LYS A 1 401 ? 4.425 -11.783 25.495 1.00 91.75 401 LYS A O 1
ATOM 3231 N N . ILE A 1 402 ? 3.249 -12.924 23.953 1.00 92.75 402 ILE A N 1
ATOM 3232 C CA . ILE A 1 402 ? 3.022 -11.780 23.057 1.00 92.75 402 ILE A CA 1
ATOM 3233 C C . ILE A 1 402 ? 2.190 -10.699 23.759 1.00 92.75 402 ILE A C 1
ATOM 3235 O O . ILE A 1 402 ? 2.576 -9.528 23.765 1.00 92.75 402 ILE A O 1
ATOM 3239 N N . VAL A 1 403 ? 1.062 -11.073 24.371 1.00 92.81 403 VAL A N 1
ATOM 3240 C CA . VAL A 1 403 ? 0.189 -10.116 25.073 1.00 92.81 403 VAL A CA 1
ATOM 3241 C C . VAL A 1 403 ? 0.880 -9.554 26.317 1.00 92.81 403 VAL A C 1
ATOM 3243 O O . VAL A 1 403 ? 0.796 -8.351 26.563 1.00 92.81 403 VAL A O 1
ATOM 3246 N N . GLU A 1 404 ? 1.625 -10.376 27.062 1.00 91.06 404 GLU A N 1
ATOM 3247 C CA . GLU A 1 404 ? 2.413 -9.933 28.220 1.00 91.06 404 GLU A CA 1
ATOM 3248 C C . GLU A 1 404 ? 3.454 -8.870 27.823 1.00 91.06 404 GLU A C 1
ATOM 3250 O O . GLU A 1 404 ? 3.518 -7.798 28.433 1.00 91.06 404 GLU A O 1
ATOM 3255 N N . ALA A 1 405 ? 4.234 -9.133 26.768 1.00 90.06 405 ALA A N 1
ATOM 3256 C CA . ALA A 1 405 ? 5.200 -8.181 26.221 1.00 90.06 405 ALA A CA 1
ATOM 3257 C C . ALA A 1 405 ? 4.512 -6.896 25.736 1.00 90.06 405 ALA A C 1
ATOM 3259 O O . ALA A 1 405 ? 4.977 -5.791 26.026 1.00 90.06 405 ALA A O 1
ATOM 3260 N N . SER A 1 406 ? 3.364 -7.033 25.064 1.00 92.94 406 SER A N 1
ATOM 3261 C CA . SER A 1 406 ? 2.585 -5.898 24.576 1.00 92.94 406 SER A CA 1
ATOM 3262 C C . SER A 1 406 ? 2.058 -5.006 25.694 1.00 92.94 406 SER A C 1
ATOM 3264 O O . SER A 1 406 ? 2.112 -3.781 25.570 1.00 92.94 406 SER A O 1
ATOM 3266 N N . LEU A 1 407 ? 1.567 -5.593 26.785 1.00 89.94 407 LEU A N 1
ATOM 3267 C CA . LEU A 1 407 ? 1.044 -4.847 27.925 1.00 89.94 407 LEU A CA 1
ATOM 3268 C C . LEU A 1 407 ? 2.169 -4.131 28.681 1.00 89.94 407 LEU A C 1
ATOM 3270 O O . LEU A 1 407 ? 2.034 -2.952 29.008 1.00 89.94 407 LEU A O 1
ATOM 3274 N N . LYS A 1 408 ? 3.307 -4.806 28.902 1.00 88.94 408 LYS A N 1
ATOM 3275 C CA . LYS A 1 408 ? 4.491 -4.201 29.539 1.00 88.94 408 LYS A CA 1
ATOM 3276 C C . LYS A 1 408 ? 5.015 -3.007 28.742 1.00 88.94 408 LYS A C 1
ATOM 3278 O O . LYS A 1 408 ? 5.289 -1.961 29.329 1.00 88.94 408 LYS A O 1
ATOM 3283 N N . HIS A 1 409 ? 5.115 -3.144 27.420 1.00 87.06 409 HIS A N 1
ATOM 3284 C CA . HIS A 1 409 ? 5.559 -2.063 26.541 1.00 87.06 409 HIS A CA 1
ATOM 3285 C C . HIS A 1 409 ? 4.619 -0.851 26.607 1.00 87.06 409 HIS A C 1
ATOM 3287 O O . HIS A 1 409 ? 5.066 0.276 26.817 1.00 87.06 409 HIS A O 1
ATOM 3293 N N . TYR A 1 410 ? 3.309 -1.084 26.512 1.00 84.19 410 TYR A N 1
ATOM 3294 C CA . TYR A 1 410 ? 2.317 -0.011 26.539 1.00 84.19 410 TYR A CA 1
ATOM 3295 C C . TYR A 1 410 ? 2.260 0.705 27.900 1.00 84.19 410 TYR A C 1
ATOM 3297 O O . TYR A 1 410 ? 2.265 1.933 27.953 1.00 84.19 410 TYR A O 1
ATOM 3305 N N . ASN A 1 411 ? 2.315 -0.041 29.009 1.00 85.06 411 ASN A N 1
ATOM 3306 C CA . ASN A 1 411 ? 2.370 0.539 30.355 1.00 85.06 411 ASN A CA 1
ATOM 3307 C C . ASN A 1 411 ? 3.622 1.412 30.554 1.00 85.06 411 ASN A C 1
ATOM 3309 O O . ASN A 1 411 ? 3.544 2.469 31.180 1.00 85.06 411 ASN A O 1
ATOM 3313 N N . LYS A 1 412 ? 4.770 1.007 29.993 1.00 83.19 412 LYS A N 1
ATOM 3314 C CA . LYS A 1 412 ? 6.013 1.794 30.031 1.00 83.19 412 LYS A CA 1
ATOM 3315 C C . LYS A 1 412 ? 5.881 3.104 29.247 1.00 83.19 412 LYS A C 1
ATOM 3317 O O . LYS A 1 412 ? 6.329 4.142 29.729 1.00 83.19 412 LYS A O 1
ATOM 3322 N N . LEU A 1 413 ? 5.224 3.085 28.084 1.00 77.25 413 LEU A N 1
ATOM 3323 C CA . LEU A 1 413 ? 4.932 4.298 27.310 1.00 77.25 413 LEU A CA 1
ATOM 3324 C C . LEU A 1 413 ? 4.003 5.256 28.068 1.00 77.25 413 LEU A C 1
ATOM 3326 O O . LEU A 1 413 ? 4.261 6.459 28.101 1.00 77.25 413 LEU A O 1
ATOM 3330 N N . GLU A 1 414 ? 2.968 4.743 28.739 1.00 75.19 414 GLU A N 1
ATOM 3331 C CA . GLU A 1 414 ? 2.087 5.578 29.567 1.00 75.19 414 GLU A CA 1
ATOM 3332 C C . GLU A 1 414 ? 2.815 6.178 30.779 1.00 75.19 414 GLU A C 1
ATOM 3334 O O . GLU A 1 414 ? 2.588 7.339 31.125 1.00 75.19 414 GLU A O 1
ATOM 3339 N N . GLN A 1 415 ? 3.715 5.423 31.416 1.00 74.19 415 GLN A N 1
ATOM 3340 C CA . GLN A 1 415 ? 4.549 5.926 32.512 1.00 74.19 415 GLN A CA 1
ATOM 3341 C C . GLN A 1 415 ? 5.543 6.997 32.038 1.00 74.19 415 GLN A C 1
ATOM 3343 O O . GLN A 1 415 ? 5.720 8.009 32.719 1.00 74.19 415 GLN A O 1
ATOM 3348 N N . ASN A 1 416 ? 6.145 6.826 30.858 1.00 70.00 416 ASN A N 1
ATOM 3349 C CA . ASN A 1 416 ? 7.065 7.803 30.272 1.00 70.00 416 ASN A CA 1
ATOM 3350 C C . ASN A 1 416 ? 6.343 9.087 29.831 1.00 70.00 416 ASN A C 1
ATOM 3352 O O . ASN A 1 416 ? 6.823 10.179 30.121 1.00 70.00 416 ASN A O 1
ATOM 3356 N N . SER A 1 417 ? 5.143 8.977 29.250 1.00 63.62 417 SER A N 1
ATOM 3357 C CA . SER A 1 417 ? 4.310 10.139 28.900 1.00 63.62 417 SER A CA 1
ATOM 3358 C C . SER A 1 417 ? 3.872 10.941 30.136 1.00 63.62 417 SER A C 1
ATOM 3360 O O . SER A 1 417 ? 3.771 12.169 30.092 1.00 63.62 417 SER A O 1
ATOM 3362 N N . LYS A 1 418 ? 3.657 10.266 31.274 1.00 56.53 418 LYS A N 1
ATOM 3363 C CA . LYS A 1 418 ? 3.400 10.926 32.565 1.00 56.53 418 LYS 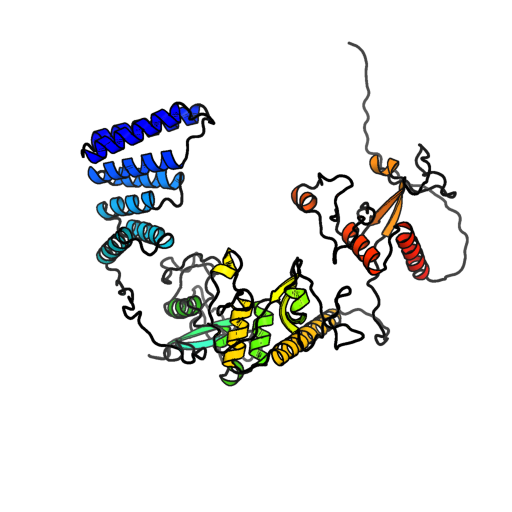A CA 1
ATOM 3364 C C . LYS A 1 418 ? 4.657 11.600 33.138 1.00 56.53 418 LYS A C 1
ATOM 3366 O O . LYS A 1 418 ? 4.526 12.670 33.722 1.00 56.53 418 LYS A O 1
ATOM 3371 N N . LYS A 1 419 ? 5.856 11.035 32.933 1.00 54.53 419 LYS A N 1
ATOM 3372 C CA . LYS A 1 419 ? 7.140 11.655 33.328 1.00 54.53 419 LYS A CA 1
ATOM 3373 C C . LYS A 1 419 ? 7.497 12.885 32.490 1.00 54.53 419 LYS A C 1
ATOM 3375 O O . LYS A 1 419 ? 7.911 13.887 33.058 1.00 54.53 419 LYS A O 1
ATOM 3380 N N . GLU A 1 420 ? 7.279 12.861 31.177 1.00 47.16 420 GLU A N 1
ATOM 3381 C CA . GLU A 1 420 ? 7.513 14.033 30.313 1.00 47.16 420 GLU A CA 1
ATOM 3382 C C . GLU A 1 420 ? 6.560 15.194 30.629 1.00 47.16 420 GLU A C 1
ATOM 3384 O O . GLU A 1 420 ? 6.960 16.355 30.579 1.00 47.16 420 GLU A O 1
ATOM 3389 N N . LYS A 1 421 ? 5.324 14.901 31.055 1.00 46.97 421 LYS A N 1
ATOM 3390 C CA . LYS A 1 421 ? 4.405 15.920 31.590 1.00 46.97 421 LYS A CA 1
ATOM 3391 C C . LYS A 1 421 ? 4.792 16.436 32.982 1.00 46.97 421 LYS A C 1
ATOM 3393 O O . LYS A 1 421 ? 4.330 17.508 33.356 1.00 46.97 421 LYS A O 1
ATOM 3398 N N . GLY A 1 422 ? 5.638 15.711 33.718 1.00 41.41 422 GLY A N 1
ATOM 3399 C CA . GLY A 1 422 ? 6.178 16.109 35.023 1.00 41.41 422 GLY A CA 1
ATOM 3400 C C . GLY A 1 422 ? 7.469 16.937 34.964 1.00 41.41 422 GLY A C 1
ATOM 3401 O O . GLY A 1 422 ? 7.886 17.447 35.995 1.00 41.41 422 GLY A O 1
ATOM 3402 N N . ASN A 1 423 ? 8.086 17.100 33.784 1.00 36.53 423 ASN A N 1
ATOM 3403 C CA . ASN A 1 423 ? 9.358 17.821 33.608 1.00 36.53 423 ASN A CA 1
ATOM 3404 C C . ASN A 1 423 ? 9.213 19.230 32.996 1.00 36.53 423 ASN A C 1
ATOM 3406 O O . ASN A 1 423 ? 10.202 19.825 32.568 1.00 36.53 423 ASN A O 1
ATOM 3410 N N . ARG A 1 424 ? 8.002 19.805 32.978 1.00 33.09 424 ARG A N 1
ATOM 3411 C CA . ARG A 1 424 ? 7.862 21.267 32.887 1.00 33.09 424 ARG A CA 1
ATOM 3412 C C . ARG A 1 424 ? 8.062 21.851 34.287 1.00 33.09 424 ARG A C 1
ATOM 3414 O O . ARG A 1 424 ? 7.415 21.363 35.212 1.00 33.09 424 ARG A O 1
ATOM 3421 N N . PRO A 1 425 ? 8.909 22.879 34.468 1.00 30.83 425 PRO A N 1
ATOM 3422 C CA . PRO A 1 425 ? 9.041 23.531 35.758 1.00 30.83 425 PRO A CA 1
ATOM 3423 C C . PRO A 1 425 ? 7.738 24.282 36.043 1.00 30.83 425 PRO A C 1
ATOM 3425 O O . PRO A 1 425 ? 7.504 25.365 35.515 1.00 30.83 425 PRO A O 1
ATOM 3428 N N . SER A 1 426 ? 6.869 23.688 36.855 1.00 33.47 426 SER A N 1
ATOM 3429 C CA . SER A 1 426 ? 5.846 24.431 37.579 1.00 33.47 426 SER A CA 1
ATOM 3430 C C . SER A 1 426 ? 6.362 24.644 38.989 1.00 33.47 426 SER A C 1
ATOM 3432 O O . SER A 1 426 ? 6.569 23.703 39.754 1.00 33.47 426 SER A O 1
ATOM 3434 N N . SER A 1 427 ? 6.599 25.914 39.296 1.00 31.61 427 SER A N 1
ATOM 3435 C CA . SER A 1 427 ? 6.732 26.422 40.648 1.00 31.61 427 SER A CA 1
ATOM 3436 C C . SER A 1 427 ? 5.599 25.897 41.530 1.00 31.61 427 SER A C 1
ATOM 3438 O O . SER A 1 427 ? 4.429 26.068 41.195 1.00 31.61 427 SER A O 1
ATOM 3440 N N . GLY A 1 428 ? 5.973 25.338 42.679 1.00 27.91 428 GLY A N 1
ATOM 3441 C CA . GLY A 1 428 ? 5.156 25.385 43.887 1.00 27.91 428 GLY A CA 1
ATOM 3442 C C . GLY A 1 428 ? 4.091 24.302 44.049 1.00 27.91 428 GLY A C 1
ATOM 3443 O O . GLY A 1 428 ? 2.925 24.535 43.773 1.00 27.91 428 GLY A O 1
ATOM 3444 N N . GLY A 1 429 ? 4.499 23.193 44.670 1.00 28.89 429 GLY A N 1
ATOM 3445 C CA . GLY A 1 429 ? 3.920 22.802 45.961 1.00 28.89 429 GLY A CA 1
ATOM 3446 C C . GLY A 1 429 ? 2.732 21.831 45.982 1.00 28.89 429 GLY A C 1
ATOM 3447 O O . GLY A 1 429 ? 1.662 22.113 45.463 1.00 28.89 429 GLY A O 1
ATOM 3448 N N . GLY A 1 430 ? 2.906 20.744 46.745 1.00 27.88 430 GLY A N 1
ATOM 3449 C CA . GLY A 1 430 ? 1.809 20.070 47.454 1.00 27.88 430 GLY A CA 1
ATOM 3450 C C . GLY A 1 430 ? 1.519 18.640 47.007 1.00 27.88 430 GLY A C 1
ATOM 3451 O O . GLY A 1 430 ? 0.776 18.411 46.062 1.00 27.88 430 GLY A O 1
ATOM 3452 N N . GLY A 1 431 ? 2.100 17.665 47.708 1.00 30.55 431 GLY A N 1
ATOM 3453 C CA . GLY A 1 431 ? 1.931 16.239 47.435 1.00 30.55 431 GLY A CA 1
ATOM 3454 C C . GLY A 1 431 ? 0.577 15.644 47.850 1.00 30.55 431 GLY A C 1
ATOM 3455 O O . GLY A 1 431 ? -0.085 16.112 48.769 1.00 30.55 431 GLY A O 1
ATOM 3456 N N . GLY A 1 432 ? 0.228 14.528 47.202 1.00 27.25 432 GLY A N 1
ATOM 3457 C CA . GLY A 1 432 ? -0.849 13.618 47.594 1.00 27.25 432 GLY A CA 1
ATOM 3458 C C . GLY A 1 432 ? -0.915 12.403 46.660 1.00 27.25 432 GLY A C 1
ATOM 3459 O O . GLY A 1 432 ? -1.086 12.550 45.454 1.00 27.25 432 GLY A O 1
ATOM 3460 N N . LYS A 1 433 ? -0.727 11.193 47.206 1.00 29.14 433 LYS A N 1
ATOM 3461 C CA . LYS A 1 433 ? -0.797 9.893 46.500 1.00 29.14 433 LYS A CA 1
ATOM 3462 C C . LYS A 1 433 ? -2.137 9.699 45.754 1.00 29.14 433 LYS A C 1
ATOM 3464 O O . LYS A 1 433 ? -3.167 10.118 46.276 1.00 29.14 433 LYS A O 1
ATOM 3469 N N . PRO A 1 434 ? -2.181 8.966 44.621 1.00 32.69 434 PRO A N 1
ATOM 3470 C CA . PRO A 1 434 ? -3.431 8.703 43.918 1.00 32.69 434 PRO A CA 1
ATOM 3471 C C . PRO A 1 434 ? -4.188 7.520 44.543 1.00 32.69 434 PRO A C 1
ATOM 3473 O O . PRO A 1 434 ? -3.704 6.388 44.557 1.00 32.69 434 PRO A O 1
ATOM 3476 N N . LYS A 1 435 ? -5.407 7.787 45.018 1.00 29.16 435 LYS A N 1
ATOM 3477 C CA . LYS A 1 435 ? -6.491 6.811 45.197 1.00 29.16 435 LYS A CA 1
ATOM 3478 C C . LYS A 1 435 ? -7.505 7.029 44.070 1.00 29.16 435 LYS A C 1
ATOM 3480 O O . LYS A 1 435 ? -7.926 8.161 43.892 1.00 29.16 435 LYS A O 1
ATOM 3485 N N . GLY A 1 436 ? -7.925 5.945 43.411 1.00 25.83 436 GLY A N 1
ATOM 3486 C CA . GLY A 1 436 ? -9.229 5.815 42.737 1.00 25.83 436 GLY A CA 1
ATOM 3487 C C . GLY A 1 436 ? -9.457 6.646 41.466 1.00 25.83 436 GLY A C 1
ATOM 3488 O O . GLY A 1 436 ? -9.083 7.805 41.376 1.00 25.83 436 GLY A O 1
ATOM 3489 N N . GLY A 1 437 ? -10.084 6.041 40.454 1.00 36.88 437 GLY A N 1
ATOM 3490 C CA . GLY A 1 437 ? -10.464 6.725 39.217 1.00 36.88 437 GLY A CA 1
ATOM 3491 C C . GLY A 1 437 ? -11.416 7.900 39.465 1.00 36.88 437 GLY A C 1
ATOM 3492 O O . GLY A 1 437 ? -12.408 7.756 40.170 1.00 36.88 437 GLY A O 1
ATOM 3493 N N . GLY A 1 438 ? -11.118 9.047 38.852 1.00 26.95 438 GLY A N 1
ATOM 3494 C CA . GLY A 1 438 ? -11.969 10.235 38.839 1.00 26.95 438 GLY A CA 1
ATOM 3495 C C . GLY A 1 438 ? -11.982 10.848 37.439 1.00 26.95 438 GLY A C 1
ATOM 3496 O O . GLY A 1 438 ? -10.928 11.028 36.826 1.00 26.95 438 GLY A O 1
ATOM 3497 N N . GLY A 1 439 ? -13.182 11.089 36.908 1.00 36.00 439 GLY A N 1
ATOM 3498 C CA . GLY A 1 439 ? -13.420 11.624 35.570 1.00 36.00 439 GLY A CA 1
ATOM 3499 C C . GLY A 1 439 ? -12.759 12.985 35.336 1.00 36.00 439 GLY A C 1
ATOM 3500 O O . GLY A 1 439 ? -12.608 13.795 36.246 1.00 36.00 439 GLY A O 1
ATOM 3501 N N . LYS A 1 440 ? -12.361 13.247 34.087 1.00 45.44 440 LYS A N 1
ATOM 3502 C CA . LYS A 1 440 ? -11.895 14.575 33.671 1.00 45.44 440 LYS A CA 1
ATOM 3503 C C . LYS A 1 440 ? -13.037 15.586 33.849 1.00 45.44 440 LYS A C 1
ATOM 3505 O O . LYS A 1 440 ? -14.107 15.387 33.278 1.00 45.44 440 LYS A O 1
ATOM 3510 N N . SER A 1 441 ? -12.796 16.650 34.614 1.00 57.03 441 SER A N 1
ATOM 3511 C CA . SER A 1 441 ? -13.694 17.808 34.720 1.00 57.03 441 SER A CA 1
ATOM 3512 C C . SER A 1 441 ? -13.836 18.507 33.359 1.00 57.03 441 SER A C 1
ATOM 3514 O O . SER A 1 441 ? -12.853 18.618 32.622 1.00 57.03 441 SER A O 1
ATOM 3516 N N . LEU A 1 442 ? -15.048 18.956 33.011 1.00 70.06 442 LEU A N 1
ATOM 3517 C CA . LEU A 1 442 ? -15.294 19.794 31.834 1.00 70.06 442 LEU A CA 1
ATOM 3518 C C . LEU A 1 442 ? -14.852 21.231 32.133 1.00 70.06 442 LEU A C 1
ATOM 3520 O O . LEU A 1 442 ? -15.585 21.986 32.771 1.00 70.06 442 LEU A O 1
ATOM 3524 N N . ASP A 1 443 ? -13.684 21.631 31.635 1.00 75.88 443 ASP A N 1
ATOM 3525 C CA . ASP A 1 443 ? -13.225 23.023 31.702 1.00 75.88 443 ASP A CA 1
ATOM 3526 C C . ASP A 1 443 ? -13.879 23.869 30.592 1.00 75.88 443 ASP A C 1
ATOM 3528 O O . ASP A 1 443 ? -13.262 24.243 29.595 1.00 75.88 443 ASP A O 1
ATOM 3532 N N . MET A 1 444 ? -15.190 24.099 30.710 1.00 83.38 444 MET A N 1
ATOM 3533 C CA . MET A 1 444 ? -15.973 24.921 29.781 1.00 83.38 444 MET A CA 1
ATOM 3534 C C . MET A 1 444 ? -16.909 25.854 30.539 1.00 83.38 444 MET A C 1
ATOM 3536 O O . MET A 1 444 ? -17.471 25.486 31.568 1.00 83.38 444 MET A O 1
ATOM 3540 N N . LYS A 1 445 ? -17.139 27.055 30.000 1.00 84.62 445 LYS A N 1
ATOM 3541 C CA . LYS A 1 445 ? -18.182 27.959 30.505 1.00 84.62 445 LYS A CA 1
ATOM 3542 C C . LYS A 1 445 ? -19.521 27.584 29.889 1.00 84.62 445 LYS A C 1
ATOM 3544 O O . LYS A 1 445 ? -19.594 27.403 28.676 1.00 84.62 445 LYS A O 1
ATOM 3549 N N . MET A 1 446 ? -20.571 27.510 30.702 1.00 88.38 446 MET A N 1
ATOM 3550 C CA . MET A 1 446 ? -21.908 27.102 30.264 1.00 88.38 446 MET A CA 1
ATOM 3551 C C . MET A 1 446 ? -22.951 28.164 30.606 1.00 88.38 446 MET A C 1
ATOM 3553 O O . MET A 1 446 ? -22.843 28.826 31.638 1.00 88.38 446 MET A O 1
ATOM 3557 N N . LYS A 1 447 ? -23.979 28.318 29.764 1.00 88.19 447 LYS A N 1
ATOM 3558 C CA . LYS A 1 447 ? -25.183 29.092 30.104 1.00 88.19 447 LYS A CA 1
ATOM 3559 C C . LYS A 1 447 ? -26.400 28.707 29.278 1.00 88.19 447 LYS A C 1
ATOM 3561 O O . LYS A 1 447 ? -26.276 28.369 28.101 1.00 88.19 447 LYS A O 1
ATOM 3566 N N . PHE A 1 448 ? -27.580 28.818 29.881 1.00 89.25 448 PHE A N 1
ATOM 3567 C CA . PHE A 1 448 ? -28.846 28.714 29.163 1.00 89.25 448 PHE A CA 1
ATOM 3568 C C . PHE A 1 448 ? -29.267 30.063 28.587 1.00 89.25 448 PHE A C 1
ATOM 3570 O O . PHE A 1 448 ? -29.204 31.087 29.263 1.00 89.25 448 PHE A O 1
ATOM 3577 N N . VAL A 1 449 ? -29.739 30.048 27.342 1.00 87.62 449 VAL A N 1
ATOM 3578 C CA . VAL A 1 449 ? -30.265 31.233 26.652 1.00 87.62 449 VAL A CA 1
ATOM 3579 C C . VAL A 1 449 ? -31.591 30.924 25.967 1.00 87.62 449 VAL A C 1
ATOM 3581 O O . VAL A 1 449 ? -31.901 29.766 25.677 1.00 87.62 449 VAL A O 1
ATOM 3584 N N . CYS A 1 450 ? -32.362 31.965 25.664 1.00 84.69 450 CYS A N 1
ATOM 3585 C CA . CYS A 1 450 ? -33.601 31.840 24.904 1.00 84.69 450 CYS A CA 1
ATOM 3586 C C . CYS A 1 450 ? -33.330 31.361 23.465 1.00 84.69 450 CYS A C 1
ATOM 3588 O O . CYS A 1 450 ? -32.597 32.003 22.710 1.00 84.69 450 CYS A O 1
ATOM 3590 N N . ALA A 1 451 ? -33.981 30.268 23.059 1.00 84.19 451 ALA A N 1
ATOM 3591 C CA . ALA A 1 451 ? -33.850 29.668 21.732 1.00 84.19 451 ALA A CA 1
ATOM 3592 C C . ALA A 1 451 ? -34.329 30.593 20.597 1.00 84.19 451 ALA A C 1
ATOM 3594 O O . ALA A 1 451 ? -33.813 30.531 19.481 1.00 84.19 451 ALA A O 1
ATOM 3595 N N . GLN A 1 452 ? -35.335 31.436 20.864 1.00 83.81 452 GLN A N 1
ATOM 3596 C CA . GLN A 1 452 ? -35.873 32.391 19.887 1.00 83.81 452 GLN A CA 1
ATOM 3597 C C . GLN A 1 452 ? -34.923 33.575 19.688 1.00 83.81 452 GLN A C 1
ATOM 3599 O O . GLN A 1 452 ? -34.586 33.895 18.552 1.00 83.81 452 GLN A O 1
ATOM 3604 N N . CYS A 1 453 ? -34.403 34.151 20.776 1.00 83.38 453 CYS A N 1
ATOM 3605 C CA . CYS A 1 453 ? -33.394 35.209 20.693 1.00 83.38 453 CYS A CA 1
ATOM 3606 C C . CYS A 1 453 ? -32.119 34.712 20.001 1.00 83.38 453 CYS A C 1
ATOM 3608 O O . CYS A 1 453 ? -31.576 35.410 19.150 1.00 83.38 453 CYS A O 1
ATOM 3610 N N . TRP A 1 454 ? -31.693 33.479 20.298 1.00 84.81 454 TRP A N 1
ATOM 3611 C CA . TRP A 1 454 ? -30.504 32.882 19.692 1.00 84.81 454 TRP A CA 1
ATOM 3612 C C . TRP A 1 454 ? -30.640 32.681 18.177 1.00 84.81 454 TRP A C 1
ATOM 3614 O O . TRP A 1 454 ? -29.692 32.946 17.442 1.00 84.81 454 TRP A O 1
ATOM 3624 N N . ARG A 1 455 ? -31.829 32.296 17.685 1.00 80.44 455 ARG A N 1
ATOM 3625 C CA . ARG A 1 455 ? -32.115 32.253 16.237 1.00 80.44 455 ARG A CA 1
ATOM 3626 C C . ARG A 1 455 ? -31.992 33.627 15.573 1.00 80.44 455 ARG A C 1
ATOM 3628 O O . ARG A 1 455 ? -31.555 33.695 14.431 1.00 80.44 455 ARG A O 1
ATOM 3635 N N . GLY A 1 456 ? -32.324 34.693 16.298 1.00 74.06 456 GLY A N 1
ATOM 3636 C CA . GLY A 1 456 ? -32.104 36.082 15.885 1.00 74.06 456 GLY A CA 1
ATOM 3637 C C . GLY A 1 456 ? -30.691 36.617 16.159 1.00 74.06 456 GLY A C 1
ATOM 3638 O O . GLY A 1 456 ? -30.480 37.819 16.051 1.00 74.06 456 GLY A O 1
ATOM 3639 N N . GLY A 1 457 ? -29.734 35.767 16.556 1.00 77.50 457 GLY A N 1
ATOM 3640 C CA . GLY A 1 457 ? -28.345 36.158 16.834 1.00 77.50 457 GLY A CA 1
ATOM 3641 C C . GLY A 1 457 ? -28.111 36.837 18.189 1.00 77.50 457 GLY A C 1
ATOM 3642 O O . GLY A 1 457 ? -26.996 37.273 18.468 1.00 77.50 457 GLY A O 1
ATOM 3643 N N . LEU A 1 458 ? -29.126 36.911 19.055 1.00 80.12 458 LEU A N 1
ATOM 3644 C CA . LEU A 1 458 ? -29.054 37.569 20.360 1.00 80.12 458 LEU A CA 1
ATOM 3645 C C . LEU A 1 458 ? -28.922 36.554 21.502 1.00 80.12 458 LEU A C 1
ATOM 3647 O O . LEU A 1 458 ? -29.709 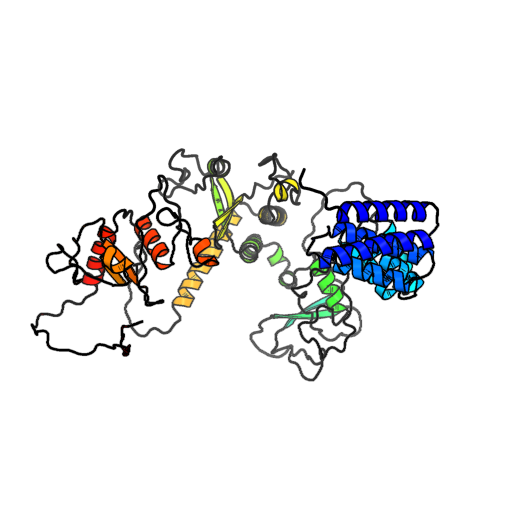35.618 21.644 1.00 80.12 458 LEU A O 1
ATOM 3651 N N . ILE A 1 459 ? -27.948 36.781 22.381 1.00 83.56 459 ILE A N 1
ATOM 3652 C CA . ILE A 1 459 ? -27.760 36.007 23.612 1.00 83.56 459 ILE A CA 1
ATOM 3653 C C . ILE A 1 459 ? -28.623 36.646 24.704 1.00 83.56 459 ILE A C 1
ATOM 3655 O O . ILE A 1 459 ? -28.274 37.698 25.231 1.00 83.56 459 ILE A O 1
ATOM 3659 N N . SER A 1 460 ? -29.751 36.017 25.041 1.00 85.50 460 SER A N 1
ATOM 3660 C CA . SER A 1 460 ? -30.673 36.506 26.074 1.00 85.50 460 SER A CA 1
ATOM 3661 C C . SER A 1 460 ? -30.849 35.477 27.189 1.00 85.50 460 SER A C 1
ATOM 3663 O O . SER A 1 460 ? -31.308 34.359 26.948 1.00 85.50 460 SER A O 1
ATOM 3665 N N . GLU A 1 461 ? -30.463 35.880 28.395 1.00 84.56 461 GLU A N 1
ATOM 3666 C CA . GLU A 1 461 ? -30.559 35.122 29.648 1.00 84.56 461 GLU A CA 1
ATOM 3667 C C . GLU A 1 461 ? -31.930 35.345 30.323 1.00 84.56 461 GLU A C 1
ATOM 3669 O O . GLU A 1 461 ? -32.654 36.271 29.929 1.00 84.56 461 GLU A O 1
ATOM 3674 N N . PRO A 1 462 ? -32.337 34.495 31.284 1.00 84.88 462 PRO A N 1
ATOM 3675 C CA . PRO A 1 462 ? -33.631 34.640 31.941 1.00 84.88 462 PRO A CA 1
ATOM 3676 C C . PRO A 1 462 ? -33.687 35.846 32.881 1.00 84.88 462 PRO A C 1
ATOM 3678 O O . PRO A 1 462 ? -32.666 36.345 33.359 1.00 84.88 462 PRO A O 1
ATOM 3681 N N . ASP A 1 463 ? -34.906 36.281 33.182 1.00 83.44 463 ASP A N 1
ATOM 3682 C CA . ASP A 1 463 ? -35.182 37.198 34.277 1.00 83.44 463 ASP A CA 1
ATOM 3683 C C . ASP A 1 463 ? -34.936 36.532 35.640 1.00 83.44 463 ASP A C 1
ATOM 3685 O O . ASP A 1 463 ? -34.811 35.311 35.763 1.00 83.44 463 ASP A O 1
ATOM 3689 N N . LYS A 1 464 ? -34.873 37.344 36.702 1.00 80.44 464 LYS A N 1
ATOM 3690 C CA . LYS A 1 464 ? -34.638 36.852 38.073 1.00 80.44 464 LYS A CA 1
ATOM 3691 C C . LYS A 1 464 ? -35.696 35.843 38.541 1.00 80.44 464 LYS A C 1
ATOM 3693 O O . LYS A 1 464 ? -35.418 35.048 39.430 1.00 80.44 464 LYS A O 1
ATOM 3698 N N . ALA A 1 465 ? -36.896 35.883 37.957 1.00 79.25 465 ALA A N 1
ATOM 3699 C CA . ALA A 1 465 ? -38.000 34.984 38.276 1.00 79.25 465 ALA A CA 1
ATOM 3700 C C . ALA A 1 465 ? -37.996 33.686 37.443 1.00 79.25 465 ALA A C 1
ATOM 3702 O O . ALA A 1 465 ? -38.860 32.840 37.667 1.00 79.25 465 ALA A O 1
ATOM 3703 N N . LEU A 1 466 ? -37.066 33.530 36.488 1.00 80.38 466 LEU A N 1
ATOM 3704 C CA . LEU A 1 466 ? -37.005 32.428 35.519 1.00 80.38 466 LEU A CA 1
ATOM 3705 C C . LEU A 1 466 ? -38.321 32.216 34.745 1.00 80.38 466 LEU A C 1
ATOM 3707 O O . LEU A 1 466 ? -38.628 31.095 34.341 1.00 80.38 466 LEU A O 1
ATOM 3711 N N . LYS A 1 467 ? -39.107 33.281 34.543 1.00 82.12 467 LYS A N 1
ATOM 3712 C CA . LYS A 1 467 ? -40.401 33.244 33.837 1.00 82.12 467 LYS A CA 1
ATOM 3713 C C . LYS A 1 467 ? -40.287 33.736 32.402 1.00 82.12 467 LYS A C 1
ATOM 3715 O O . LYS A 1 467 ? -40.965 33.204 31.523 1.00 82.12 467 LYS A O 1
ATOM 3720 N N . TYR A 1 468 ? -39.419 34.713 32.152 1.00 86.44 468 TYR A N 1
ATOM 3721 C CA . TYR A 1 468 ? -39.243 35.322 30.834 1.00 86.44 468 TYR A CA 1
ATOM 3722 C C . TYR A 1 468 ? -37.761 35.531 30.509 1.00 86.44 468 TYR A C 1
ATOM 3724 O O . TYR A 1 468 ? -36.926 35.581 31.405 1.00 86.44 468 TYR A O 1
ATOM 3732 N N . CYS A 1 469 ? -37.407 35.666 29.231 1.00 86.88 469 CYS A N 1
ATOM 3733 C CA . CYS A 1 469 ? -36.068 36.118 28.840 1.00 86.88 469 CYS A CA 1
ATOM 3734 C C . CYS A 1 469 ? -35.922 37.647 28.965 1.00 86.88 469 CYS A C 1
ATOM 3736 O O . CYS A 1 469 ? -36.895 38.375 28.768 1.00 86.88 469 CYS A O 1
ATOM 3738 N N . ASN A 1 470 ? -34.697 38.140 29.167 1.00 84.62 470 ASN A N 1
ATOM 3739 C CA . ASN A 1 470 ? -34.385 39.575 29.293 1.00 84.62 470 ASN A CA 1
ATOM 3740 C C . ASN A 1 470 ? -34.418 40.363 27.967 1.00 84.62 470 ASN A C 1
ATOM 3742 O O . ASN A 1 470 ? -34.078 41.544 27.937 1.00 84.62 470 ASN A O 1
ATOM 3746 N N . ALA A 1 471 ? -34.777 39.735 26.845 1.00 81.00 471 ALA A N 1
ATOM 3747 C CA . ALA A 1 471 ? -34.961 40.449 25.584 1.00 81.00 471 ALA A CA 1
ATOM 3748 C C . ALA A 1 471 ? -36.214 41.336 25.628 1.00 81.00 471 ALA A C 1
ATOM 3750 O O . ALA A 1 471 ? -37.179 41.024 26.326 1.00 81.00 471 ALA A O 1
ATOM 3751 N N . LYS A 1 472 ? -36.240 42.390 24.801 1.00 79.88 472 LYS A N 1
ATOM 3752 C CA . LYS A 1 472 ? -37.383 43.318 24.689 1.00 79.88 472 LYS A CA 1
ATOM 3753 C C . LYS A 1 472 ? -38.724 42.599 24.462 1.00 79.88 472 LYS A C 1
ATOM 3755 O O . LYS A 1 472 ? -39.734 43.014 25.008 1.00 79.88 472 LYS A O 1
ATOM 3760 N N . ALA A 1 473 ? -38.713 41.491 23.718 1.00 78.62 473 ALA A N 1
ATOM 3761 C CA . ALA A 1 473 ? -39.896 40.688 23.403 1.00 78.62 473 ALA A CA 1
ATOM 3762 C C . ALA A 1 473 ? -40.377 39.749 24.536 1.00 78.62 473 ALA A C 1
ATOM 3764 O O . ALA A 1 473 ? -41.419 39.120 24.388 1.00 78.62 473 ALA A O 1
ATOM 3765 N N . ARG A 1 474 ? -39.633 39.628 25.650 1.00 82.62 474 ARG A N 1
ATOM 3766 C CA . ARG A 1 474 ? -39.989 38.851 26.859 1.00 82.62 474 ARG A CA 1
ATOM 3767 C C . ARG A 1 474 ? -40.599 37.467 26.583 1.00 82.62 474 ARG A C 1
ATOM 3769 O O . ARG A 1 474 ? -41.682 37.139 27.057 1.00 82.62 474 ARG A O 1
ATOM 3776 N N . HIS A 1 475 ? -39.887 36.620 25.844 1.00 82.75 475 HIS A N 1
ATOM 3777 C CA . HIS A 1 475 ? -40.329 35.251 25.571 1.00 82.75 475 HIS A CA 1
ATOM 3778 C C . HIS A 1 475 ? -40.427 34.408 26.848 1.00 82.75 475 HIS A C 1
ATOM 3780 O O . HIS A 1 475 ? -39.573 34.507 27.729 1.00 82.75 475 HIS A O 1
ATOM 3786 N N . THR A 1 476 ? -41.430 33.533 26.912 1.00 83.31 476 THR A N 1
ATOM 3787 C CA . THR A 1 476 ? -41.659 32.597 28.023 1.00 83.31 476 THR A CA 1
ATOM 3788 C C . THR A 1 476 ? -40.483 31.638 28.217 1.00 83.31 476 THR A C 1
ATOM 3790 O O . THR A 1 476 ? -40.023 31.005 27.260 1.00 83.31 476 THR A O 1
ATOM 3793 N N . TRP A 1 477 ? -40.022 31.497 29.458 1.00 82.81 477 TRP A N 1
ATOM 3794 C CA . TRP A 1 477 ? -38.857 30.693 29.817 1.00 82.81 477 TRP A CA 1
ATOM 3795 C C . TRP A 1 477 ? -39.250 29.261 30.196 1.00 82.81 477 TRP A C 1
ATOM 3797 O O . TRP A 1 477 ? -39.480 28.931 31.356 1.00 82.81 477 TRP A O 1
ATOM 3807 N N . THR A 1 478 ? -39.337 28.393 29.189 1.00 82.31 478 THR A N 1
ATOM 3808 C CA . THR A 1 478 ? -39.712 26.978 29.341 1.00 82.31 478 THR A CA 1
ATOM 3809 C C . THR A 1 478 ? -38.592 26.042 28.871 1.00 82.31 478 THR A C 1
ATOM 3811 O O . THR A 1 478 ? -37.651 26.460 28.189 1.00 82.31 478 THR A O 1
ATOM 3814 N N . LYS A 1 479 ? -38.661 24.753 29.243 1.00 79.25 479 LYS A N 1
ATOM 3815 C CA . LYS A 1 479 ? -37.608 23.754 28.961 1.00 79.25 479 LYS A CA 1
ATOM 3816 C C . LYS A 1 479 ? -37.352 23.543 27.462 1.00 79.25 479 LYS A C 1
ATOM 3818 O O . LYS A 1 479 ? -36.209 23.328 27.075 1.00 79.25 479 LYS A O 1
ATOM 3823 N N . ASP A 1 480 ? -38.391 23.640 26.643 1.00 78.44 480 ASP A N 1
ATOM 3824 C CA . ASP A 1 480 ? -38.386 23.535 25.178 1.00 78.44 480 ASP A CA 1
ATOM 3825 C C . ASP A 1 480 ? -37.906 24.818 24.472 1.00 78.44 480 ASP A C 1
ATOM 3827 O O . ASP A 1 480 ? -37.496 24.778 23.312 1.00 78.44 480 ASP A O 1
ATOM 3831 N N . ARG A 1 481 ? -37.914 25.961 25.169 1.00 80.38 481 ARG A N 1
ATOM 3832 C CA . ARG A 1 481 ? -37.571 27.281 24.606 1.00 80.38 481 ARG A CA 1
ATOM 3833 C C . ARG A 1 481 ? -36.209 27.809 25.039 1.00 80.38 481 ARG A C 1
ATOM 3835 O O . ARG A 1 481 ? -35.863 28.948 24.717 1.00 80.38 481 ARG A O 1
ATOM 3842 N N . ARG A 1 482 ? -35.413 26.985 25.717 1.00 84.44 482 ARG A N 1
ATOM 3843 C CA . ARG A 1 482 ? -34.039 27.295 26.127 1.00 84.44 482 ARG A CA 1
ATOM 3844 C C . ARG A 1 482 ? -33.039 26.381 25.428 1.00 84.44 482 ARG A C 1
ATOM 3846 O O . ARG A 1 482 ? -33.309 25.207 25.201 1.00 84.44 482 ARG A O 1
ATOM 3853 N N . VAL A 1 483 ? -31.868 26.919 25.111 1.00 87.44 483 VAL A N 1
ATOM 3854 C CA . VAL A 1 483 ? -30.737 26.165 24.549 1.00 87.44 483 VAL A CA 1
ATOM 3855 C C . VAL A 1 483 ? -29.508 26.350 25.425 1.00 87.44 483 VAL A C 1
ATOM 3857 O O . VAL A 1 483 ? -29.315 27.418 26.008 1.00 87.44 483 VAL A O 1
ATOM 3860 N N . LEU A 1 484 ? -28.688 25.304 25.529 1.00 89.12 484 LEU A N 1
ATOM 3861 C CA . LEU A 1 484 ? -27.431 25.364 26.264 1.00 89.12 484 LEU A CA 1
ATOM 3862 C C . LEU A 1 484 ? -26.317 25.843 25.333 1.00 89.12 484 LEU A C 1
ATOM 3864 O O . LEU A 1 484 ? -26.072 25.239 24.285 1.00 89.12 484 LEU A O 1
ATOM 3868 N N . LEU A 1 485 ? -25.636 26.912 25.732 1.00 87.81 485 LEU A N 1
ATOM 3869 C CA . LEU A 1 485 ? -24.416 27.373 25.087 1.00 87.81 485 LEU A CA 1
ATOM 3870 C C . LEU A 1 485 ? -23.209 26.994 25.935 1.00 87.81 485 LEU A C 1
ATOM 3872 O O . LEU A 1 485 ? -23.214 27.174 27.155 1.00 87.81 485 LEU A O 1
ATOM 3876 N N . VAL A 1 486 ? -22.158 26.534 25.266 1.00 88.00 486 VAL A N 1
ATOM 3877 C CA . VAL A 1 486 ? -20.857 26.243 25.870 1.00 88.00 486 VAL A CA 1
ATOM 3878 C C . VAL A 1 486 ? -19.768 27.069 25.200 1.00 88.00 486 VAL A C 1
ATOM 3880 O O . VAL A 1 486 ? -19.849 27.386 24.011 1.00 88.00 486 VAL A O 1
ATOM 3883 N N . LYS A 1 487 ? -18.753 27.445 25.971 1.00 85.50 487 LYS A N 1
ATOM 3884 C CA . LYS A 1 487 ? -17.578 28.175 25.496 1.00 85.50 487 LYS A CA 1
ATOM 3885 C C . LYS A 1 487 ? -16.328 27.537 26.085 1.00 85.50 487 LYS A C 1
ATOM 3887 O O . LYS A 1 487 ? -16.132 27.561 27.301 1.00 85.50 487 LYS A O 1
ATOM 3892 N N . SER A 1 488 ? -15.493 26.987 25.208 1.00 85.25 488 SER A N 1
ATOM 3893 C CA . SER A 1 488 ? -14.181 26.450 25.560 1.00 85.25 488 SER A CA 1
ATOM 3894 C C . SER A 1 488 ? -13.169 27.587 25.788 1.00 85.25 488 SER A C 1
ATOM 3896 O O . SER A 1 488 ? -13.265 28.637 25.133 1.00 85.25 488 SER A O 1
ATOM 3898 N N . PRO A 1 489 ? -12.189 27.407 26.694 1.00 77.00 489 PRO A N 1
ATOM 3899 C CA . PRO A 1 489 ? -11.108 28.370 26.898 1.00 77.00 489 PRO A CA 1
ATOM 3900 C C . PRO A 1 489 ? -10.238 28.534 25.642 1.00 77.00 489 PRO A C 1
ATOM 3902 O O . PRO A 1 489 ? -9.753 29.629 25.378 1.00 77.00 489 PRO A O 1
ATOM 3905 N N . GLU A 1 490 ? -10.117 27.484 24.823 1.00 73.69 490 GLU A N 1
ATOM 3906 C CA . GLU A 1 490 ? -9.288 27.471 23.611 1.00 73.69 490 GLU A CA 1
ATOM 3907 C C . GLU A 1 490 ? -9.878 28.281 22.445 1.00 73.69 490 GLU A C 1
ATOM 3909 O O . GLU A 1 490 ? -9.140 28.953 21.728 1.00 73.69 490 GLU A O 1
ATOM 3914 N N . ARG A 1 491 ? -11.202 28.232 22.225 1.00 72.62 491 ARG A N 1
ATOM 3915 C CA . ARG A 1 491 ? -11.846 28.901 21.073 1.00 72.62 491 ARG A CA 1
ATOM 3916 C C . ARG A 1 491 ? -12.579 30.186 21.417 1.00 72.62 491 ARG A C 1
ATOM 3918 O O . ARG A 1 491 ? -12.927 30.942 20.513 1.00 72.62 491 ARG A O 1
ATOM 3925 N N . SER A 1 492 ? -12.855 30.429 22.698 1.00 77.25 492 SER A N 1
ATOM 3926 C CA . SER A 1 492 ? -13.526 31.626 23.217 1.00 77.25 492 SER A CA 1
ATOM 3927 C C . SER A 1 492 ? -14.844 32.015 22.502 1.00 77.25 492 SER A C 1
ATOM 3929 O O . SER A 1 492 ? -15.319 33.147 22.624 1.00 77.25 492 SER A O 1
ATOM 3931 N N . LYS A 1 493 ? -15.494 31.080 21.798 1.00 83.25 493 LYS A N 1
ATOM 3932 C CA . LYS A 1 493 ? -16.741 31.285 21.046 1.00 83.25 493 LYS A CA 1
ATOM 3933 C C . LYS A 1 493 ? -17.877 30.488 21.681 1.00 83.25 493 LYS A C 1
ATOM 3935 O O . LYS A 1 493 ? -17.674 29.345 22.073 1.00 83.25 493 LYS A O 1
ATOM 3940 N N . TRP A 1 494 ? -19.065 31.089 21.771 1.00 84.12 494 TRP A N 1
ATOM 3941 C CA . TRP A 1 494 ? -20.264 30.388 22.232 1.00 84.12 494 TRP A CA 1
ATOM 3942 C C . TRP A 1 494 ? -20.794 29.463 21.140 1.00 84.12 494 TRP A C 1
ATOM 3944 O O . TRP A 1 494 ? -21.055 29.904 20.018 1.00 84.12 494 TRP A O 1
ATOM 3954 N N . VAL A 1 495 ? -20.955 28.190 21.484 1.00 86.25 495 VAL A N 1
ATOM 3955 C CA . VAL A 1 495 ? -21.478 27.155 20.595 1.00 86.25 495 VAL A CA 1
ATOM 3956 C C . VAL A 1 495 ? -22.696 26.510 21.239 1.00 86.25 495 VAL A C 1
ATOM 3958 O O . VAL A 1 495 ? -22.704 26.233 22.437 1.00 86.25 495 VAL A O 1
ATOM 3961 N N . GLN A 1 496 ? -23.741 26.295 20.444 1.00 87.44 496 GLN A N 1
ATOM 3962 C CA . GLN A 1 496 ? -24.937 25.594 20.891 1.00 87.44 496 GLN A CA 1
ATOM 3963 C C . GLN A 1 496 ? -24.662 24.094 20.996 1.00 87.44 496 GLN A C 1
ATOM 3965 O O . GLN A 1 496 ? -24.190 23.489 20.036 1.00 87.44 496 GLN A O 1
ATOM 3970 N N . VAL A 1 497 ? -25.026 23.502 22.133 1.00 86.88 497 VAL A N 1
ATOM 3971 C CA . VAL A 1 497 ? -25.016 22.049 22.336 1.00 86.88 497 VAL A CA 1
ATOM 3972 C C . VAL A 1 497 ? -26.440 21.533 22.228 1.00 86.88 497 VAL A C 1
ATOM 3974 O O . VAL A 1 497 ? -27.344 22.020 22.915 1.00 86.88 497 VAL A O 1
ATOM 3977 N N . ARG A 1 498 ? -26.662 20.550 21.358 1.00 87.62 498 ARG A N 1
ATOM 3978 C CA . ARG A 1 498 ? -27.965 19.892 21.233 1.00 87.62 498 ARG A CA 1
ATOM 3979 C C . ARG A 1 498 ? -28.135 18.807 22.301 1.00 87.62 498 ARG A C 1
ATOM 3981 O O . ARG A 1 498 ? -27.141 18.318 22.838 1.00 87.62 498 ARG A O 1
ATOM 3988 N N . PRO A 1 499 ? -29.379 18.407 22.612 1.00 81.31 499 PRO A N 1
ATOM 3989 C CA . PRO A 1 499 ? -29.628 17.254 23.467 1.00 81.31 499 PRO A CA 1
ATOM 3990 C C . PRO A 1 499 ? -28.970 15.990 22.912 1.00 81.31 499 PRO A C 1
ATOM 3992 O O . PRO A 1 499 ? -28.794 15.854 21.698 1.00 81.31 499 PRO A O 1
ATOM 3995 N N . LEU A 1 500 ? -28.649 15.057 23.808 1.00 79.31 500 LEU A N 1
ATOM 3996 C CA . LEU A 1 500 ? -28.095 13.764 23.432 1.00 79.31 500 LEU A CA 1
ATOM 3997 C C . LEU A 1 500 ? -29.050 13.053 22.446 1.00 79.31 500 LEU A C 1
ATOM 3999 O O . LEU A 1 500 ? -30.243 12.927 22.753 1.00 79.31 500 LEU A O 1
ATOM 4003 N N . PRO A 1 501 ? -28.573 12.591 21.272 1.00 75.62 501 PRO A N 1
ATOM 4004 C CA . PRO A 1 501 ? -29.414 11.858 20.334 1.00 75.62 501 PRO A CA 1
ATOM 4005 C C . PRO A 1 501 ? -30.014 10.616 21.004 1.00 75.62 501 PRO A C 1
ATOM 4007 O O . PRO A 1 501 ? -29.294 9.820 21.609 1.00 75.62 501 PRO A O 1
ATOM 4010 N N . HIS A 1 502 ? -31.334 10.441 20.910 1.00 61.00 502 HIS A N 1
ATOM 4011 C CA . HIS A 1 502 ? -32.007 9.275 21.481 1.00 61.00 502 HIS A CA 1
ATOM 4012 C C . HIS A 1 502 ? -31.651 8.028 20.664 1.00 61.00 502 HIS A C 1
ATOM 4014 O O . HIS A 1 502 ? -32.247 7.760 19.625 1.00 61.00 502 HIS A O 1
ATOM 4020 N N . ALA A 1 503 ? -30.674 7.261 21.138 1.00 57.56 503 ALA A N 1
ATOM 4021 C CA . ALA A 1 503 ? -30.313 5.966 20.580 1.00 57.56 503 ALA A CA 1
ATOM 4022 C C . ALA A 1 503 ? -30.609 4.872 21.612 1.00 57.56 503 ALA A C 1
ATOM 4024 O O . ALA A 1 503 ? -30.203 4.989 22.768 1.00 57.56 503 ALA A O 1
ATOM 4025 N N . LYS A 1 504 ? -31.291 3.792 21.192 1.00 51.66 504 LYS A N 1
ATOM 4026 C CA . LYS A 1 504 ? -31.517 2.603 22.039 1.00 51.66 504 LYS A CA 1
ATOM 4027 C C . LYS A 1 504 ? -30.192 2.036 22.576 1.00 51.66 504 LYS A C 1
ATOM 4029 O O . LYS A 1 504 ? -30.163 1.584 23.710 1.00 51.66 504 LYS A O 1
ATOM 4034 N N . ASN A 1 505 ? -29.110 2.185 21.801 1.00 57.72 505 ASN A N 1
ATOM 4035 C CA . ASN A 1 505 ? -27.727 1.910 22.190 1.00 57.72 505 ASN A CA 1
ATOM 4036 C C . ASN A 1 505 ? -26.851 3.153 21.909 1.00 57.72 505 ASN A C 1
ATOM 4038 O O . ASN A 1 505 ? -26.558 3.419 20.739 1.00 57.72 505 ASN A O 1
ATOM 4042 N N . PRO A 1 506 ? -26.441 3.941 22.922 1.00 57.59 506 PRO A N 1
ATOM 4043 C CA . PRO A 1 506 ? -25.580 5.102 22.707 1.00 57.59 506 PRO A CA 1
ATOM 4044 C C . PRO A 1 506 ? -24.170 4.659 22.264 1.00 57.59 506 PRO A C 1
ATOM 4046 O O . PRO A 1 506 ? -23.588 3.757 22.875 1.00 57.59 506 PRO A O 1
ATOM 4049 N N . PRO A 1 507 ? -23.585 5.279 21.223 1.00 63.00 507 PRO A N 1
ATOM 4050 C CA . PRO A 1 507 ? -22.297 4.862 20.670 1.00 63.00 507 PRO A CA 1
ATOM 4051 C C . PRO A 1 507 ? -21.163 5.024 21.690 1.00 63.00 507 PRO A C 1
ATOM 4053 O O . PRO A 1 507 ? -21.237 5.865 22.588 1.00 63.00 507 PRO A O 1
ATOM 4056 N N . LEU A 1 508 ? -20.090 4.223 21.573 1.00 63.16 508 LEU A N 1
ATOM 4057 C CA . LEU A 1 508 ? -18.931 4.270 22.485 1.00 63.16 508 LEU A CA 1
ATOM 4058 C C . LEU A 1 508 ? -18.309 5.673 22.570 1.00 63.16 508 LEU A C 1
ATOM 4060 O O . LEU A 1 508 ? -17.937 6.101 23.663 1.00 63.16 508 LEU A O 1
ATOM 4064 N N . TYR A 1 509 ? -18.282 6.382 21.445 1.00 64.44 509 TYR A N 1
ATOM 4065 C CA . TYR A 1 509 ? -17.890 7.776 21.314 1.00 64.44 509 TYR A CA 1
ATOM 4066 C C . TYR A 1 509 ? -18.806 8.484 20.310 1.00 64.44 509 TYR A C 1
ATOM 4068 O O . TYR A 1 509 ? -19.369 7.838 19.429 1.00 64.44 509 TYR A O 1
ATOM 4076 N N . TYR A 1 510 ? -18.974 9.798 20.455 1.00 76.31 510 TYR A N 1
ATOM 4077 C CA . TYR A 1 510 ? -19.649 10.616 19.449 1.00 76.31 510 TYR A CA 1
ATOM 4078 C C . TYR A 1 510 ? -18.624 11.167 18.458 1.00 76.31 510 TYR A C 1
ATOM 4080 O O . TYR A 1 510 ? -17.590 11.694 18.871 1.00 76.31 510 TYR A O 1
ATOM 4088 N N . ASP A 1 511 ? -18.921 11.063 17.164 1.00 76.62 511 ASP A N 1
ATOM 4089 C CA . ASP A 1 511 ? -18.066 11.554 16.082 1.00 76.62 511 ASP A CA 1
ATOM 4090 C C . ASP A 1 511 ? -18.516 12.907 15.541 1.00 76.62 511 ASP A C 1
ATOM 4092 O O . ASP A 1 511 ? -19.679 13.291 15.666 1.00 76.62 511 ASP A O 1
ATOM 4096 N N . MET A 1 512 ? -17.581 13.622 14.912 1.00 81.75 512 MET A N 1
ATOM 4097 C CA . MET A 1 512 ? -17.860 14.875 14.210 1.00 81.75 512 MET A CA 1
ATOM 4098 C C . MET A 1 512 ? -18.624 14.612 12.908 1.00 81.75 512 MET A C 1
ATOM 4100 O O . MET A 1 512 ? -18.313 13.687 12.162 1.00 81.75 512 MET A O 1
ATOM 4104 N N . CYS A 1 513 ? -19.599 15.462 12.598 1.00 79.06 513 CYS A N 1
ATOM 4105 C CA . CYS A 1 513 ? -20.365 15.382 11.360 1.00 79.06 513 CYS A CA 1
ATOM 4106 C C . CYS A 1 513 ? -19.474 15.683 10.141 1.00 79.06 513 CYS A C 1
ATOM 4108 O O . CYS A 1 513 ? -18.956 16.794 10.008 1.00 79.06 513 CYS A O 1
ATOM 4110 N N . ALA A 1 514 ? -19.360 14.726 9.213 1.00 76.81 514 ALA A N 1
ATOM 4111 C CA . ALA A 1 514 ? -18.565 14.875 7.989 1.00 76.81 514 ALA A CA 1
ATOM 4112 C C . ALA A 1 514 ? -19.003 16.081 7.134 1.00 76.81 514 ALA A C 1
ATOM 4114 O O . ALA A 1 514 ? -18.166 16.843 6.659 1.00 76.81 514 ALA A O 1
ATOM 4115 N N . GLN A 1 515 ? -20.313 16.344 7.028 1.00 77.12 515 GLN A N 1
ATOM 4116 C CA . GLN A 1 515 ? -20.826 17.493 6.266 1.00 77.12 515 GLN A CA 1
ATOM 4117 C C . GLN A 1 515 ? -20.428 18.844 6.873 1.00 77.12 515 GLN A C 1
ATOM 4119 O O . GLN A 1 515 ? -20.263 19.822 6.149 1.00 77.12 515 GLN A O 1
ATOM 4124 N N . ILE A 1 516 ? -20.237 18.918 8.190 1.00 75.69 516 ILE A N 1
ATOM 4125 C CA . ILE A 1 516 ? -19.755 20.145 8.835 1.00 75.69 516 ILE A CA 1
ATOM 4126 C C . ILE A 1 516 ? -18.263 20.338 8.608 1.00 75.69 516 ILE A C 1
ATOM 4128 O O . ILE A 1 516 ? -17.837 21.478 8.417 1.00 75.69 516 ILE A O 1
ATOM 4132 N N . LEU A 1 517 ? -17.493 19.248 8.582 1.00 73.62 517 LEU A N 1
ATOM 4133 C CA . LEU A 1 517 ? -16.068 19.289 8.258 1.00 73.62 517 LEU A CA 1
ATOM 4134 C C . LEU A 1 517 ? -15.830 19.732 6.807 1.00 73.62 517 LEU A C 1
ATOM 4136 O O . LEU A 1 517 ? -14.917 20.513 6.562 1.00 73.62 517 LEU A O 1
ATOM 4140 N N . GLU A 1 518 ? -16.674 19.294 5.870 1.00 70.56 518 GLU A N 1
ATOM 4141 C CA . GLU A 1 518 ? -16.505 19.573 4.437 1.00 70.56 518 GLU A CA 1
ATOM 4142 C C . GLU A 1 518 ? -17.216 20.850 3.960 1.00 70.56 518 GLU A C 1
ATOM 4144 O O . GLU A 1 518 ? -16.652 21.619 3.186 1.00 70.56 518 GLU A O 1
ATOM 4149 N N . LYS A 1 519 ? -18.458 21.099 4.403 1.00 67.38 519 LYS A N 1
ATOM 4150 C CA . LYS A 1 519 ? -19.354 22.124 3.820 1.00 67.38 519 LYS A CA 1
ATOM 4151 C C . LYS A 1 519 ? -19.773 23.230 4.792 1.00 67.38 519 LYS A C 1
ATOM 4153 O O . LYS A 1 519 ? -20.565 24.095 4.425 1.00 67.38 519 LYS A O 1
ATOM 4158 N N . ARG A 1 520 ? -19.293 23.214 6.045 1.00 68.38 520 ARG A N 1
ATOM 4159 C CA . ARG A 1 520 ? -19.670 24.140 7.145 1.00 68.38 520 ARG A CA 1
ATOM 4160 C C . ARG A 1 520 ? -21.174 24.233 7.472 1.00 68.38 520 ARG A C 1
ATOM 4162 O O . ARG A 1 520 ? -21.548 24.997 8.360 1.00 68.38 520 ARG A O 1
ATOM 4169 N N . LYS A 1 521 ? -22.038 23.459 6.810 1.00 70.19 521 LYS A N 1
ATOM 4170 C CA . LYS A 1 521 ? -23.479 23.340 7.075 1.00 70.19 521 LYS A CA 1
ATOM 4171 C C . LYS A 1 521 ? -23.875 21.866 6.996 1.00 70.19 521 LYS A C 1
ATOM 4173 O O . LYS A 1 521 ? -23.440 21.154 6.097 1.00 70.19 521 LYS A O 1
ATOM 4178 N N . CYS A 1 522 ? -24.677 21.415 7.957 1.00 76.19 522 CYS A N 1
ATOM 4179 C CA . CYS A 1 522 ? -25.249 20.071 7.971 1.00 76.19 522 CYS A CA 1
ATOM 4180 C C . CYS A 1 522 ? -26.645 20.113 7.349 1.00 76.19 522 CYS A C 1
ATOM 4182 O O . CYS A 1 522 ? -27.475 20.913 7.783 1.00 76.19 522 CYS A O 1
ATOM 4184 N N . ASN A 1 523 ? -26.915 19.232 6.387 1.00 70.31 523 ASN A N 1
ATOM 4185 C CA . ASN A 1 523 ? -28.227 19.140 5.739 1.00 70.31 523 ASN A CA 1
ATOM 4186 C C . ASN A 1 523 ? -29.260 18.399 6.611 1.00 70.31 523 ASN A C 1
ATOM 4188 O O . ASN A 1 523 ? -30.452 18.446 6.333 1.00 70.31 523 ASN A O 1
ATOM 4192 N N . TYR A 1 524 ? -28.817 17.748 7.692 1.00 62.34 524 TYR A N 1
ATOM 4193 C CA . TYR A 1 524 ? -29.665 17.069 8.674 1.00 62.34 524 TYR A CA 1
ATOM 4194 C C . TYR A 1 524 ? -29.973 17.998 9.858 1.00 62.34 524 TYR A C 1
ATOM 4196 O O . TYR A 1 524 ? -29.502 17.795 10.983 1.00 62.34 524 TYR A O 1
ATOM 4204 N N . THR A 1 525 ? -30.744 19.058 9.614 1.00 59.97 525 THR A N 1
ATOM 4205 C CA . THR A 1 525 ? -31.170 20.003 10.657 1.00 59.97 525 THR A CA 1
ATOM 4206 C C . THR A 1 525 ? -32.083 19.313 11.673 1.00 59.97 525 THR A C 1
ATOM 4208 O O . THR A 1 525 ? -33.237 19.022 11.381 1.00 59.97 525 THR A O 1
ATOM 4211 N N . GLY A 1 526 ? -31.559 19.045 12.873 1.00 59.72 526 GLY A N 1
ATOM 4212 C CA . GLY A 1 526 ? -32.314 18.500 14.011 1.00 59.72 526 GLY A CA 1
ATOM 4213 C C . GLY A 1 526 ? -32.133 16.999 14.257 1.00 59.72 526 GLY A C 1
ATOM 4214 O O . GLY A 1 526 ? -32.117 16.593 15.413 1.00 59.72 526 GLY A O 1
ATOM 4215 N N . ASN A 1 527 ? -31.878 16.203 13.212 1.00 63.75 527 ASN A N 1
ATOM 4216 C CA . ASN A 1 527 ? -31.798 14.733 13.311 1.00 63.75 527 ASN A CA 1
ATOM 4217 C C . ASN A 1 527 ? -30.378 14.164 13.147 1.00 63.75 527 ASN A C 1
ATOM 4219 O O . ASN A 1 527 ? -30.192 12.951 13.097 1.00 63.75 527 ASN A O 1
ATOM 4223 N N . CYS A 1 528 ? -29.358 15.020 13.052 1.00 75.44 528 CYS A N 1
ATOM 4224 C CA . CYS A 1 528 ? -27.975 14.569 12.943 1.00 75.44 528 CYS A CA 1
ATOM 4225 C C . CYS A 1 528 ? -27.499 13.917 14.253 1.00 75.44 528 CYS A C 1
ATOM 4227 O O . CYS A 1 528 ? -27.412 14.585 15.286 1.00 75.44 528 CYS A O 1
ATOM 4229 N N . THR A 1 529 ? -27.131 12.637 14.205 1.00 78.19 529 THR A N 1
ATOM 4230 C CA . THR A 1 529 ? -26.573 11.883 15.345 1.00 78.19 529 THR A CA 1
ATOM 4231 C C . THR A 1 529 ? -25.083 12.153 15.587 1.00 78.19 529 THR A C 1
ATOM 4233 O O . THR A 1 529 ? -24.509 11.624 16.535 1.00 78.19 529 THR A O 1
ATOM 4236 N N . PHE A 1 530 ? -24.454 12.975 14.743 1.00 83.38 530 PHE A N 1
ATOM 4237 C CA . PHE A 1 530 ? -23.047 13.368 14.834 1.00 83.38 530 PHE A CA 1
ATOM 4238 C C . PHE A 1 530 ? -22.902 14.771 15.431 1.00 83.38 530 PHE A C 1
ATOM 4240 O O . PHE A 1 530 ? -23.761 15.633 15.225 1.00 83.38 530 PHE A O 1
ATOM 4247 N N . ALA A 1 531 ? -21.805 15.011 16.147 1.00 82.75 531 ALA A N 1
ATOM 4248 C CA . ALA A 1 531 ? -21.496 16.291 16.769 1.00 82.75 531 ALA A CA 1
ATOM 4249 C C . ALA A 1 531 ? -21.126 17.348 15.714 1.00 82.75 531 ALA A C 1
ATOM 4251 O O . ALA A 1 531 ? -20.404 17.095 14.749 1.00 82.75 531 ALA A O 1
ATOM 4252 N N . HIS A 1 532 ? -21.640 18.555 15.896 1.00 82.12 532 HIS A N 1
ATOM 4253 C CA . HIS A 1 532 ? -21.458 19.714 15.034 1.00 82.12 532 HIS A CA 1
ATOM 4254 C C . HIS A 1 532 ? -20.303 20.609 15.502 1.00 82.12 532 HIS A C 1
ATOM 4256 O O . HIS A 1 532 ? -19.840 21.466 14.749 1.00 82.12 532 HIS A O 1
ATOM 4262 N N . SER A 1 533 ? -19.797 20.397 16.718 1.00 83.62 533 SER A N 1
ATOM 4263 C CA . SER A 1 533 ? -18.588 21.042 17.223 1.00 83.62 533 SER A CA 1
ATOM 4264 C C . SER A 1 533 ? -17.816 20.126 18.172 1.00 83.62 533 SER A C 1
ATOM 4266 O O . SER A 1 533 ? -18.350 19.142 18.686 1.00 83.62 533 SER A O 1
ATOM 4268 N N . GLN A 1 534 ? -16.551 20.475 18.416 1.00 81.62 534 GLN A N 1
ATOM 4269 C CA . GLN A 1 534 ? -15.709 19.768 19.379 1.00 81.62 534 GLN A CA 1
ATOM 4270 C C . GLN A 1 534 ? -16.289 19.877 20.798 1.00 81.62 534 GLN A C 1
ATOM 4272 O O . GLN A 1 534 ? -16.307 18.896 21.534 1.00 81.62 534 GLN A O 1
ATOM 4277 N N . GLU A 1 535 ? -16.822 21.046 21.151 1.00 85.62 535 GLU A N 1
ATOM 4278 C CA . GLU A 1 535 ? -17.454 21.293 22.444 1.00 85.62 535 GLU A CA 1
ATOM 4279 C C . GLU A 1 535 ? -18.747 20.482 22.614 1.00 85.62 535 GLU A C 1
ATOM 4281 O O . GLU A 1 535 ? -18.976 19.908 23.675 1.00 85.62 535 GLU A O 1
ATOM 4286 N N . GLU A 1 536 ? -19.564 20.359 21.559 1.00 85.31 536 GLU A N 1
ATOM 4287 C CA . GLU A 1 536 ? -20.745 19.485 21.563 1.00 85.31 536 GLU A CA 1
ATOM 4288 C C . GLU A 1 536 ? -20.341 18.015 21.750 1.00 85.31 536 GLU A C 1
ATOM 4290 O O . GLU A 1 536 ? -20.942 17.307 22.557 1.00 85.31 536 GLU A O 1
ATOM 4295 N N . ARG A 1 537 ? -19.271 17.571 21.077 1.00 85.12 537 ARG A N 1
ATOM 4296 C CA . ARG A 1 537 ? -18.732 16.211 21.215 1.00 85.12 537 ARG A CA 1
ATOM 4297 C C . ARG A 1 537 ? -18.291 15.913 22.646 1.00 85.12 537 ARG A C 1
ATOM 4299 O O . ARG A 1 537 ? -18.621 14.864 23.192 1.00 85.12 537 ARG A O 1
ATOM 4306 N N . GLU A 1 538 ? -17.527 16.817 23.245 1.00 83.31 538 GLU A N 1
ATOM 4307 C CA . GLU A 1 538 ? -17.014 16.667 24.609 1.00 83.31 538 GLU A CA 1
ATOM 4308 C C . GLU A 1 538 ? -18.140 16.687 25.643 1.00 83.31 538 GLU A C 1
ATOM 4310 O O . GLU A 1 538 ? -18.136 15.866 26.562 1.00 83.31 538 GLU A O 1
ATOM 4315 N N . MET A 1 539 ? -19.148 17.537 25.441 1.00 83.31 539 MET A N 1
ATOM 4316 C CA . MET A 1 539 ? -20.326 17.600 26.299 1.00 83.31 539 MET A CA 1
ATOM 4317 C C . MET A 1 539 ? -21.158 16.314 26.222 1.00 83.31 539 MET A C 1
ATOM 4319 O O . MET A 1 539 ? -21.513 15.750 27.255 1.00 83.31 539 MET A O 1
ATOM 4323 N N . TRP A 1 540 ? -21.407 15.782 25.021 1.00 86.06 540 TRP A N 1
ATOM 4324 C CA . TRP A 1 540 ? -22.109 14.503 24.852 1.00 86.06 540 TRP A CA 1
ATOM 4325 C C . TRP A 1 540 ? -21.342 13.324 25.454 1.00 86.06 540 TRP A C 1
ATOM 4327 O O . TRP A 1 540 ? -21.941 12.436 26.063 1.00 86.06 540 TRP A O 1
ATOM 4337 N N . MET A 1 541 ? -20.014 13.324 25.326 1.00 82.62 541 MET A N 1
ATOM 4338 C CA . MET A 1 541 ? -19.155 12.321 25.957 1.00 82.62 541 MET A CA 1
ATOM 4339 C C . MET A 1 541 ? -19.213 12.399 27.483 1.00 82.62 541 MET A C 1
ATOM 4341 O O . MET A 1 541 ? -19.299 11.365 28.142 1.00 82.62 541 MET A O 1
ATOM 4345 N N . TYR A 1 542 ? -19.193 13.604 28.052 1.00 83.00 542 TYR A N 1
ATOM 4346 C CA . TYR A 1 542 ? -19.312 13.796 29.494 1.00 83.00 542 TYR A CA 1
ATOM 4347 C C . TYR A 1 542 ? -20.680 13.363 30.019 1.00 83.00 542 TYR A C 1
ATOM 4349 O O . TYR A 1 542 ? -20.747 12.628 31.001 1.00 83.00 542 TYR A O 1
ATOM 4357 N N . MET A 1 543 ? -21.757 13.760 29.338 1.00 82.50 543 MET A N 1
ATOM 4358 C CA . MET A 1 543 ? -23.119 13.348 29.672 1.00 82.50 543 MET A CA 1
ATOM 4359 C C . MET A 1 543 ? -23.252 11.834 29.704 1.00 82.50 543 MET A C 1
ATOM 4361 O O . MET A 1 543 ? -23.720 11.274 30.687 1.00 82.50 543 MET A O 1
ATOM 4365 N N . LYS A 1 544 ? -22.754 11.167 28.662 1.00 82.81 544 LYS A N 1
ATOM 4366 C CA . LYS A 1 544 ? -22.771 9.713 28.575 1.00 82.81 544 LYS A CA 1
ATOM 4367 C C . LYS A 1 544 ? -21.955 9.051 29.691 1.00 82.81 544 LYS A C 1
ATOM 4369 O O . LYS A 1 544 ? -22.435 8.111 30.304 1.00 82.81 544 LYS A O 1
ATOM 4374 N N . ASN A 1 545 ? -20.732 9.517 29.947 1.00 79.62 545 ASN A N 1
ATOM 4375 C CA . ASN A 1 545 ? -19.843 8.903 30.942 1.00 79.62 545 ASN A CA 1
ATOM 4376 C C . ASN A 1 545 ? -20.335 9.059 32.389 1.00 79.62 545 ASN A C 1
ATOM 4378 O O . ASN A 1 545 ? -19.840 8.353 33.261 1.00 79.62 545 ASN A O 1
ATOM 4382 N N . ASN A 1 546 ? -21.254 9.994 32.639 1.00 76.88 546 ASN A N 1
ATOM 4383 C CA . ASN A 1 546 ? -21.863 10.230 33.948 1.00 76.88 546 ASN A CA 1
ATOM 4384 C C . ASN A 1 546 ? -23.358 9.851 33.968 1.00 76.88 546 ASN A C 1
ATOM 4386 O O . ASN A 1 546 ? -24.072 10.266 34.875 1.00 76.88 546 ASN A O 1
ATOM 4390 N N . ASP A 1 547 ? -23.840 9.126 32.950 1.00 75.50 547 ASP A N 1
ATOM 4391 C CA . ASP A 1 547 ? -25.242 8.707 32.793 1.00 75.50 547 ASP A CA 1
ATOM 4392 C C . ASP A 1 547 ? -26.279 9.852 32.876 1.00 75.50 547 ASP A C 1
ATOM 4394 O O . ASP A 1 547 ? -27.443 9.659 33.231 1.00 75.50 547 ASP A O 1
ATOM 4398 N N . LEU A 1 548 ? -25.880 11.065 32.481 1.00 80.44 548 LEU A N 1
ATOM 4399 C CA . LEU A 1 548 ? -26.729 12.255 32.461 1.00 80.44 548 LEU A CA 1
ATOM 4400 C C . LEU A 1 548 ? -27.505 12.328 31.145 1.00 80.44 548 LEU A C 1
ATOM 4402 O O . LEU A 1 548 ? -26.925 12.434 30.062 1.00 80.44 548 LEU A O 1
ATOM 4406 N N . ARG A 1 549 ? -28.839 12.317 31.232 1.00 74.31 549 ARG A N 1
ATOM 4407 C CA . ARG A 1 549 ? -29.730 12.436 30.061 1.00 74.31 549 ARG A CA 1
ATOM 4408 C C . ARG A 1 549 ? -30.333 13.825 29.894 1.00 74.31 549 ARG A C 1
ATOM 4410 O O . ARG A 1 549 ? -30.745 14.176 28.791 1.00 74.31 549 ARG A O 1
ATOM 4417 N N . ASP A 1 550 ? -30.372 14.619 30.962 1.00 79.81 550 ASP A N 1
ATOM 4418 C CA . ASP A 1 550 ? -30.915 15.974 30.935 1.00 79.81 550 ASP A CA 1
ATOM 4419 C C . ASP A 1 550 ? -29.793 17.017 30.951 1.00 79.81 550 ASP A C 1
ATOM 4421 O O . ASP A 1 550 ? -28.937 17.023 31.833 1.00 79.81 550 ASP A O 1
ATOM 4425 N N . MET A 1 551 ? -29.836 17.948 29.998 1.00 81.88 551 MET A N 1
ATOM 4426 C CA . MET A 1 551 ? -28.909 19.082 29.924 1.00 81.88 551 MET A CA 1
ATOM 4427 C C . MET A 1 551 ? -28.980 19.966 31.177 1.00 81.88 551 MET A C 1
ATOM 4429 O O . MET A 1 551 ? -27.988 20.598 31.533 1.00 81.88 551 MET A O 1
ATOM 4433 N N . GLN A 1 552 ? -30.136 20.009 31.853 1.00 82.44 552 GLN A N 1
ATOM 4434 C CA . GLN A 1 552 ? -30.286 20.740 33.113 1.00 82.44 552 GLN A CA 1
ATOM 4435 C C . GLN A 1 552 ? -29.423 20.127 34.224 1.00 82.44 552 GLN A C 1
ATOM 4437 O O . GLN A 1 552 ? -28.728 20.860 34.914 1.00 82.44 552 GLN A O 1
ATOM 4442 N N . GLN A 1 553 ? -29.387 18.795 34.336 1.00 82.50 553 GLN A N 1
ATOM 4443 C CA . GLN A 1 553 ? -28.597 18.103 35.362 1.00 82.50 553 GLN A CA 1
ATOM 4444 C C . GLN A 1 553 ? -27.100 18.380 35.201 1.00 82.50 553 GLN A C 1
ATOM 4446 O O . GLN A 1 553 ? -26.394 18.585 36.182 1.00 82.50 553 GLN A O 1
ATOM 4451 N N . VAL A 1 554 ? -26.618 18.431 33.955 1.00 83.06 554 VAL A N 1
ATOM 4452 C CA . VAL A 1 554 ? -25.216 18.758 33.656 1.00 83.06 554 VAL A CA 1
ATOM 4453 C C . VAL A 1 554 ? -24.891 20.192 34.062 1.00 83.06 554 VAL A C 1
ATOM 4455 O O . VAL A 1 554 ? -23.831 20.451 34.625 1.00 83.06 554 VAL A O 1
ATOM 4458 N N . TYR A 1 555 ? -25.805 21.123 33.785 1.00 83.12 555 TYR A N 1
ATOM 4459 C CA . TYR A 1 555 ? -25.637 22.529 34.133 1.00 83.12 555 TYR A CA 1
ATOM 4460 C C . TYR A 1 555 ? -25.653 22.755 35.649 1.00 83.12 555 TYR A C 1
ATOM 4462 O O . TYR A 1 555 ? -24.800 23.474 36.163 1.00 83.12 555 TYR A O 1
ATOM 4470 N N . ASP A 1 556 ? -26.561 22.098 36.369 1.00 82.38 556 ASP A N 1
ATOM 4471 C CA . ASP A 1 556 ? -26.650 22.188 37.829 1.00 82.38 556 ASP A CA 1
ATOM 4472 C C . ASP A 1 556 ? -25.413 21.563 38.495 1.00 82.38 556 ASP A C 1
ATOM 4474 O O . ASP A 1 556 ? -24.842 22.141 39.420 1.00 82.38 556 ASP A O 1
ATOM 4478 N N . MET A 1 557 ? -24.928 20.432 37.964 1.00 81.00 557 MET A N 1
ATOM 4479 C CA . MET A 1 557 ? -23.667 19.810 38.385 1.00 81.00 557 MET A CA 1
ATOM 4480 C C . MET A 1 557 ? -22.472 20.744 38.143 1.00 81.00 557 MET A C 1
ATOM 4482 O O . MET A 1 557 ? -21.613 20.905 39.009 1.00 81.00 557 MET A O 1
ATOM 4486 N N . TRP A 1 558 ? -22.422 21.404 36.985 1.00 84.19 558 TRP A N 1
ATOM 4487 C CA . TRP A 1 558 ? -21.385 22.384 36.661 1.00 84.19 558 TRP A CA 1
ATOM 4488 C C . TRP A 1 558 ? -21.437 23.613 37.580 1.00 84.19 558 TRP A C 1
ATOM 4490 O O . TRP A 1 558 ? -20.394 24.070 38.051 1.00 84.19 558 TRP A O 1
ATOM 4500 N N . LEU A 1 559 ? -22.630 24.124 37.902 1.00 81.50 559 LEU A N 1
ATOM 4501 C CA . LEU A 1 559 ? -22.805 25.203 38.878 1.00 81.50 559 LEU A CA 1
ATOM 4502 C C . LEU A 1 559 ? -22.325 24.786 40.272 1.00 81.50 559 LEU A C 1
ATOM 4504 O O . LEU A 1 559 ? -21.624 25.555 40.924 1.00 81.50 559 LEU A O 1
ATOM 4508 N N . ALA A 1 560 ? -22.634 23.566 40.714 1.00 78.62 560 ALA A N 1
ATOM 4509 C CA . ALA A 1 560 ? -22.173 23.053 42.003 1.00 78.62 560 ALA A CA 1
ATOM 4510 C C . ALA A 1 560 ? -20.638 22.940 42.064 1.00 78.62 560 ALA A C 1
ATOM 4512 O O . ALA A 1 560 ? -20.024 23.379 43.036 1.00 78.62 560 ALA A O 1
ATOM 4513 N N . LEU A 1 561 ? -20.006 22.424 41.005 1.00 74.94 561 LEU A N 1
ATOM 4514 C CA . LEU A 1 561 ? -18.546 22.292 40.912 1.00 74.94 561 LEU A CA 1
ATOM 4515 C C . LEU A 1 561 ? -17.837 23.654 40.830 1.00 74.94 561 LEU A C 1
ATOM 4517 O O . LEU A 1 561 ? -16.793 23.861 41.452 1.00 74.94 561 LEU A O 1
ATOM 4521 N N . THR A 1 562 ? -18.409 24.609 40.095 1.00 69.50 562 THR A N 1
ATOM 4522 C CA . THR A 1 562 ? -17.857 25.971 39.989 1.00 69.50 562 THR A CA 1
ATOM 4523 C C . THR A 1 562 ? -18.090 26.801 41.252 1.00 69.50 562 THR A C 1
ATOM 4525 O O . THR A 1 562 ? -17.245 27.630 41.588 1.00 69.50 562 THR A O 1
ATOM 4528 N N . ALA A 1 563 ? -19.171 26.548 41.996 1.00 66.00 563 ALA A N 1
ATOM 4529 C CA . ALA A 1 563 ? -19.415 27.145 43.308 1.00 66.00 563 ALA A CA 1
ATOM 4530 C C . ALA A 1 563 ? -18.437 26.621 44.373 1.00 66.00 563 ALA A C 1
ATOM 4532 O O . ALA A 1 563 ? -17.915 27.415 45.148 1.00 66.00 563 ALA A O 1
ATOM 4533 N N . GLN A 1 564 ? -18.114 25.321 44.361 1.00 55.16 564 GLN A N 1
ATOM 4534 C CA . GLN A 1 564 ? -17.108 24.714 45.253 1.00 55.16 564 GLN A CA 1
ATOM 4535 C C . GLN A 1 564 ? -15.672 25.189 44.970 1.00 55.16 564 GLN A C 1
ATOM 4537 O O . GLN A 1 564 ? -14.798 25.061 45.821 1.00 55.16 564 GLN A O 1
ATOM 4542 N N . SER A 1 565 ? -15.429 25.754 43.785 1.00 48.66 565 SER A N 1
ATOM 4543 C CA . SER A 1 565 ? -14.127 26.295 43.375 1.00 48.66 565 SER A CA 1
ATOM 4544 C C . SER A 1 565 ? -13.921 27.768 43.770 1.00 48.66 565 SER A C 1
ATOM 4546 O O . SER A 1 565 ? -12.861 28.327 43.489 1.00 48.66 565 SER A O 1
ATOM 4548 N N . ARG A 1 566 ? -14.914 28.426 44.391 1.00 38.28 566 ARG A N 1
ATOM 4549 C CA . ARG A 1 566 ? -14.756 29.773 44.964 1.00 38.28 566 ARG A CA 1
ATOM 4550 C C . ARG A 1 566 ? -14.322 29.656 46.433 1.00 38.28 566 ARG A C 1
ATOM 4552 O O . ARG A 1 566 ? -15.034 29.009 47.197 1.00 38.28 566 ARG A O 1
ATOM 4559 N N . PRO A 1 567 ? -13.205 30.277 46.857 1.00 33.56 567 PRO A N 1
ATOM 4560 C CA . PRO A 1 567 ? -12.878 30.390 48.274 1.00 33.56 567 PRO A CA 1
ATOM 4561 C C . PRO A 1 567 ? -13.989 31.149 49.005 1.00 33.56 567 PRO A C 1
ATOM 4563 O O . PRO A 1 567 ? -14.486 32.161 48.507 1.00 33.56 567 PRO A O 1
ATOM 4566 N N . ALA A 1 568 ? -14.377 30.649 50.176 1.00 33.84 568 ALA A N 1
ATOM 4567 C CA . ALA A 1 568 ? -15.191 31.393 51.120 1.00 33.84 568 ALA A CA 1
ATOM 4568 C C . ALA A 1 568 ? -14.329 32.511 51.718 1.00 33.84 568 ALA A C 1
ATOM 4570 O O . ALA A 1 568 ? -13.575 32.258 52.649 1.00 33.84 568 ALA A O 1
ATOM 4571 N N . ASP A 1 569 ? -14.454 33.723 51.184 1.00 28.83 569 ASP A N 1
ATOM 4572 C CA . ASP A 1 569 ? -14.131 34.936 51.928 1.00 28.83 569 ASP A CA 1
ATOM 4573 C C . ASP A 1 569 ? -15.410 35.739 52.152 1.00 28.83 569 ASP A C 1
ATOM 4575 O O . ASP A 1 569 ? -16.281 35.849 51.283 1.00 28.83 569 ASP A O 1
ATOM 4579 N N . GLY A 1 570 ? -15.534 36.196 53.395 1.00 28.00 570 GLY A N 1
ATOM 4580 C CA . GLY A 1 570 ? -16.720 36.783 53.987 1.00 28.00 570 GLY A CA 1
ATOM 4581 C C . GLY A 1 570 ? -17.214 38.063 53.317 1.00 28.00 570 GLY A C 1
ATOM 4582 O O . GLY A 1 570 ? -16.542 38.724 52.532 1.00 28.00 570 GLY A O 1
ATOM 4583 N N . ALA A 1 571 ? -18.454 38.376 53.670 1.00 28.38 571 ALA A N 1
ATOM 4584 C CA . ALA A 1 571 ? -19.253 39.498 53.219 1.00 28.38 571 ALA A CA 1
ATOM 4585 C C . ALA A 1 571 ? -18.537 40.860 53.206 1.00 28.38 571 ALA A C 1
ATOM 4587 O O . ALA A 1 571 ? -18.023 41.281 54.235 1.00 28.38 571 ALA A O 1
ATOM 4588 N N . THR A 1 572 ? -18.737 41.610 52.115 1.00 25.23 572 THR A N 1
ATOM 4589 C CA . THR A 1 572 ? -19.109 43.032 52.189 1.00 25.23 572 THR A CA 1
ATOM 4590 C C . THR A 1 572 ? -20.042 43.375 51.025 1.00 25.23 572 THR A C 1
ATOM 4592 O O . THR A 1 572 ? -19.745 43.099 49.864 1.00 25.23 572 THR A O 1
ATOM 4595 N N . PHE A 1 573 ? -21.190 43.971 51.346 1.00 30.80 573 PHE A N 1
ATOM 4596 C CA . PHE A 1 573 ? -22.075 44.642 50.396 1.00 30.80 573 PHE A CA 1
ATOM 4597 C C . PHE A 1 573 ? -21.328 45.783 49.685 1.00 30.80 573 PHE A C 1
ATOM 4599 O O . PHE A 1 573 ? -20.785 46.663 50.349 1.00 30.80 573 PHE A O 1
ATOM 4606 N N . SER A 1 574 ? -21.401 45.845 48.357 1.00 24.73 574 SER A N 1
ATOM 4607 C CA . SER A 1 574 ? -21.307 47.106 47.616 1.00 24.73 574 SER A CA 1
ATOM 4608 C C . SER A 1 574 ? -22.242 47.073 46.402 1.00 24.73 574 SER A C 1
ATOM 4610 O O . SER A 1 574 ? -22.358 46.077 45.687 1.00 24.73 574 SER A O 1
ATOM 4612 N N . GLN A 1 575 ? -23.012 48.151 46.258 1.00 25.30 575 GLN A N 1
ATOM 4613 C CA . GLN A 1 575 ? -24.004 48.383 45.207 1.00 25.30 575 GLN A CA 1
ATOM 4614 C C . GLN A 1 575 ? -23.375 48.430 43.800 1.00 25.30 575 GLN A C 1
ATOM 4616 O O . GLN A 1 575 ? -22.184 48.709 43.674 1.00 25.30 575 GLN A O 1
ATOM 4621 N N . PRO A 1 576 ? -24.169 48.241 42.725 1.00 27.81 576 PRO A N 1
ATOM 4622 C CA . PRO A 1 576 ? -23.710 48.453 41.361 1.00 27.81 576 PRO A CA 1
ATOM 4623 C C . PRO A 1 576 ? -23.901 49.917 40.920 1.00 27.81 576 PRO A C 1
ATOM 4625 O O . PRO A 1 576 ? -25.023 50.398 40.793 1.00 27.81 576 PRO A O 1
ATOM 4628 N N . SER A 1 577 ? -22.798 50.588 40.608 1.00 20.67 577 SER A N 1
ATOM 4629 C CA . SER A 1 577 ? -22.698 51.764 39.729 1.00 20.67 577 SER A CA 1
ATOM 4630 C C . SER A 1 577 ? -21.387 51.598 38.952 1.00 20.67 577 SER A C 1
ATOM 4632 O O . SER A 1 577 ? -20.414 51.137 39.538 1.00 20.67 577 SER A O 1
ATOM 4634 N N . SER A 1 578 ? -21.223 51.894 37.670 1.00 24.70 578 SER A N 1
ATOM 4635 C CA . SER A 1 578 ? -21.996 52.622 36.665 1.00 24.70 578 SER A CA 1
ATOM 4636 C C . SER A 1 578 ? -21.325 52.329 35.313 1.00 24.70 578 SER A C 1
ATOM 4638 O O . SER A 1 578 ? -20.108 52.204 35.284 1.00 24.70 578 SER A O 1
ATOM 4640 N N . GLU A 1 579 ? -22.135 52.233 34.258 1.00 30.25 579 GLU A N 1
ATOM 4641 C CA . GLU A 1 579 ? -21.899 52.637 32.855 1.00 30.25 579 GLU A CA 1
ATOM 4642 C C . GLU A 1 579 ? -20.591 52.338 32.078 1.00 30.25 579 GLU A C 1
ATOM 4644 O O . GLU A 1 579 ? -19.493 52.219 32.599 1.00 30.25 579 GLU A O 1
ATOM 4649 N N . GLU A 1 580 ? -20.783 52.343 30.748 1.00 27.94 580 GLU A N 1
ATOM 4650 C CA . GLU A 1 580 ? -19.815 52.398 29.637 1.00 27.94 580 GLU A CA 1
ATOM 4651 C C . GLU A 1 580 ? -19.379 51.051 29.019 1.00 27.94 580 GLU A C 1
ATOM 4653 O O . GLU A 1 580 ? -18.903 50.148 29.689 1.00 27.94 580 GLU A O 1
ATOM 4658 N N . LYS A 1 581 ? -19.476 50.816 27.705 1.00 29.14 581 LYS A N 1
ATOM 4659 C CA . LYS A 1 581 ? -19.870 51.661 26.568 1.00 29.14 581 LYS A CA 1
ATOM 4660 C C . LYS A 1 581 ? -20.315 50.754 25.416 1.00 29.14 581 LYS A C 1
ATOM 4662 O O . LYS A 1 581 ? -19.708 49.719 25.144 1.00 29.14 581 LYS A O 1
ATOM 4667 N N . PHE A 1 582 ? -21.374 51.180 24.738 1.00 29.11 582 PHE A N 1
ATOM 4668 C CA . PHE A 1 582 ? -21.763 50.692 23.422 1.00 29.11 582 PHE A CA 1
ATOM 4669 C C . PHE A 1 582 ? -20.679 51.043 22.396 1.00 29.11 582 PHE A C 1
ATOM 4671 O O . PHE A 1 582 ? -20.187 52.168 22.384 1.00 29.11 582 PHE A O 1
ATOM 4678 N N . ILE A 1 583 ? -20.376 50.113 21.489 1.00 29.73 583 ILE A N 1
ATOM 4679 C CA . ILE A 1 583 ? -19.840 50.459 20.169 1.00 29.73 583 ILE A CA 1
ATOM 4680 C C . ILE A 1 583 ? -20.970 50.197 19.178 1.00 29.73 583 ILE A C 1
ATOM 4682 O O . ILE A 1 583 ? -21.251 49.055 18.814 1.00 29.73 583 ILE A O 1
ATOM 4686 N N . ALA A 1 584 ? -21.653 51.279 18.813 1.00 28.19 584 ALA A N 1
ATOM 4687 C CA . ALA A 1 584 ? -22.438 51.368 17.596 1.00 28.19 584 ALA A CA 1
ATOM 4688 C C . ALA A 1 584 ? -21.478 51.682 16.440 1.00 28.19 584 ALA A C 1
ATOM 4690 O O . ALA A 1 584 ? -20.592 52.522 16.587 1.00 28.19 584 ALA A O 1
ATOM 4691 N N . MET A 1 585 ? -21.658 51.011 15.304 1.00 27.16 585 MET A N 1
ATOM 4692 C CA . MET A 1 585 ? -21.096 51.449 14.026 1.00 27.16 585 MET A CA 1
ATOM 4693 C C . MET A 1 585 ? -22.199 52.169 13.236 1.00 27.16 585 MET A C 1
ATOM 4695 O O . MET A 1 585 ? -23.354 51.744 13.325 1.00 27.16 585 MET A O 1
ATOM 4699 N N . PRO A 1 586 ? -21.886 53.245 12.494 1.00 31.84 586 PRO A N 1
ATOM 4700 C CA . PRO A 1 586 ? -22.885 54.162 11.957 1.00 31.84 586 PRO A CA 1
ATOM 4701 C C . PRO A 1 586 ? -23.515 53.604 10.680 1.00 31.84 586 PRO A C 1
ATOM 4703 O O . PRO A 1 586 ? -22.810 53.113 9.801 1.00 31.84 586 PRO A O 1
ATOM 4706 N N . THR A 1 587 ? -24.831 53.747 10.551 1.00 33.66 587 THR A N 1
ATOM 4707 C CA . THR A 1 587 ? -25.511 53.754 9.248 1.00 33.66 587 THR A CA 1
ATOM 4708 C C . THR A 1 587 ? -26.498 54.909 9.267 1.00 33.66 587 THR A C 1
ATOM 4710 O O . THR A 1 587 ? -27.668 54.729 9.574 1.00 33.66 587 THR A O 1
ATOM 4713 N N . ASP A 1 588 ? -25.985 56.101 8.973 1.00 30.55 588 ASP A N 1
ATOM 4714 C CA . ASP A 1 588 ? -26.799 57.214 8.504 1.00 30.55 588 ASP A CA 1
ATOM 4715 C C . ASP A 1 588 ? -26.619 57.296 6.989 1.00 30.55 588 ASP A C 1
ATOM 4717 O O . ASP A 1 588 ? -25.500 57.436 6.494 1.00 30.55 588 ASP A O 1
ATOM 4721 N N . CYS A 1 589 ? -27.717 57.122 6.255 1.00 30.45 589 CYS A N 1
ATOM 4722 C CA . CYS A 1 589 ? -28.317 58.210 5.482 1.00 30.45 589 CYS A CA 1
ATOM 4723 C C . CYS A 1 589 ? -29.584 57.713 4.765 1.00 30.45 589 CYS A C 1
ATOM 4725 O O . CYS A 1 589 ? -29.518 57.027 3.751 1.00 30.45 589 CYS A O 1
ATOM 4727 N N . ALA A 1 590 ? -30.713 58.082 5.375 1.00 33.19 590 ALA A N 1
ATOM 4728 C CA . ALA A 1 590 ? -31.926 58.659 4.795 1.00 33.19 590 ALA A CA 1
ATOM 4729 C C . ALA A 1 590 ? -32.555 58.058 3.520 1.00 33.19 590 ALA A C 1
ATOM 4731 O O . ALA A 1 590 ? -32.041 58.166 2.409 1.00 33.19 590 ALA A O 1
ATOM 4732 N N . GLU A 1 591 ? -33.785 57.578 3.713 1.00 36.44 591 GLU A N 1
ATOM 4733 C CA . GLU A 1 591 ? -34.870 57.571 2.730 1.00 36.44 591 GLU A CA 1
ATOM 4734 C C . GLU A 1 591 ? -35.147 58.982 2.182 1.00 36.44 591 GLU A C 1
ATOM 4736 O O . GLU A 1 591 ? -35.166 59.938 2.957 1.00 36.44 591 GLU A O 1
ATOM 4741 N N . VAL A 1 592 ? -35.506 59.093 0.895 1.00 32.72 592 VAL A N 1
ATOM 4742 C CA . VAL A 1 592 ? -36.516 60.058 0.426 1.00 32.72 592 VAL A CA 1
ATOM 4743 C C . VAL A 1 592 ? -37.371 59.400 -0.663 1.00 32.72 592 VAL A C 1
ATOM 4745 O O . VAL A 1 592 ? -36.876 58.749 -1.577 1.00 32.72 592 VAL A O 1
ATOM 4748 N N . VAL A 1 593 ? -38.675 59.572 -0.481 1.00 34.28 593 VAL A N 1
ATOM 4749 C CA . VAL A 1 593 ? -39.823 59.168 -1.299 1.00 34.28 593 VAL A CA 1
ATOM 4750 C C . VAL A 1 593 ? -39.879 59.953 -2.627 1.00 34.28 593 VAL A C 1
ATOM 4752 O O . VAL A 1 593 ? -39.309 61.033 -2.730 1.00 34.28 593 VAL A O 1
ATOM 4755 N N . VAL A 1 594 ? -40.708 59.457 -3.555 1.00 33.53 594 VAL A N 1
ATOM 4756 C CA . VAL A 1 594 ? -41.390 60.137 -4.684 1.00 33.53 594 VAL A CA 1
ATOM 4757 C C . VAL A 1 594 ? -40.841 59.772 -6.068 1.00 33.53 594 VAL A C 1
ATOM 4759 O O . VAL A 1 594 ? -39.726 60.142 -6.423 1.00 33.53 594 VAL A O 1
ATOM 4762 N N . GLY A 1 595 ? -41.695 59.116 -6.865 1.00 34.09 595 GLY 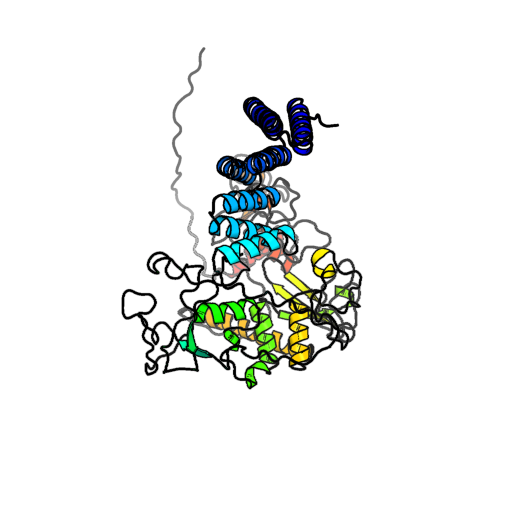A N 1
ATOM 4763 C CA . GLY A 1 595 ? -41.524 58.876 -8.300 1.00 34.09 595 GLY A CA 1
ATOM 4764 C C . GLY A 1 595 ? -42.004 57.503 -8.720 1.00 34.09 595 GLY A C 1
ATOM 4765 O O . GLY A 1 595 ? -41.115 56.672 -8.996 1.00 34.09 595 GLY A O 1
#

Secondary structure (DSSP, 8-state):
-PPPPHHHHHHHHHHHHHHHHHHHT-HHHHHHHHHHHHHHHHHHHHTT----HHHHHHHHHHHHHHHHHTT-HHHHHHHHHHHHHH-TT-HHHHHHHHHHHHHTT-HHHHHHHHHHHHHH-TT-HHHHHHHHHHHHHTT------------S-----------TTTTTEEEEEE-TTTS-B-SSSSS-B---TT--S-----EEEEEESSSS-PPPEE-PPPPTT----SPP-B--S-TTTTGGG-SSBSSHHHHHHHHHHHTTS--GGGSS--HHHHS-HHHHHHHHHHHHTEEEEEEEHHHHHSSS-----B-SS-TTBBS-SS---BTTTSEEEEEEEESSSEEEEEEPPP-TT-EEEE-HHHHHT--TTGGG-SEESSHHHHHHHHHHHHH---HHHHHHHHHHHHHHHHHHHHHHHT-S-----------S--PPP---EEEEEEHHHHHTT---PBPTTSSBBSSTT--B--TTSEEEEEE-TTT---EEEPPPP--SS--SSPPBPHHHHHHSS-SSTTT--SBSSHHHHHHHHHHHHTT---HHHHHHHHHHHHHHTS-----------------PPP---------